Protein AF-T0S241-F1 (afdb_monomer_lit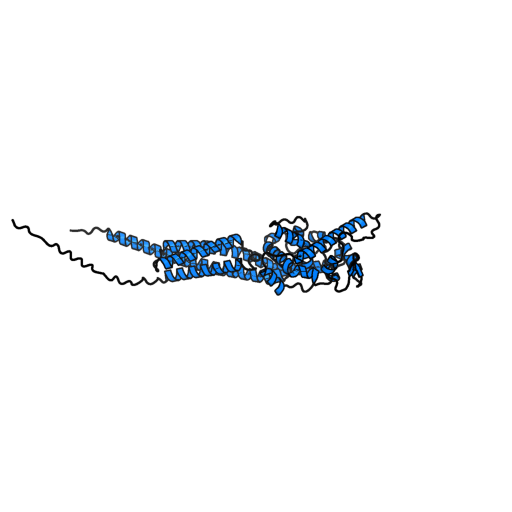e)

pLDDT: mean 85.31, std 13.19, range [39.25, 98.19]

Structure (mmCIF, N/CA/C/O backbone):
data_AF-T0S241-F1
#
_entry.id   AF-T0S241-F1
#
loop_
_atom_site.group_PDB
_atom_site.id
_atom_site.type_symbol
_atom_site.label_atom_id
_atom_site.label_alt_id
_atom_site.label_comp_id
_atom_site.label_asym_id
_atom_site.label_entity_id
_atom_site.label_seq_id
_atom_site.pdbx_PDB_ins_code
_atom_site.Cartn_x
_atom_site.Cartn_y
_atom_site.Cartn_z
_atom_site.occupancy
_atom_site.B_iso_or_equiv
_atom_site.auth_seq_id
_atom_site.auth_comp_id
_atom_site.auth_asym_id
_atom_site.auth_atom_id
_atom_site.pdbx_PDB_model_num
ATOM 1 N N . MET A 1 1 ? -16.124 -29.937 107.077 1.00 40.44 1 MET A N 1
ATOM 2 C CA . MET A 1 1 ? -15.448 -29.424 105.865 1.00 40.44 1 MET A CA 1
ATOM 3 C C . MET A 1 1 ? -15.917 -30.245 104.671 1.00 40.44 1 MET A C 1
ATOM 5 O O . MET A 1 1 ? -15.423 -31.343 104.472 1.00 40.44 1 MET A O 1
ATOM 9 N N . HIS A 1 2 ? -16.908 -29.759 103.921 1.00 39.25 2 HIS A N 1
ATOM 10 C CA . HIS A 1 2 ? -17.344 -30.371 102.663 1.00 39.25 2 HIS A CA 1
ATOM 11 C C . HIS A 1 2 ? -17.233 -29.325 101.556 1.00 39.25 2 HIS A C 1
ATOM 13 O O . HIS A 1 2 ? -17.884 -28.285 101.608 1.00 39.25 2 HIS A O 1
ATOM 19 N N . ALA A 1 3 ? -16.352 -29.594 100.594 1.00 44.38 3 ALA A N 1
ATOM 20 C CA . ALA A 1 3 ? -16.121 -28.766 99.423 1.00 44.38 3 ALA A CA 1
ATOM 21 C C . ALA A 1 3 ? -17.108 -29.161 98.314 1.00 44.38 3 ALA A C 1
ATOM 23 O O . ALA A 1 3 ? -17.119 -30.305 97.861 1.00 44.38 3 ALA A O 1
ATOM 24 N N . GLY A 1 4 ? -17.942 -28.209 97.892 1.00 43.69 4 GLY A N 1
ATOM 25 C CA . GLY A 1 4 ? -18.875 -28.368 96.780 1.00 43.69 4 GLY A CA 1
ATOM 26 C C . GLY A 1 4 ? -18.187 -28.167 95.428 1.00 43.69 4 GLY A C 1
ATOM 27 O O . GLY A 1 4 ? -17.617 -27.110 95.170 1.00 43.69 4 GLY A O 1
ATOM 28 N N . ARG A 1 5 ? -18.283 -29.168 94.545 1.00 52.25 5 ARG A N 1
ATOM 29 C CA . ARG A 1 5 ? -18.002 -29.039 93.106 1.00 52.25 5 ARG A CA 1
ATOM 30 C C . ARG A 1 5 ? -19.282 -28.612 92.387 1.00 52.25 5 ARG A C 1
ATOM 32 O O . ARG A 1 5 ? -20.254 -29.359 92.383 1.00 52.25 5 ARG A O 1
ATOM 39 N N . ARG A 1 6 ? -19.269 -27.437 91.751 1.00 54.41 6 ARG A N 1
ATOM 40 C CA . ARG A 1 6 ? -20.250 -27.055 90.722 1.00 54.41 6 ARG A CA 1
ATOM 41 C C . ARG A 1 6 ? -19.709 -27.479 89.358 1.00 54.41 6 ARG A C 1
ATOM 43 O O . ARG A 1 6 ? -18.614 -27.067 88.987 1.00 54.41 6 ARG A O 1
ATOM 50 N N . ALA A 1 7 ? -20.473 -28.291 88.636 1.00 52.34 7 ALA A N 1
ATOM 51 C CA . ALA A 1 7 ? -20.245 -28.590 87.228 1.00 52.34 7 ALA A CA 1
ATOM 52 C C . ALA A 1 7 ? -20.890 -27.484 86.377 1.00 52.34 7 ALA A C 1
ATOM 54 O O . ALA A 1 7 ? -22.086 -27.229 86.499 1.00 52.34 7 ALA A O 1
ATOM 55 N N . PHE A 1 8 ? -20.090 -26.809 85.553 1.00 53.72 8 PHE A N 1
ATOM 56 C CA . PHE A 1 8 ? -20.560 -25.874 84.532 1.00 53.72 8 PHE A CA 1
ATOM 57 C C . PHE A 1 8 ? -20.805 -26.671 83.244 1.00 53.72 8 PHE A C 1
ATOM 59 O O . PHE A 1 8 ? -19.864 -27.205 82.661 1.00 53.72 8 PHE A O 1
ATOM 66 N N . SER A 1 9 ? -22.068 -26.779 82.833 1.00 55.34 9 SER A N 1
ATOM 67 C CA . SER A 1 9 ? -22.482 -27.359 81.552 1.00 55.34 9 SER A CA 1
ATOM 68 C C . SER A 1 9 ? -22.522 -26.244 80.507 1.00 55.34 9 SER A C 1
ATOM 70 O O . SER A 1 9 ? -23.394 -25.380 80.559 1.00 55.34 9 SER A O 1
ATOM 72 N N . LEU A 1 10 ? -21.547 -26.232 79.598 1.00 52.56 10 LEU A N 1
ATOM 73 C CA . LEU A 1 10 ? -21.498 -25.346 78.433 1.00 52.56 10 LEU A CA 1
ATOM 74 C C . LEU A 1 10 ? -22.312 -25.986 77.303 1.00 52.56 10 LEU A C 1
ATOM 76 O O . LEU A 1 10 ? -21.801 -26.786 76.522 1.00 52.56 10 LEU A O 1
ATOM 80 N N . ASP A 1 11 ? -23.597 -25.648 77.244 1.00 50.94 11 ASP A N 1
ATOM 81 C CA . ASP A 1 11 ? -24.479 -26.031 76.145 1.00 50.94 11 ASP A CA 1
ATOM 82 C C . ASP A 1 11 ? -24.227 -25.083 74.962 1.00 50.94 11 ASP A C 1
ATOM 84 O O . ASP A 1 11 ? -24.718 -23.955 74.907 1.00 50.94 11 ASP A O 1
ATOM 88 N N . THR A 1 12 ? -23.354 -25.509 74.049 1.00 51.22 12 THR A N 1
ATOM 89 C CA . THR A 1 12 ? -22.988 -24.743 72.848 1.00 51.22 12 THR A CA 1
ATOM 90 C C . THR A 1 12 ? -23.848 -25.243 71.689 1.00 51.22 12 THR A C 1
ATOM 92 O O . THR A 1 12 ? -23.385 -25.949 70.797 1.00 51.22 12 THR A O 1
ATOM 95 N N . SER A 1 13 ? -25.141 -24.910 71.719 1.00 51.53 13 SER A N 1
ATOM 96 C CA . SER A 1 13 ? -26.051 -25.149 70.596 1.00 51.53 13 SER A CA 1
ATOM 97 C C . SER A 1 13 ? -25.754 -24.136 69.485 1.00 51.53 13 SER A C 1
ATOM 99 O O . SER A 1 13 ? -26.350 -23.062 69.398 1.00 51.53 13 SER A O 1
ATOM 101 N N . ALA A 1 14 ? -24.764 -24.456 68.650 1.00 52.44 14 ALA A N 1
ATOM 102 C CA . ALA A 1 14 ? -24.508 -23.749 67.404 1.00 52.44 14 ALA A CA 1
ATOM 103 C C . ALA A 1 14 ? -25.671 -24.031 66.441 1.00 52.44 14 ALA A C 1
ATOM 105 O O . ALA A 1 14 ? -25.690 -25.027 65.717 1.00 52.44 14 ALA A O 1
ATOM 106 N N . ARG A 1 15 ? -26.676 -23.152 66.463 1.00 53.53 15 ARG A N 1
ATOM 107 C CA . ARG A 1 15 ? -27.750 -23.103 65.474 1.00 53.53 15 ARG A CA 1
ATOM 108 C C . ARG A 1 15 ? -27.116 -22.782 64.115 1.00 53.53 15 ARG A C 1
ATOM 110 O O . ARG A 1 15 ? -26.838 -21.628 63.809 1.00 53.53 15 ARG A O 1
ATOM 117 N N . VAL A 1 16 ? -26.853 -23.820 63.321 1.00 54.44 16 VAL A N 1
ATOM 118 C CA . VAL A 1 16 ? -26.492 -23.704 61.904 1.00 54.44 16 VAL A CA 1
ATOM 119 C C . VAL A 1 16 ? -27.731 -23.187 61.179 1.00 54.44 16 VAL A C 1
ATOM 121 O O . VAL A 1 16 ? -28.576 -23.955 60.727 1.00 54.44 16 VAL A O 1
ATOM 124 N N . GLU A 1 17 ? -27.886 -21.866 61.130 1.00 56.59 17 GLU A N 1
ATOM 125 C CA . GLU A 1 17 ? -28.819 -21.230 60.210 1.00 56.59 17 GLU A CA 1
ATOM 126 C C . GLU A 1 17 ? -28.327 -21.542 58.798 1.00 56.59 17 GLU A C 1
ATOM 128 O O . GLU A 1 17 ? -27.344 -20.982 58.311 1.00 56.59 17 GLU A O 1
ATOM 133 N N . SER A 1 18 ? -28.983 -22.508 58.153 1.00 54.19 18 SER A N 1
ATOM 134 C CA . SER A 1 18 ? -28.814 -22.779 56.735 1.00 54.19 18 SER A CA 1
ATOM 135 C C . SER A 1 18 ? -29.316 -21.558 55.970 1.00 54.19 18 SER A C 1
ATOM 137 O O . SER A 1 18 ? -30.486 -21.489 55.592 1.00 54.19 18 SER A O 1
ATOM 139 N N . PHE A 1 19 ? -28.451 -20.560 55.787 1.00 55.72 19 PHE A N 1
ATOM 140 C CA . PHE A 1 19 ? -28.740 -19.441 54.907 1.00 55.72 19 PHE A CA 1
ATOM 141 C C . PHE A 1 19 ? -29.006 -20.017 53.514 1.00 55.72 19 PHE A C 1
ATOM 143 O O . PHE A 1 19 ? -28.124 -20.678 52.952 1.00 55.72 19 PHE A O 1
ATOM 150 N N . PRO A 1 20 ? -30.209 -19.827 52.949 1.00 59.91 20 PRO A N 1
ATOM 151 C CA . PRO A 1 20 ? -30.474 -20.254 51.592 1.00 59.91 20 PRO A CA 1
ATOM 152 C C . PRO A 1 20 ? -29.536 -19.470 50.671 1.00 59.91 20 PRO A C 1
ATOM 154 O O . PRO A 1 20 ? -29.714 -18.275 50.444 1.00 59.91 20 PRO A O 1
ATOM 157 N N . ASN A 1 21 ? -28.511 -20.153 50.155 1.00 60.75 21 ASN A N 1
ATOM 158 C CA . ASN A 1 21 ? -27.583 -19.653 49.142 1.00 60.75 21 ASN A CA 1
ATOM 159 C C . ASN A 1 21 ? -28.309 -19.530 47.792 1.00 60.75 21 ASN A C 1
ATOM 161 O O . ASN A 1 21 ? -27.978 -20.198 46.814 1.00 60.75 21 ASN A O 1
ATOM 165 N N . THR A 1 22 ? -29.341 -18.692 47.715 1.00 69.88 22 THR A N 1
ATOM 166 C CA . THR A 1 22 ? -29.909 -18.295 46.431 1.00 69.88 22 THR A CA 1
ATOM 167 C C . THR A 1 22 ? -28.980 -17.248 45.836 1.00 69.88 22 THR A C 1
ATOM 169 O O . THR A 1 22 ? -28.989 -16.097 46.272 1.00 69.88 22 THR A O 1
ATOM 172 N N . MET A 1 23 ? -28.147 -17.647 44.868 1.00 63.81 23 MET A N 1
ATOM 173 C CA . MET A 1 23 ? -27.323 -16.689 44.129 1.00 63.81 23 MET A CA 1
ATOM 174 C C . MET A 1 23 ? -28.222 -15.589 43.540 1.00 63.81 23 MET A C 1
ATOM 176 O O . MET A 1 23 ? -29.246 -15.912 42.923 1.00 63.81 23 MET A O 1
ATOM 180 N N . PRO A 1 24 ? -27.868 -14.304 43.711 1.00 70.56 24 PRO A N 1
ATOM 181 C CA . PRO A 1 24 ? -28.616 -13.215 43.107 1.00 70.56 24 PRO A CA 1
ATOM 182 C C . PRO A 1 24 ? -28.616 -13.392 41.586 1.00 70.56 24 PRO A C 1
ATOM 184 O O . PRO A 1 24 ? -27.573 -13.561 40.954 1.00 70.56 24 PRO A O 1
ATOM 187 N N . LYS A 1 25 ? -29.809 -13.399 40.984 1.00 78.00 25 LYS A N 1
ATOM 188 C CA . LYS A 1 25 ? -29.943 -13.515 39.529 1.00 78.00 25 LYS A CA 1
ATOM 189 C C . LYS A 1 25 ? -29.386 -12.243 38.875 1.00 78.00 25 LYS A C 1
ATOM 191 O O . LYS A 1 25 ? -29.760 -11.149 39.308 1.00 78.00 25 LYS A O 1
ATOM 196 N N . PRO A 1 26 ? -28.551 -12.352 37.826 1.00 80.06 26 PRO A N 1
ATOM 197 C CA . PRO A 1 26 ? -27.988 -11.187 37.160 1.00 80.06 26 PRO A CA 1
ATOM 198 C C . PRO A 1 26 ? -29.106 -10.308 36.598 1.00 80.06 26 PRO A C 1
ATOM 200 O O . PRO A 1 26 ? -30.054 -10.788 35.969 1.00 80.06 26 PRO A O 1
ATOM 203 N N . THR A 1 27 ? -29.003 -8.999 36.826 1.00 88.62 27 THR A N 1
ATOM 204 C CA . THR A 1 27 ? -29.987 -8.056 36.290 1.00 88.62 27 THR A CA 1
ATOM 205 C C . THR A 1 27 ? -29.855 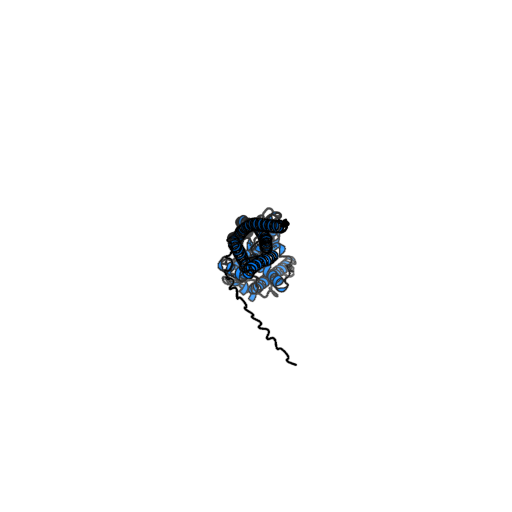-7.949 34.768 1.00 88.62 27 THR A C 1
ATOM 207 O O . THR A 1 27 ? -28.773 -8.132 34.206 1.00 88.62 27 THR A O 1
ATOM 210 N N . ARG A 1 28 ? -30.943 -7.581 34.075 1.00 92.06 28 ARG A N 1
ATOM 211 C CA . ARG A 1 28 ? -30.913 -7.329 32.619 1.00 92.06 28 ARG A CA 1
ATOM 212 C C . ARG A 1 28 ? -29.837 -6.308 32.227 1.00 92.06 28 ARG A C 1
ATOM 214 O O . ARG A 1 28 ? -29.239 -6.429 31.164 1.00 92.06 28 ARG A O 1
ATOM 221 N N . THR A 1 29 ? -29.573 -5.321 33.087 1.00 91.94 29 THR A N 1
ATOM 222 C CA . THR A 1 29 ? -28.526 -4.317 32.860 1.00 91.94 29 THR A CA 1
ATOM 223 C C . THR A 1 29 ? -27.131 -4.923 32.968 1.00 91.94 29 THR A C 1
ATOM 225 O O . THR A 1 29 ? -26.310 -4.655 32.099 1.00 91.94 29 THR A O 1
ATOM 228 N N . THR A 1 30 ? -26.874 -5.788 33.954 1.00 92.38 30 THR A N 1
ATOM 229 C CA . THR A 1 30 ? -25.595 -6.510 34.074 1.00 92.38 30 THR A CA 1
ATOM 230 C C . THR A 1 30 ? -25.303 -7.333 32.818 1.00 92.38 30 THR A C 1
ATOM 232 O O . THR A 1 30 ? -24.197 -7.274 32.286 1.00 92.38 30 THR A O 1
ATOM 235 N N . ILE A 1 31 ? -26.313 -8.040 32.297 1.00 94.06 31 ILE A N 1
ATOM 236 C CA . ILE A 1 31 ? -26.191 -8.832 31.064 1.00 94.06 31 ILE A CA 1
ATOM 237 C C . ILE A 1 31 ? -25.886 -7.928 29.862 1.00 94.06 31 ILE A C 1
ATOM 239 O O . ILE A 1 31 ? -24.971 -8.218 29.098 1.00 94.06 31 ILE A O 1
ATOM 243 N N . ALA A 1 32 ? -26.600 -6.808 29.711 1.00 95.81 32 ALA A N 1
ATOM 244 C CA . ALA A 1 32 ? -26.369 -5.870 28.610 1.00 95.81 32 ALA A CA 1
ATOM 245 C C . ALA A 1 32 ? -24.956 -5.256 28.639 1.00 95.81 32 ALA A C 1
ATOM 247 O O . ALA A 1 32 ? -24.315 -5.136 27.598 1.00 95.81 32 ALA A O 1
ATOM 248 N N . VAL A 1 33 ? -24.450 -4.910 29.827 1.00 95.38 33 VAL A N 1
ATOM 249 C CA . VAL A 1 33 ? -23.082 -4.397 30.005 1.00 95.38 33 VAL A CA 1
ATOM 250 C C . VAL A 1 33 ? -22.046 -5.470 29.668 1.00 95.38 33 VAL A C 1
ATOM 252 O O . VAL A 1 33 ? -21.074 -5.176 28.977 1.00 95.38 33 VAL A O 1
ATOM 255 N N . ALA A 1 34 ? -22.266 -6.718 30.091 1.00 95.88 34 ALA A N 1
ATOM 256 C CA . ALA A 1 34 ? -21.385 -7.827 29.738 1.00 95.88 34 ALA A CA 1
ATOM 257 C C . ALA A 1 34 ? -21.339 -8.054 28.216 1.00 95.88 34 ALA A C 1
ATOM 259 O O . ALA A 1 34 ? -20.253 -8.148 27.650 1.00 95.88 34 ALA A O 1
ATOM 260 N N . ILE A 1 35 ? -22.494 -8.060 27.538 1.00 96.75 35 ILE A N 1
ATOM 261 C CA . ILE A 1 35 ? -22.566 -8.176 26.071 1.00 96.75 35 ILE A CA 1
ATOM 262 C C . ILE A 1 35 ? -21.800 -7.032 25.397 1.00 96.75 35 ILE A C 1
ATOM 264 O O . ILE A 1 35 ? -21.045 -7.278 24.459 1.00 96.75 35 ILE A O 1
ATOM 268 N N . ALA A 1 36 ? -21.948 -5.798 25.886 1.00 96.69 36 ALA A N 1
ATOM 269 C CA . ALA A 1 36 ? -21.225 -4.656 25.337 1.00 96.69 36 ALA A CA 1
ATOM 270 C C . ALA A 1 36 ? -19.705 -4.814 25.478 1.00 96.69 36 ALA A C 1
ATOM 272 O O . ALA A 1 36 ? -18.985 -4.586 24.511 1.00 96.69 36 ALA A O 1
ATOM 273 N N . PHE A 1 37 ? -19.203 -5.264 26.632 1.00 97.44 37 PHE A N 1
ATOM 274 C CA . PHE A 1 37 ? -17.771 -5.529 26.778 1.00 97.44 37 PHE A CA 1
ATOM 275 C C . PHE A 1 37 ? -17.286 -6.667 25.872 1.00 97.44 37 PHE A C 1
ATOM 277 O O . PHE A 1 37 ? -16.222 -6.535 25.274 1.00 97.44 37 PHE A O 1
ATOM 284 N N . VAL A 1 38 ? -18.059 -7.747 25.704 1.00 97.75 38 VAL A N 1
ATOM 285 C CA . VAL A 1 38 ? -17.718 -8.819 24.749 1.00 97.75 38 VAL A CA 1
ATOM 286 C C . VAL A 1 38 ? -17.641 -8.274 23.322 1.00 97.75 38 VAL A C 1
ATOM 288 O O . VAL A 1 38 ? -16.682 -8.568 22.613 1.00 97.75 38 VAL A O 1
ATOM 291 N N . ALA A 1 39 ? -18.603 -7.444 22.911 1.00 97.69 39 ALA A N 1
ATOM 292 C CA . ALA A 1 39 ? -18.600 -6.821 21.590 1.00 97.69 39 ALA A CA 1
ATOM 293 C C . ALA A 1 39 ? -17.372 -5.919 21.382 1.00 97.69 39 ALA A C 1
ATOM 295 O O . ALA A 1 39 ? -16.764 -5.948 20.314 1.00 97.69 39 ALA A O 1
ATOM 296 N N . VAL A 1 40 ? -16.966 -5.169 22.411 1.00 97.38 40 VAL A N 1
ATOM 297 C CA . VAL A 1 40 ? -15.759 -4.333 22.365 1.00 97.38 40 VAL A CA 1
ATOM 298 C C . VAL A 1 40 ? -14.482 -5.177 22.277 1.00 97.38 40 VAL A C 1
ATOM 300 O O . VAL A 1 40 ? -13.608 -4.858 21.476 1.00 97.38 40 VAL A O 1
ATOM 303 N N . VAL A 1 41 ? -14.377 -6.279 23.030 1.00 97.31 41 VAL A N 1
ATOM 304 C CA . VAL A 1 41 ? -13.238 -7.213 22.926 1.00 97.31 41 VAL A CA 1
ATOM 305 C C . VAL A 1 41 ? -13.175 -7.846 21.535 1.00 97.31 41 VAL A C 1
ATOM 307 O O . VAL A 1 41 ? -12.103 -7.901 20.937 1.00 97.31 41 VAL A O 1
ATOM 310 N N . ALA A 1 42 ? -14.313 -8.286 20.992 1.00 97.19 42 ALA A N 1
ATOM 311 C CA . ALA A 1 42 ? -14.383 -8.857 19.650 1.00 97.19 42 ALA A CA 1
ATOM 312 C C . ALA A 1 42 ? -13.970 -7.835 18.580 1.00 97.19 42 ALA A C 1
ATOM 314 O O . ALA A 1 42 ? -13.176 -8.150 17.696 1.00 97.19 42 ALA A O 1
ATOM 315 N N . PHE A 1 43 ? -14.447 -6.592 18.695 1.00 96.25 43 PHE A N 1
ATOM 316 C CA . PHE A 1 43 ? -14.020 -5.499 17.829 1.00 96.25 43 PHE A CA 1
ATOM 317 C C . PHE A 1 43 ? -12.510 -5.257 17.930 1.00 96.25 43 PHE A C 1
ATOM 319 O O . PHE A 1 43 ? -11.837 -5.171 16.905 1.00 96.25 43 PHE A O 1
ATOM 326 N N . GLY A 1 44 ? -11.954 -5.236 19.142 1.00 94.94 44 GLY A N 1
ATOM 327 C CA . GLY A 1 44 ? -10.519 -5.057 19.328 1.00 94.94 44 GLY A CA 1
ATOM 328 C C . GLY A 1 44 ? -9.674 -6.197 18.747 1.00 94.94 44 GLY A C 1
ATOM 329 O O . GLY A 1 44 ? -8.627 -5.955 18.141 1.00 94.94 44 GLY A O 1
ATOM 330 N N . ALA A 1 45 ? -10.157 -7.439 18.827 1.00 95.31 45 ALA A N 1
ATOM 331 C CA . ALA A 1 45 ? -9.525 -8.584 18.172 1.00 95.31 45 ALA A CA 1
ATOM 332 C C . ALA A 1 45 ? -9.518 -8.445 16.638 1.00 95.31 45 ALA A C 1
ATOM 334 O O . ALA A 1 45 ? -8.508 -8.743 16.002 1.00 95.31 45 ALA A O 1
ATOM 335 N N . ILE A 1 46 ? -10.602 -7.932 16.044 1.00 94.69 46 ILE A N 1
ATOM 336 C CA . ILE A 1 46 ? -10.678 -7.659 14.598 1.00 94.69 46 ILE A CA 1
ATOM 337 C C . ILE A 1 46 ? -9.675 -6.570 14.194 1.00 94.69 46 ILE A C 1
ATOM 339 O O . ILE A 1 46 ? -8.961 -6.738 13.207 1.00 94.69 46 ILE A O 1
ATOM 343 N N . ILE A 1 47 ? -9.563 -5.484 14.967 1.00 94.06 47 ILE A N 1
ATOM 344 C CA . ILE A 1 47 ? -8.573 -4.424 14.709 1.00 94.06 47 ILE A CA 1
ATOM 345 C C . ILE A 1 47 ? -7.142 -4.962 14.830 1.00 94.06 47 ILE A C 1
ATOM 347 O O . ILE A 1 47 ? -6.294 -4.627 14.006 1.00 94.06 47 ILE A O 1
ATOM 351 N N . ALA A 1 48 ? -6.866 -5.828 15.810 1.00 93.69 48 ALA A N 1
ATOM 352 C CA . ALA A 1 48 ? -5.562 -6.477 15.946 1.00 93.69 48 ALA A CA 1
ATOM 353 C C . ALA A 1 48 ? -5.250 -7.387 14.746 1.00 93.69 48 ALA A C 1
ATOM 355 O O . ALA A 1 48 ? -4.143 -7.340 14.214 1.00 93.69 48 ALA A O 1
ATOM 356 N N . ALA A 1 49 ? -6.230 -8.167 14.279 1.00 93.06 49 ALA A N 1
ATOM 357 C CA . ALA A 1 49 ? -6.082 -8.998 13.088 1.00 93.06 49 ALA A CA 1
ATOM 358 C C . ALA A 1 49 ? -5.827 -8.151 11.830 1.00 93.06 49 ALA A C 1
ATOM 360 O O . ALA A 1 49 ? -4.968 -8.497 11.023 1.00 93.06 49 ALA A O 1
ATOM 361 N N . LEU A 1 50 ? -6.506 -7.006 11.689 1.00 91.81 50 LEU A N 1
ATOM 362 C CA . LEU A 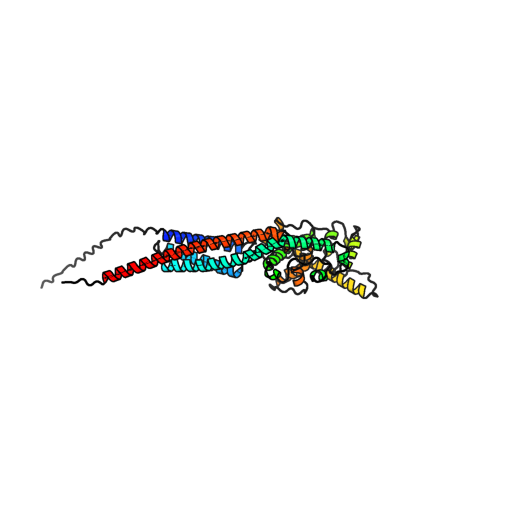1 50 ? -6.253 -6.058 10.603 1.00 91.81 50 LEU A CA 1
ATOM 363 C C . LEU A 1 50 ? -4.843 -5.457 10.692 1.00 91.81 50 LEU A C 1
ATOM 365 O O . LEU A 1 50 ? -4.155 -5.383 9.676 1.00 91.81 50 LEU A O 1
ATOM 369 N N . ALA A 1 51 ? -4.392 -5.084 11.893 1.00 90.06 51 ALA A N 1
ATOM 370 C CA . ALA A 1 51 ? -3.042 -4.571 12.138 1.00 90.06 51 ALA A CA 1
ATOM 371 C C . ALA A 1 51 ? -1.945 -5.603 11.824 1.00 90.06 51 ALA A C 1
ATOM 373 O O . ALA A 1 51 ? -0.839 -5.222 11.457 1.00 90.06 51 ALA A O 1
ATOM 374 N N . ALA A 1 52 ? -2.252 -6.895 11.943 1.00 89.25 52 ALA A N 1
ATOM 375 C CA . ALA A 1 52 ? -1.363 -7.991 11.562 1.00 89.25 52 ALA A CA 1
ATOM 376 C C . ALA A 1 52 ? -1.503 -8.412 10.083 1.00 89.25 52 ALA A C 1
ATOM 378 O O . ALA A 1 52 ? -0.741 -9.252 9.605 1.00 89.25 52 ALA A O 1
ATOM 379 N N . SER A 1 53 ? -2.480 -7.865 9.355 1.00 91.50 53 SER A N 1
ATOM 380 C CA . SER A 1 53 ? -2.750 -8.212 7.956 1.00 91.50 53 SER A CA 1
ATOM 381 C C . SER A 1 53 ? -1.922 -7.377 6.972 1.00 91.50 53 SER A C 1
ATOM 383 O O . SER A 1 53 ? -1.310 -6.371 7.332 1.00 91.50 53 SER A O 1
ATOM 385 N N . MET A 1 54 ? -1.978 -7.730 5.683 1.00 91.31 54 MET A N 1
ATOM 386 C CA . MET A 1 54 ? -1.371 -6.925 4.612 1.00 91.31 54 MET A CA 1
ATOM 387 C C . MET A 1 54 ? -1.938 -5.503 4.495 1.00 91.31 54 MET A C 1
ATOM 389 O O . MET A 1 54 ? -1.291 -4.631 3.922 1.00 91.31 54 MET A O 1
ATOM 393 N N . TYR A 1 55 ? -3.130 -5.253 5.045 1.00 89.81 55 TYR A N 1
ATOM 394 C CA . TYR A 1 55 ? -3.789 -3.951 4.982 1.00 89.81 55 TYR A CA 1
ATOM 395 C C . TYR A 1 55 ? -3.254 -2.946 6.003 1.00 89.81 55 TYR A C 1
ATOM 397 O O . TYR A 1 55 ? -3.553 -1.761 5.887 1.00 89.81 55 TYR A O 1
ATOM 405 N N . ALA A 1 56 ? -2.432 -3.374 6.965 1.00 88.19 56 ALA A N 1
ATOM 406 C CA . ALA A 1 56 ? -1.926 -2.512 8.031 1.00 88.19 56 ALA A CA 1
ATOM 407 C C . ALA A 1 56 ? -1.129 -1.295 7.527 1.00 88.19 56 ALA A C 1
ATOM 409 O O . ALA A 1 56 ? -1.201 -0.227 8.130 1.00 88.19 56 ALA A O 1
ATOM 410 N N . GLU A 1 57 ? -0.395 -1.448 6.421 1.00 84.81 57 GLU A N 1
ATOM 411 C CA . GLU A 1 57 ? 0.378 -0.367 5.783 1.00 84.81 57 GLU A CA 1
ATOM 412 C C . GLU A 1 57 ? -0.411 0.362 4.678 1.00 84.81 57 GLU A C 1
ATOM 414 O O . GLU A 1 57 ? 0.023 1.403 4.184 1.00 84.81 57 GLU A O 1
ATOM 419 N N . LEU A 1 58 ? -1.561 -0.189 4.275 1.00 86.62 58 LEU A N 1
ATOM 420 C CA . LEU A 1 58 ? -2.394 0.322 3.181 1.00 86.62 58 LEU A CA 1
ATOM 421 C C . LEU A 1 58 ? -3.515 1.226 3.677 1.00 86.62 58 LEU A C 1
ATOM 423 O O . LEU A 1 58 ? -3.867 2.205 3.025 1.00 86.62 58 LEU A O 1
ATOM 427 N N . VAL A 1 59 ? -4.081 0.873 4.823 1.00 86.69 59 VAL A N 1
ATOM 428 C CA . VAL A 1 59 ? -5.111 1.651 5.490 1.00 86.69 59 VAL A CA 1
ATOM 429 C C . VAL A 1 59 ? -4.472 2.937 6.007 1.00 86.69 59 VAL A C 1
ATOM 431 O O . VAL A 1 59 ? -3.413 2.907 6.638 1.00 86.69 59 VAL A O 1
ATOM 434 N N . ALA A 1 60 ? -5.108 4.085 5.770 1.00 83.38 60 ALA A N 1
ATOM 435 C CA . ALA A 1 60 ? -4.555 5.390 6.139 1.00 83.38 60 ALA A CA 1
ATOM 436 C C . ALA A 1 60 ? -4.719 5.703 7.644 1.00 83.38 60 ALA A C 1
ATOM 438 O O . ALA A 1 60 ? -4.840 6.859 8.050 1.00 83.38 60 ALA A O 1
ATOM 439 N N . LEU A 1 61 ? -4.717 4.661 8.481 1.00 84.50 61 LEU A N 1
ATOM 440 C CA . LEU A 1 61 ? -4.792 4.746 9.933 1.00 84.50 61 LEU A CA 1
ATOM 441 C C . LEU A 1 61 ? -3.381 4.894 10.531 1.00 84.50 61 LEU A C 1
ATOM 443 O O . LEU A 1 61 ? -2.426 4.265 10.065 1.00 84.50 61 LEU A O 1
ATOM 447 N N . PRO A 1 62 ? -3.217 5.689 11.602 1.00 86.88 62 PRO A N 1
ATOM 448 C CA . PRO A 1 62 ? -1.950 5.787 12.314 1.00 86.88 62 PRO A CA 1
ATOM 449 C C . PRO A 1 62 ? -1.675 4.475 13.064 1.00 86.88 62 PRO A C 1
ATOM 451 O O . PRO A 1 62 ? -2.157 4.294 14.178 1.00 86.88 62 PRO A O 1
ATOM 454 N N . HIS A 1 63 ? -0.913 3.563 12.445 1.00 86.31 63 HIS A N 1
ATOM 455 C CA . HIS A 1 63 ? -0.672 2.197 12.937 1.00 86.31 63 HIS A CA 1
ATOM 456 C C . HIS A 1 63 ? -0.327 2.140 14.435 1.00 86.31 63 HIS A C 1
ATOM 458 O O . HIS A 1 63 ? -1.034 1.484 15.196 1.00 86.31 63 HIS A O 1
ATOM 464 N N . ASP A 1 64 ? 0.678 2.901 14.878 1.00 87.44 64 ASP A N 1
ATOM 465 C CA . ASP A 1 64 ? 1.134 2.887 16.275 1.00 87.44 64 ASP A CA 1
ATOM 466 C C . ASP A 1 64 ? 0.035 3.349 17.242 1.00 87.44 64 ASP A C 1
ATOM 468 O O . ASP A 1 64 ? -0.235 2.709 18.259 1.00 87.44 64 ASP A O 1
ATOM 472 N N . ALA A 1 65 ? -0.662 4.436 16.897 1.00 88.19 65 ALA A N 1
ATOM 473 C CA . ALA A 1 65 ? -1.749 4.959 17.716 1.00 88.19 65 ALA A CA 1
ATOM 474 C C . ALA A 1 65 ? -2.959 4.012 17.726 1.00 88.19 65 ALA A C 1
ATOM 476 O O . ALA A 1 65 ? -3.601 3.844 18.765 1.00 88.19 65 ALA A O 1
ATOM 477 N N . MET A 1 66 ? -3.256 3.360 16.599 1.00 89.69 66 MET A N 1
ATOM 478 C CA . MET A 1 66 ? -4.325 2.370 16.485 1.00 89.69 66 MET A CA 1
ATOM 479 C C . MET A 1 66 ? -4.032 1.147 17.359 1.00 89.69 66 MET A C 1
ATOM 481 O O . MET A 1 66 ? -4.910 0.732 18.111 1.00 89.69 66 MET A O 1
ATOM 485 N N . VAL A 1 67 ? -2.809 0.606 17.315 1.00 91.62 67 VAL A N 1
ATOM 486 C CA . VAL A 1 67 ? -2.391 -0.540 18.141 1.00 91.62 67 VAL A CA 1
ATOM 487 C C . VAL A 1 67 ? -2.504 -0.198 19.625 1.00 91.62 67 VAL A C 1
ATOM 489 O O . VAL A 1 67 ? -3.142 -0.934 20.377 1.00 91.62 67 VAL A O 1
ATOM 492 N N . VAL A 1 68 ? -1.972 0.953 20.044 1.00 93.75 68 VAL A N 1
ATOM 493 C CA . VAL A 1 68 ? -2.051 1.411 21.439 1.00 93.75 68 VAL A CA 1
ATOM 494 C C . VAL A 1 68 ? -3.505 1.611 21.882 1.00 93.75 68 VAL A C 1
ATOM 496 O O . VAL A 1 68 ? -3.916 1.078 22.914 1.00 93.75 68 VAL A O 1
ATOM 499 N N . THR A 1 69 ? -4.319 2.315 21.088 1.00 92.88 69 THR A N 1
ATOM 500 C CA . THR A 1 69 ? -5.743 2.537 21.403 1.00 92.88 69 THR A CA 1
ATOM 501 C C . THR A 1 69 ? -6.504 1.215 21.491 1.00 92.88 69 THR A C 1
ATOM 503 O O . THR A 1 69 ? -7.348 1.038 22.372 1.00 92.88 69 THR A O 1
ATOM 506 N N . ASN A 1 70 ? -6.184 0.257 20.622 1.00 93.38 70 ASN A N 1
ATOM 507 C CA . ASN A 1 70 ? -6.803 -1.059 20.618 1.00 93.38 70 ASN A CA 1
ATOM 508 C C . ASN A 1 70 ? -6.454 -1.886 21.868 1.00 93.38 70 ASN A C 1
ATOM 510 O O . ASN A 1 70 ? -7.337 -2.518 22.454 1.00 93.38 70 ASN A O 1
ATOM 514 N N . ILE A 1 71 ? -5.194 -1.840 22.318 1.00 95.06 71 ILE A N 1
ATOM 515 C CA . ILE A 1 71 ? -4.751 -2.492 23.562 1.00 95.06 71 ILE A CA 1
ATOM 516 C C . ILE A 1 71 ? -5.533 -1.936 24.755 1.00 95.06 71 ILE A C 1
ATOM 518 O O . ILE A 1 71 ? -6.076 -2.712 25.542 1.00 95.06 71 ILE A O 1
ATOM 522 N N . PHE A 1 72 ? -5.656 -0.608 24.869 1.00 95.69 72 PHE A N 1
ATOM 523 C CA . PHE A 1 72 ? -6.430 0.013 25.948 1.00 95.69 72 PHE A CA 1
ATOM 524 C C . PHE A 1 72 ? -7.915 -0.346 25.882 1.00 95.69 72 PHE A C 1
ATOM 526 O O . PHE A 1 72 ? -8.490 -0.743 26.895 1.00 95.69 72 PHE A O 1
ATOM 533 N N . THR A 1 73 ? -8.520 -0.271 24.694 1.00 94.25 73 THR A N 1
ATOM 534 C CA . THR A 1 73 ? -9.928 -0.642 24.466 1.00 94.25 73 THR A CA 1
ATOM 535 C C . THR A 1 73 ? -10.194 -2.078 24.925 1.00 94.25 73 THR A C 1
ATOM 537 O O . THR A 1 73 ? -11.060 -2.337 25.761 1.00 94.25 73 THR A O 1
ATOM 540 N N . THR A 1 74 ? -9.383 -3.022 24.448 1.00 95.50 74 THR A N 1
ATOM 541 C CA . THR A 1 74 ? -9.521 -4.444 24.787 1.00 95.50 74 THR A CA 1
ATOM 542 C C . THR A 1 74 ? -9.263 -4.688 26.275 1.00 95.50 74 THR A C 1
ATOM 544 O O . THR A 1 74 ? -10.016 -5.416 26.922 1.00 95.50 74 THR A O 1
ATOM 547 N N . GLY A 1 75 ? -8.243 -4.039 26.846 1.00 96.81 75 GLY A N 1
ATOM 548 C CA . GLY A 1 75 ? -7.890 -4.147 28.260 1.00 96.81 75 GLY A CA 1
ATOM 549 C C . GLY A 1 75 ? -9.001 -3.657 29.190 1.00 96.81 75 GLY A C 1
ATOM 550 O O . GLY A 1 75 ? -9.393 -4.380 30.106 1.00 96.81 75 GLY A O 1
ATOM 551 N N . PHE A 1 76 ? -9.569 -2.471 28.944 1.00 97.62 76 PHE A N 1
ATOM 552 C CA . PHE A 1 76 ? -10.669 -1.946 29.760 1.00 97.62 76 PHE A CA 1
ATOM 553 C C . PHE A 1 76 ? -11.927 -2.810 29.664 1.00 97.62 76 PHE A C 1
ATOM 555 O O . PHE A 1 76 ? -12.592 -3.030 30.676 1.00 97.62 76 PHE A O 1
ATOM 562 N N . ALA A 1 77 ? -12.259 -3.313 28.474 1.00 96.81 77 ALA A N 1
ATOM 563 C CA . ALA A 1 77 ? -13.398 -4.208 28.300 1.00 96.81 77 ALA A CA 1
ATOM 564 C C . ALA A 1 77 ? -13.193 -5.559 29.012 1.00 96.81 77 ALA A C 1
ATOM 566 O O . ALA A 1 77 ? -14.094 -6.029 29.709 1.00 96.81 77 ALA A O 1
ATOM 567 N N . ALA A 1 78 ? -11.995 -6.147 28.923 1.00 97.50 78 ALA A N 1
ATOM 568 C CA . ALA A 1 78 ? -11.655 -7.382 29.626 1.00 97.50 78 ALA A CA 1
ATOM 569 C C . ALA A 1 78 ? -11.692 -7.207 31.153 1.00 97.50 78 ALA A C 1
ATOM 571 O O . ALA A 1 78 ? -12.298 -8.022 31.848 1.00 97.50 78 ALA A O 1
ATOM 572 N N . LEU A 1 79 ? -11.124 -6.118 31.683 1.00 97.50 79 LEU A N 1
ATOM 573 C CA . LEU A 1 79 ? -11.198 -5.795 33.113 1.00 97.50 79 LEU A CA 1
ATOM 574 C C . LEU A 1 79 ? -12.646 -5.570 33.574 1.00 97.50 79 LEU A C 1
ATOM 576 O O . LEU A 1 79 ? -13.025 -6.025 34.653 1.00 97.50 79 LEU A O 1
ATOM 580 N N . GLY A 1 80 ? -13.476 -4.935 32.741 1.00 96.19 80 GLY A N 1
ATOM 581 C CA . GLY A 1 80 ? -14.911 -4.792 32.981 1.00 96.19 80 GLY A CA 1
ATOM 582 C C . GLY A 1 80 ? -15.640 -6.136 33.073 1.00 96.19 80 GLY A C 1
ATOM 583 O O . GLY A 1 80 ? -16.455 -6.327 33.978 1.00 96.19 80 GLY A O 1
ATOM 584 N N . LEU A 1 81 ? -15.316 -7.091 32.195 1.00 95.88 81 LEU A N 1
ATOM 585 C CA . LEU A 1 81 ? -15.857 -8.456 32.245 1.00 95.88 81 LEU A CA 1
ATOM 586 C C . LEU A 1 81 ? -15.402 -9.211 33.491 1.00 95.88 81 LEU A C 1
ATOM 588 O O . LEU A 1 81 ? -16.235 -9.791 34.188 1.00 95.88 81 LEU A O 1
ATOM 592 N N . VAL A 1 82 ? -14.104 -9.168 33.802 1.00 97.00 82 VAL A N 1
ATOM 593 C CA . VAL A 1 82 ? -13.546 -9.798 35.007 1.00 97.00 82 VAL A CA 1
ATOM 594 C C . VAL A 1 82 ? -14.221 -9.241 36.255 1.00 97.00 82 VAL A C 1
ATOM 596 O O . VAL A 1 82 ? -14.607 -10.016 37.122 1.00 97.00 82 VAL A O 1
ATOM 599 N N . HIS A 1 83 ? -14.449 -7.926 36.324 1.00 96.12 83 HIS A N 1
ATOM 600 C CA . HIS A 1 83 ? -15.162 -7.299 37.439 1.00 96.12 83 HIS A CA 1
ATOM 601 C C . HIS A 1 83 ? -16.593 -7.836 37.596 1.00 96.12 83 HIS A C 1
ATOM 603 O O . HIS A 1 83 ? -17.004 -8.165 38.709 1.00 96.12 83 HIS A O 1
ATOM 609 N N . ILE A 1 84 ? -17.344 -7.993 36.500 1.00 94.38 84 ILE A N 1
ATOM 610 C CA . ILE A 1 84 ? -18.708 -8.557 36.533 1.00 94.38 84 ILE A CA 1
ATOM 611 C C . ILE A 1 84 ? -18.702 -10.013 37.021 1.00 94.38 84 ILE A C 1
ATOM 613 O O . ILE A 1 84 ? -19.540 -10.394 37.840 1.00 94.38 84 ILE A O 1
ATOM 617 N N . VAL A 1 85 ? -17.755 -10.821 36.540 1.00 94.44 85 VAL A N 1
ATOM 618 C CA . VAL A 1 85 ? -17.633 -12.237 36.922 1.00 94.44 85 VAL A CA 1
ATOM 619 C C . VAL A 1 85 ? -17.192 -12.374 38.382 1.00 94.44 85 VAL A C 1
ATOM 621 O O . VAL A 1 85 ? -17.799 -13.128 39.142 1.00 94.44 85 VAL A O 1
ATOM 624 N N . TRP A 1 86 ? -16.179 -11.610 38.800 1.00 95.44 86 TRP A N 1
ATOM 625 C CA . TRP A 1 86 ? -15.623 -11.646 40.156 1.00 95.44 86 TRP A CA 1
ATOM 626 C C . TRP A 1 86 ? -16.662 -11.259 41.208 1.00 95.44 86 TRP A C 1
ATOM 628 O O . TRP A 1 86 ? -16.766 -11.894 42.256 1.00 95.44 86 TRP A O 1
ATOM 638 N N . THR A 1 87 ? -17.475 -10.243 40.919 1.00 91.88 87 THR A N 1
ATOM 639 C CA . THR A 1 87 ? -18.541 -9.768 41.817 1.00 91.88 87 THR A CA 1
ATOM 640 C C . THR A 1 87 ? -19.785 -10.663 41.814 1.00 91.88 87 THR A C 1
ATOM 642 O O . THR A 1 87 ? -20.806 -10.301 42.393 1.00 91.88 87 THR A O 1
ATOM 645 N N . ARG A 1 88 ? -19.718 -11.848 41.183 1.00 86.69 88 ARG A N 1
ATOM 646 C CA . ARG A 1 88 ? -20.797 -12.850 41.125 1.00 86.69 88 ARG A CA 1
ATOM 647 C C . ARG A 1 88 ? -22.142 -12.266 40.666 1.00 86.69 88 ARG A C 1
ATOM 649 O O . ARG A 1 88 ? -23.196 -12.708 41.113 1.00 86.69 88 ARG A O 1
ATOM 656 N N . GLY A 1 89 ? -22.107 -11.284 39.763 1.00 75.50 89 GLY A N 1
ATOM 657 C CA . GLY A 1 89 ? -23.307 -10.666 39.196 1.00 75.50 89 GLY A CA 1
ATOM 658 C C . GLY A 1 89 ? -23.854 -9.445 39.944 1.00 75.50 89 GLY A C 1
ATOM 659 O O . GLY A 1 89 ? -24.824 -8.865 39.448 1.00 75.50 89 GLY A O 1
ATOM 660 N N . ASP A 1 90 ? -23.212 -9.006 41.035 1.00 87.50 90 ASP A N 1
ATOM 661 C CA . ASP A 1 90 ? -23.517 -7.744 41.734 1.00 87.50 90 ASP A CA 1
ATOM 662 C C . ASP A 1 90 ? -22.369 -6.714 41.601 1.00 87.50 90 ASP A C 1
ATOM 664 O O . ASP A 1 90 ? -21.675 -6.387 42.569 1.00 87.50 90 ASP A O 1
ATOM 668 N N . PRO A 1 91 ? -22.073 -6.240 40.374 1.00 89.88 91 PRO A N 1
ATOM 669 C CA . PRO A 1 91 ? -20.933 -5.370 40.142 1.00 89.88 91 PRO A CA 1
ATOM 670 C C . PRO A 1 91 ? -21.166 -3.951 40.662 1.00 89.88 91 PRO A C 1
ATOM 672 O O . PRO A 1 91 ? -22.223 -3.354 40.469 1.00 89.88 91 PRO A O 1
ATOM 675 N N . SER A 1 92 ? -20.104 -3.340 41.195 1.00 94.06 92 SER A N 1
ATOM 676 C CA . SER A 1 92 ? -20.090 -1.901 41.489 1.00 94.06 92 SER A CA 1
ATOM 677 C C . SER A 1 92 ? -20.445 -1.072 40.248 1.00 94.06 92 SER A C 1
ATOM 679 O O . SER A 1 92 ? -19.671 -1.009 39.284 1.00 94.06 92 SER A O 1
ATOM 681 N N . HIS A 1 93 ? -21.581 -0.365 40.308 1.00 92.75 93 HIS A N 1
ATOM 682 C CA . HIS A 1 93 ? -22.040 0.550 39.259 1.00 92.75 93 HIS A CA 1
ATOM 683 C C . HIS A 1 93 ? -20.987 1.610 38.905 1.00 92.75 93 HIS A C 1
ATOM 685 O O . HIS A 1 93 ? -20.855 1.980 37.741 1.00 92.75 93 HIS A O 1
ATOM 691 N N . SER A 1 94 ? -20.221 2.097 39.891 1.00 93.81 94 SER A N 1
ATOM 692 C CA . SER A 1 94 ? -19.188 3.117 39.665 1.00 93.81 94 SER A CA 1
ATOM 693 C C . SER A 1 94 ? -18.020 2.572 38.843 1.00 93.81 94 SER A C 1
ATOM 695 O O . SER A 1 94 ? -17.542 3.253 37.939 1.00 93.81 94 SER A O 1
ATOM 697 N N . THR A 1 95 ? -17.587 1.344 39.131 1.00 94.69 95 THR A N 1
ATOM 698 C CA . THR A 1 95 ? -16.488 0.685 38.414 1.00 94.69 95 THR A CA 1
ATOM 699 C C . THR A 1 95 ? -16.906 0.315 36.989 1.00 94.69 95 THR A C 1
ATOM 701 O O . THR A 1 95 ? -16.176 0.600 36.043 1.00 94.69 95 THR A O 1
ATOM 704 N N . CYS A 1 96 ? -18.115 -0.233 36.802 1.00 95.19 96 CYS A N 1
ATOM 705 C CA . CYS A 1 96 ? -18.655 -0.495 35.462 1.00 95.19 96 CYS A CA 1
ATOM 706 C C . CYS A 1 96 ? -18.788 0.787 34.633 1.00 95.19 96 CYS A C 1
ATOM 708 O O . CYS A 1 96 ? -18.433 0.791 33.457 1.00 95.19 96 CYS A O 1
ATOM 710 N N . LEU A 1 97 ? -19.265 1.879 35.239 1.00 95.38 97 LEU A N 1
ATOM 711 C CA . LEU A 1 97 ? -19.397 3.165 34.556 1.00 95.38 97 LEU A CA 1
ATOM 712 C C . LEU A 1 97 ? -18.035 3.744 34.152 1.00 95.38 97 LEU A C 1
ATOM 714 O O . LEU A 1 97 ? -17.914 4.272 33.051 1.00 95.38 97 LEU A O 1
ATOM 718 N N . PHE A 1 98 ? -17.006 3.592 34.993 1.00 97.19 98 PHE A N 1
ATOM 719 C CA . PHE A 1 98 ? -15.633 3.965 34.645 1.00 97.19 98 PHE A CA 1
ATOM 720 C C . PHE A 1 98 ? -15.129 3.198 33.415 1.00 97.19 98 PHE A C 1
ATOM 722 O O . PHE A 1 98 ? -14.692 3.822 32.449 1.00 97.19 98 PHE A O 1
ATOM 729 N N . PHE A 1 99 ? -15.246 1.864 33.403 1.00 97.56 99 PHE A N 1
ATOM 730 C CA . PHE A 1 99 ? -14.796 1.060 32.262 1.00 97.56 99 PHE A CA 1
ATOM 731 C C . PHE A 1 99 ? -15.581 1.358 30.986 1.00 97.56 99 PHE A C 1
ATOM 733 O O . PHE A 1 99 ? -14.989 1.424 29.911 1.00 97.56 99 PHE A O 1
ATOM 740 N N . LEU A 1 100 ? -16.896 1.572 31.070 1.00 96.38 100 LEU A N 1
ATOM 741 C CA . LEU A 1 100 ? -17.683 1.957 29.899 1.00 96.38 100 LEU A CA 1
ATOM 742 C C . LEU A 1 100 ? -17.259 3.324 29.363 1.00 96.38 100 LEU A C 1
ATOM 744 O O . LEU A 1 100 ? -17.073 3.456 28.160 1.00 96.38 100 LEU A O 1
ATOM 748 N N . PHE A 1 101 ? -17.042 4.317 30.230 1.00 97.06 101 PHE A N 1
ATOM 749 C CA . PHE A 1 101 ? -16.573 5.637 29.806 1.00 97.06 101 PHE A CA 1
ATOM 750 C C . PHE A 1 101 ? -15.183 5.573 29.156 1.00 97.06 101 PHE A C 1
ATOM 752 O O . PHE A 1 101 ? -14.963 6.182 28.111 1.00 97.06 101 PHE A O 1
ATOM 759 N N . ALA A 1 102 ? -14.268 4.781 29.722 1.00 97.25 102 ALA A N 1
ATOM 760 C CA . ALA A 1 102 ? -12.952 4.547 29.133 1.00 97.25 102 ALA A CA 1
ATOM 761 C C . ALA A 1 102 ? -13.056 3.907 27.735 1.00 97.25 102 ALA A C 1
ATOM 763 O O . ALA A 1 102 ? -12.380 4.342 26.803 1.00 97.25 102 ALA A O 1
ATOM 764 N N . ASN A 1 103 ? -13.957 2.933 27.558 1.00 97.00 103 ASN A N 1
ATOM 765 C CA . ASN A 1 103 ? -14.225 2.328 26.253 1.00 97.00 103 ASN A CA 1
ATOM 766 C C . ASN A 1 103 ? -14.872 3.312 25.268 1.00 97.00 103 ASN A C 1
ATOM 768 O O . ASN A 1 103 ? -14.466 3.348 24.112 1.00 97.00 103 ASN A O 1
ATOM 772 N N . VAL A 1 104 ? -15.810 4.161 25.710 1.00 97.94 104 VAL A N 1
ATOM 773 C CA . VAL A 1 104 ? -16.372 5.240 24.872 1.00 97.94 104 VAL A CA 1
ATOM 774 C C . VAL A 1 104 ? -15.255 6.138 24.351 1.00 97.94 104 VAL A C 1
ATOM 776 O O . VAL A 1 104 ? -15.216 6.416 23.153 1.00 97.94 104 VAL A O 1
ATOM 779 N N . ALA A 1 105 ? -14.336 6.564 25.222 1.00 97.50 105 ALA A N 1
ATOM 780 C CA . ALA A 1 105 ? -13.217 7.414 24.831 1.00 97.50 105 ALA A CA 1
ATOM 781 C C . ALA A 1 105 ? -12.323 6.723 23.787 1.00 97.50 105 ALA A C 1
ATOM 783 O O . ALA A 1 105 ? -12.064 7.299 22.731 1.00 97.50 105 ALA A O 1
ATOM 784 N N . CYS A 1 106 ? -11.918 5.471 24.024 1.00 96.81 106 CYS A N 1
ATOM 785 C CA . CYS A 1 106 ? -11.038 4.754 23.099 1.00 96.81 106 CYS A CA 1
ATOM 786 C C . CYS A 1 106 ? -11.723 4.435 21.755 1.00 96.81 106 CYS A C 1
ATOM 788 O O . CYS A 1 106 ? -11.143 4.676 20.696 1.00 96.81 106 CYS A O 1
ATOM 790 N N . CYS A 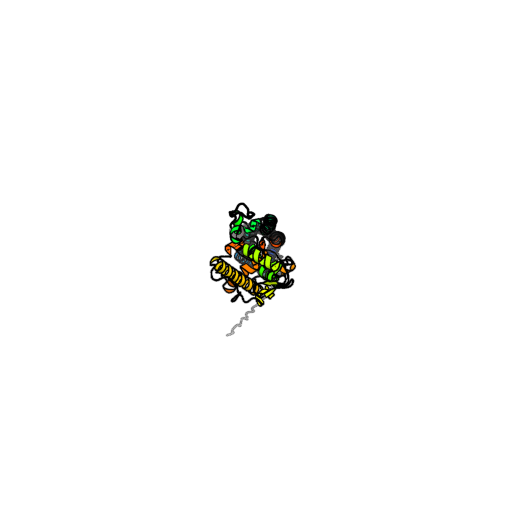1 107 ? -12.979 3.975 21.769 1.00 96.75 107 CYS A N 1
ATOM 791 C CA . CYS A 1 107 ? -13.747 3.741 20.544 1.00 96.75 107 CYS A CA 1
ATOM 792 C C . CYS A 1 107 ? -13.995 5.041 19.762 1.00 96.75 107 CYS A C 1
ATOM 794 O O . CYS A 1 107 ? -13.993 5.010 18.535 1.00 96.75 107 CYS A O 1
ATOM 796 N N . SER A 1 108 ? -14.152 6.184 20.440 1.00 97.56 108 SER A N 1
ATOM 797 C CA . SER A 1 108 ? -14.286 7.494 19.780 1.00 97.56 108 SER A CA 1
ATOM 798 C C . SER A 1 108 ? -12.993 7.928 19.089 1.00 97.56 108 SER A C 1
ATOM 800 O O . SER A 1 108 ? -13.044 8.494 18.000 1.00 97.56 108 SER A O 1
ATOM 802 N N . VAL A 1 109 ? -11.829 7.634 19.680 1.00 96.62 109 VAL A N 1
ATOM 803 C CA . VAL A 1 109 ? -10.524 7.880 19.046 1.00 96.62 109 VAL A CA 1
ATOM 804 C C . VAL A 1 109 ? -10.358 7.008 17.797 1.00 96.62 109 VAL A C 1
ATOM 806 O O . VAL A 1 109 ? -10.021 7.531 16.736 1.00 96.62 109 VAL A O 1
ATOM 809 N N . LEU A 1 110 ? -10.671 5.708 17.884 1.00 94.31 110 LEU A N 1
ATOM 810 C CA . LEU A 1 110 ? -10.647 4.804 16.723 1.00 94.31 110 LEU A CA 1
ATOM 811 C C . LEU A 1 110 ? -11.611 5.258 15.621 1.00 94.31 110 LEU A C 1
ATOM 813 O O . LEU A 1 110 ? -11.243 5.257 14.447 1.00 94.31 110 LEU A O 1
ATOM 817 N N . LEU A 1 111 ? -12.818 5.693 15.997 1.00 96.56 111 LEU A N 1
ATOM 818 C CA . LEU A 1 111 ? -13.786 6.280 15.073 1.00 96.56 111 LEU A CA 1
ATOM 819 C C . LEU A 1 111 ? -13.211 7.525 14.387 1.00 96.56 111 LEU A C 1
ATOM 821 O O . LEU A 1 111 ? -13.300 7.639 13.169 1.00 96.56 111 LEU A O 1
ATOM 825 N N . GLY A 1 112 ? -12.594 8.432 15.148 1.00 96.44 112 GLY A N 1
ATOM 826 C CA . GLY A 1 112 ? -11.954 9.632 14.612 1.00 96.44 112 GLY A CA 1
ATOM 827 C C . GLY A 1 112 ? -10.867 9.305 13.587 1.00 96.44 112 GLY A C 1
ATOM 828 O O . GLY A 1 112 ? -10.845 9.901 12.510 1.00 96.44 112 GLY A O 1
ATOM 829 N N . TYR A 1 113 ? -10.019 8.311 13.872 1.00 94.69 113 TYR A N 1
ATOM 830 C CA . TYR A 1 113 ? -9.012 7.849 12.917 1.00 94.69 113 TYR A CA 1
ATOM 831 C C . TYR A 1 113 ? -9.641 7.261 11.652 1.00 94.69 113 TYR A C 1
ATOM 833 O O . TYR A 1 113 ? -9.260 7.666 10.555 1.00 94.69 113 TYR A O 1
ATOM 841 N N . ALA A 1 114 ? -10.633 6.376 11.783 1.00 94.50 114 ALA A N 1
ATOM 842 C CA . ALA A 1 114 ? -11.315 5.779 10.634 1.00 94.50 114 ALA A CA 1
ATOM 843 C C . ALA A 1 114 ? -11.985 6.842 9.753 1.00 94.50 114 ALA A C 1
ATOM 845 O O . ALA A 1 114 ? -11.773 6.863 8.544 1.00 94.50 114 ALA A O 1
ATOM 846 N N . VAL A 1 115 ? -12.699 7.794 10.358 1.00 96.00 115 VAL A N 1
ATOM 847 C CA . VAL A 1 115 ? -13.329 8.913 9.639 1.00 96.00 115 VAL A CA 1
ATOM 848 C C . VAL A 1 115 ? -12.293 9.789 8.929 1.00 96.00 115 VAL A C 1
ATOM 850 O O . VAL A 1 115 ? -12.549 10.245 7.818 1.00 96.00 115 VAL A O 1
ATOM 853 N N . SER A 1 116 ? -11.115 10.000 9.524 1.00 93.00 116 SER A N 1
ATOM 854 C CA . SER A 1 116 ? -10.033 10.764 8.885 1.00 93.00 116 SER A CA 1
ATOM 855 C C . SER A 1 116 ? -9.345 10.025 7.729 1.00 93.00 116 SER A C 1
ATOM 857 O O . SER A 1 116 ? -8.823 10.674 6.823 1.00 93.00 116 SER A O 1
ATOM 859 N N . ALA A 1 117 ? -9.371 8.688 7.737 1.00 91.81 117 ALA A N 1
ATOM 860 C CA . ALA A 1 117 ? -8.744 7.837 6.727 1.00 91.81 117 ALA A CA 1
ATOM 861 C C . ALA A 1 117 ? -9.608 7.689 5.458 1.00 91.81 117 ALA A C 1
ATOM 863 O O . ALA A 1 117 ? -9.085 7.799 4.348 1.00 91.81 117 ALA A O 1
ATOM 864 N N . ILE A 1 118 ? -10.936 7.588 5.619 1.00 94.25 118 ILE A N 1
ATOM 865 C CA . ILE A 1 118 ? -11.927 7.482 4.527 1.00 94.25 118 ILE A CA 1
ATOM 866 C C . ILE A 1 118 ? -11.693 8.474 3.368 1.00 94.25 118 ILE A C 1
ATOM 868 O O . ILE A 1 118 ? -11.666 8.038 2.216 1.00 94.25 118 ILE A O 1
ATOM 872 N N . PRO A 1 119 ? -11.526 9.798 3.587 1.00 92.88 119 PRO A N 1
ATOM 873 C CA . PRO A 1 119 ? -11.321 10.730 2.478 1.00 92.88 119 PRO A CA 1
ATOM 874 C C . PRO A 1 119 ? -9.977 10.532 1.761 1.00 92.88 119 PRO A C 1
ATOM 876 O O . PRO A 1 119 ? -9.859 10.914 0.600 1.00 92.88 119 PRO A O 1
ATOM 879 N N . LEU A 1 120 ? -8.963 9.954 2.415 1.00 91.06 120 LEU A N 1
ATOM 880 C CA . LEU A 1 120 ? -7.667 9.673 1.789 1.00 91.06 120 LEU A CA 1
ATOM 881 C C . LEU A 1 120 ? -7.769 8.476 0.838 1.00 91.06 120 LEU A C 1
ATOM 883 O O . LEU A 1 120 ? -7.302 8.558 -0.299 1.00 91.06 120 LEU A O 1
ATOM 887 N N . THR A 1 121 ? -8.415 7.387 1.266 1.00 91.69 121 THR A N 1
ATOM 888 C CA . THR A 1 121 ? -8.643 6.216 0.403 1.00 91.69 121 THR A CA 1
ATOM 889 C C . THR A 1 121 ? -9.628 6.522 -0.716 1.00 91.69 121 THR A C 1
ATOM 891 O O . THR A 1 121 ? -9.360 6.168 -1.863 1.00 91.69 121 THR A O 1
ATOM 894 N N . MET A 1 122 ? -10.701 7.272 -0.433 1.00 92.88 122 MET A N 1
ATOM 895 C CA . MET A 1 122 ? -11.661 7.707 -1.453 1.00 92.88 122 MET A CA 1
ATOM 896 C C . MET A 1 122 ? -10.975 8.508 -2.564 1.00 92.88 122 MET A C 1
ATOM 898 O O . MET A 1 122 ? -11.165 8.223 -3.742 1.00 92.88 122 MET A O 1
ATOM 902 N N . ARG A 1 123 ? -10.096 9.453 -2.211 1.00 89.44 123 ARG A N 1
ATOM 903 C CA . ARG A 1 123 ? -9.338 10.224 -3.207 1.00 89.44 123 ARG A CA 1
ATOM 904 C C . ARG A 1 123 ? -8.390 9.367 -4.031 1.00 89.44 123 ARG A C 1
ATOM 906 O O . ARG A 1 123 ? -8.205 9.652 -5.208 1.00 89.44 123 ARG A O 1
ATOM 913 N N . ALA A 1 124 ? -7.789 8.329 -3.452 1.00 89.81 124 ALA A N 1
ATOM 914 C CA . ALA A 1 124 ? -6.973 7.395 -4.225 1.00 89.81 124 ALA A CA 1
ATOM 915 C C . ALA A 1 124 ? -7.815 6.622 -5.249 1.00 89.81 124 ALA A C 1
ATOM 917 O O . ALA A 1 124 ? -7.389 6.475 -6.394 1.00 89.81 124 ALA A O 1
ATOM 918 N N . ILE A 1 125 ? -9.019 6.188 -4.860 1.00 92.75 125 ILE A N 1
ATOM 919 C CA . ILE A 1 125 ? -9.979 5.517 -5.747 1.00 92.75 125 ILE A CA 1
ATOM 920 C C . ILE A 1 125 ? -10.420 6.465 -6.873 1.00 92.75 125 ILE A C 1
ATOM 922 O O . ILE A 1 125 ? -10.387 6.088 -8.045 1.00 92.75 125 ILE A O 1
ATOM 926 N N . GLU A 1 126 ? -10.779 7.707 -6.537 1.00 91.88 126 GLU A N 1
ATOM 927 C CA . GLU A 1 126 ? -11.204 8.737 -7.496 1.00 91.88 126 GLU A CA 1
ATOM 928 C C . GLU A 1 126 ? -10.075 9.167 -8.442 1.00 91.88 126 GLU A C 1
ATOM 930 O O . GLU A 1 126 ? -10.314 9.393 -9.628 1.00 91.88 126 GLU A O 1
ATOM 935 N N . ALA A 1 127 ? -8.837 9.251 -7.947 1.00 90.81 127 ALA A N 1
ATOM 936 C CA . ALA A 1 127 ? -7.670 9.618 -8.745 1.00 90.81 127 ALA A CA 1
ATOM 937 C C . ALA A 1 127 ? -7.166 8.469 -9.630 1.00 90.81 127 ALA A C 1
ATOM 939 O O . ALA A 1 127 ? -6.500 8.735 -10.632 1.00 90.81 127 ALA A O 1
ATOM 940 N N . ALA A 1 128 ? -7.486 7.211 -9.303 1.00 91.94 128 ALA A N 1
ATOM 941 C CA . ALA A 1 128 ? -6.970 6.037 -10.006 1.00 91.94 128 ALA A CA 1
ATOM 942 C C . ALA A 1 128 ? -7.167 6.105 -11.533 1.00 91.94 128 ALA A C 1
ATOM 944 O O . ALA A 1 128 ? -6.183 5.959 -12.254 1.00 91.94 128 ALA A O 1
ATOM 945 N N . PRO A 1 129 ? -8.367 6.412 -12.077 1.00 92.75 129 PRO A N 1
ATOM 946 C CA . PRO A 1 129 ? -8.558 6.494 -13.524 1.00 92.75 129 PRO A CA 1
ATOM 947 C C . PRO A 1 129 ? -7.711 7.595 -14.175 1.00 92.75 129 PRO A C 1
ATOM 949 O O . PRO A 1 129 ? -7.202 7.404 -15.279 1.00 92.75 129 PRO A O 1
ATOM 952 N N . ALA A 1 130 ? -7.550 8.740 -13.503 1.00 91.94 130 ALA A N 1
ATOM 953 C CA . ALA A 1 130 ? -6.753 9.856 -14.005 1.00 91.94 130 ALA A CA 1
ATOM 954 C C . ALA A 1 130 ? -5.254 9.525 -13.999 1.00 91.94 130 ALA A C 1
ATOM 956 O O . ALA A 1 130 ? -4.561 9.836 -14.966 1.00 91.94 130 ALA A O 1
ATOM 957 N N . LEU A 1 131 ? -4.769 8.852 -12.951 1.00 91.44 131 LEU A N 1
ATOM 958 C CA . LEU A 1 131 ? -3.388 8.384 -12.832 1.00 91.44 131 LEU A CA 1
ATOM 959 C C . LEU A 1 131 ? -3.059 7.308 -13.871 1.00 91.44 131 LEU A C 1
ATOM 961 O O . LEU A 1 131 ? -2.068 7.446 -14.583 1.00 91.44 131 LEU A O 1
ATOM 965 N N . THR A 1 132 ? -3.928 6.313 -14.053 1.00 91.19 132 THR A N 1
ATOM 966 C CA . THR A 1 132 ? -3.749 5.286 -15.092 1.00 91.19 132 THR A CA 1
ATOM 967 C C . THR A 1 132 ? -3.796 5.903 -16.494 1.00 91.19 132 THR A C 1
ATOM 969 O O . THR A 1 132 ? -2.955 5.617 -17.343 1.00 91.19 132 THR A O 1
ATOM 972 N N . THR A 1 133 ? -4.724 6.836 -16.742 1.00 92.75 133 THR A N 1
ATOM 973 C CA . THR A 1 133 ? -4.772 7.581 -18.014 1.00 92.75 133 THR A CA 1
ATOM 974 C C . THR A 1 133 ? -3.496 8.393 -18.234 1.00 92.75 133 THR A C 1
ATOM 976 O O . THR A 1 133 ? -2.996 8.474 -19.356 1.00 92.75 133 THR A O 1
ATOM 979 N N . TYR A 1 134 ? -2.959 9.003 -17.178 1.00 90.50 134 TYR A N 1
ATOM 980 C CA . TYR A 1 134 ? -1.700 9.732 -17.234 1.00 90.50 134 TYR A CA 1
ATOM 981 C C . TYR A 1 134 ? -0.529 8.810 -17.596 1.00 90.50 134 TYR A C 1
ATOM 983 O O . TYR A 1 134 ? 0.246 9.175 -18.478 1.00 90.50 134 TYR A O 1
ATOM 991 N N . GLN A 1 135 ? -0.444 7.605 -17.019 1.00 89.94 135 GLN A N 1
ATOM 992 C CA . GLN A 1 135 ? 0.567 6.614 -17.407 1.00 89.94 135 GLN A CA 1
ATOM 993 C C . GLN A 1 135 ? 0.502 6.297 -18.902 1.00 89.94 135 GLN A C 1
ATOM 995 O O . GLN A 1 135 ? 1.504 6.464 -19.593 1.00 89.94 135 GLN A O 1
ATOM 1000 N N . HIS A 1 136 ? -0.680 5.971 -19.430 1.00 91.00 136 HIS A N 1
ATOM 1001 C CA . HIS A 1 136 ? -0.842 5.685 -20.859 1.00 91.00 136 HIS A CA 1
ATOM 1002 C C . HIS A 1 136 ? -0.512 6.879 -21.762 1.00 91.00 136 HIS A C 1
ATOM 1004 O O . HIS A 1 136 ? 0.070 6.717 -22.834 1.00 91.00 136 HIS A O 1
ATOM 1010 N N . ARG A 1 137 ? -0.843 8.107 -21.341 1.00 91.31 137 ARG A N 1
ATOM 1011 C CA . ARG A 1 137 ? -0.464 9.323 -22.081 1.00 91.31 137 ARG A CA 1
ATOM 1012 C C . ARG A 1 137 ? 1.045 9.536 -22.091 1.00 91.31 137 ARG A C 1
ATOM 1014 O O . ARG A 1 137 ? 1.574 9.968 -23.111 1.00 91.31 137 ARG A O 1
ATOM 1021 N N . MET A 1 138 ? 1.725 9.243 -20.986 1.00 88.88 138 MET A N 1
ATOM 1022 C CA . MET A 1 138 ? 3.183 9.322 -20.908 1.00 88.88 138 MET A CA 1
ATOM 1023 C C . MET A 1 138 ? 3.845 8.241 -21.766 1.00 88.88 138 MET A C 1
ATOM 1025 O O . MET A 1 138 ? 4.764 8.557 -22.516 1.00 88.88 138 MET A O 1
ATOM 1029 N N . GLU A 1 139 ? 3.341 7.006 -21.747 1.00 87.94 139 GLU A N 1
ATOM 1030 C CA . GLU A 1 139 ? 3.794 5.931 -22.642 1.00 87.94 139 GLU A CA 1
ATOM 1031 C C . GLU A 1 139 ? 3.650 6.337 -24.117 1.00 87.94 139 GLU A C 1
ATOM 1033 O O . GLU A 1 139 ? 4.614 6.267 -24.880 1.00 87.94 139 GLU A O 1
ATOM 1038 N N . ALA A 1 140 ? 2.478 6.848 -24.507 1.00 89.50 140 ALA A N 1
ATOM 1039 C CA . ALA A 1 140 ? 2.226 7.329 -25.865 1.00 89.50 140 ALA A CA 1
ATOM 1040 C C . ALA A 1 140 ? 3.119 8.525 -26.238 1.00 89.50 140 ALA A C 1
ATOM 1042 O O . ALA A 1 140 ? 3.626 8.599 -27.359 1.00 89.50 140 ALA A O 1
ATOM 1043 N N . PHE A 1 141 ? 3.348 9.450 -25.299 1.00 88.94 141 PHE A N 1
ATOM 1044 C CA . PHE A 1 141 ? 4.267 10.569 -25.491 1.00 88.94 141 PHE A CA 1
ATOM 1045 C C . PHE A 1 141 ? 5.682 10.066 -25.774 1.00 88.94 141 PHE A C 1
ATOM 1047 O O . PHE A 1 141 ? 6.281 10.485 -26.766 1.00 88.94 141 PHE A O 1
ATOM 1054 N N . PHE A 1 142 ? 6.194 9.133 -24.967 1.00 85.50 142 PHE A N 1
ATOM 1055 C CA . PHE A 1 142 ? 7.538 8.590 -25.142 1.00 85.50 142 PHE A CA 1
ATOM 1056 C C . PHE A 1 142 ? 7.701 7.720 -26.385 1.00 85.50 142 PHE A C 1
ATOM 1058 O O . PHE A 1 142 ? 8.770 7.759 -26.991 1.00 85.50 142 PHE A O 1
ATOM 1065 N N . ALA A 1 143 ? 6.648 7.030 -26.821 1.00 83.62 143 ALA A N 1
ATOM 1066 C CA . ALA A 1 143 ? 6.624 6.334 -28.105 1.00 83.62 143 ALA A CA 1
ATOM 1067 C C . ALA A 1 143 ? 6.630 7.296 -29.314 1.00 83.62 143 ALA A C 1
ATOM 1069 O O . ALA A 1 143 ? 6.954 6.890 -30.431 1.00 83.62 143 ALA A O 1
ATOM 1070 N N . SER A 1 144 ? 6.282 8.574 -29.122 1.00 84.00 144 SER A N 1
ATOM 1071 C CA . SER A 1 144 ? 6.231 9.561 -30.205 1.00 84.00 144 SER A CA 1
ATOM 1072 C C . SER A 1 144 ? 7.610 10.128 -30.560 1.00 84.00 144 SER A C 1
ATOM 1074 O O . SER A 1 144 ? 8.514 10.202 -29.734 1.00 84.00 144 SER A O 1
ATOM 1076 N N . GLY A 1 145 ? 7.763 10.652 -31.780 1.00 78.31 145 GLY A N 1
ATOM 1077 C CA . GLY A 1 145 ? 8.991 11.353 -32.181 1.00 78.31 145 GLY A CA 1
ATOM 1078 C C . GLY A 1 145 ? 9.269 12.640 -31.391 1.00 78.31 145 GLY A C 1
ATOM 1079 O O . GLY A 1 145 ? 10.401 13.119 -31.392 1.00 78.31 145 GLY A O 1
ATOM 1080 N N . THR A 1 146 ? 8.266 13.200 -30.702 1.00 80.25 146 THR A N 1
ATOM 1081 C CA . THR A 1 146 ? 8.423 14.459 -29.955 1.00 80.25 146 THR A CA 1
ATOM 1082 C C . THR A 1 146 ? 9.193 14.280 -28.649 1.00 80.25 146 THR A C 1
ATOM 1084 O O . THR A 1 146 ? 9.895 15.203 -28.240 1.00 80.25 146 THR A O 1
ATOM 1087 N N . SER A 1 147 ? 9.143 13.093 -28.036 1.00 80.31 147 SER A N 1
ATOM 1088 C CA . SER A 1 147 ? 9.866 12.789 -26.795 1.00 80.31 147 SER A CA 1
ATOM 1089 C C . SER A 1 147 ? 11.384 12.874 -26.945 1.00 80.31 147 SER A C 1
ATOM 1091 O O . SER A 1 147 ? 12.069 13.216 -25.989 1.00 80.31 147 SER A O 1
ATOM 1093 N N . ARG A 1 148 ? 11.914 12.669 -28.160 1.00 76.25 148 ARG A N 1
ATOM 1094 C CA . ARG A 1 148 ? 13.357 12.720 -28.464 1.00 76.25 148 ARG A CA 1
ATOM 1095 C C . ARG A 1 148 ? 14.006 14.078 -28.182 1.00 76.25 148 ARG A C 1
ATOM 1097 O O . ARG A 1 148 ? 15.223 14.164 -28.102 1.00 76.25 148 ARG A O 1
ATOM 1104 N N . GLN A 1 149 ? 13.205 15.135 -28.045 1.00 78.81 149 GLN A N 1
ATOM 1105 C CA . GLN A 1 149 ? 13.672 16.489 -27.726 1.00 78.81 149 GLN A CA 1
ATOM 1106 C C . GLN A 1 149 ? 13.788 16.744 -26.213 1.00 78.81 149 GLN A C 1
ATOM 1108 O O . GLN A 1 149 ? 14.192 17.833 -25.803 1.00 78.81 149 GLN A O 1
ATOM 1113 N N . PHE A 1 150 ? 13.398 15.778 -25.376 1.00 77.06 150 PHE A N 1
ATOM 1114 C CA . PHE A 1 150 ? 13.310 15.929 -23.929 1.00 77.06 150 PHE A CA 1
ATOM 1115 C C . PHE A 1 150 ? 14.091 14.815 -23.241 1.00 77.06 150 PHE A C 1
ATOM 1117 O O . PHE A 1 150 ? 13.842 13.638 -23.491 1.00 77.06 150 PHE A O 1
ATOM 1124 N N . ASN A 1 151 ? 14.986 15.178 -22.320 1.00 75.50 151 ASN A N 1
ATOM 1125 C CA . ASN A 1 151 ? 15.540 14.178 -21.418 1.00 75.50 151 ASN A CA 1
ATOM 1126 C C . ASN A 1 151 ? 14.421 13.597 -20.565 1.00 75.50 151 ASN A C 1
ATOM 1128 O O . ASN A 1 151 ? 13.466 14.294 -20.196 1.00 75.50 151 ASN A O 1
ATOM 1132 N N . TYR A 1 152 ? 14.562 12.323 -20.215 1.00 73.31 152 TYR A N 1
ATOM 1133 C CA . TYR A 1 152 ? 13.563 11.651 -19.406 1.00 73.31 152 TYR A CA 1
ATOM 1134 C C . TYR A 1 152 ? 13.329 12.397 -18.085 1.00 73.31 152 TYR A C 1
ATOM 1136 O O . TYR A 1 152 ? 12.190 12.716 -17.751 1.00 73.31 152 TYR A O 1
ATOM 1144 N N . SER A 1 153 ? 14.407 12.795 -17.405 1.00 71.44 153 SER A N 1
ATOM 1145 C CA . SER A 1 153 ? 14.360 13.589 -16.171 1.00 71.44 153 SER A CA 1
ATOM 1146 C C . SER A 1 153 ? 13.628 14.924 -16.328 1.00 71.44 153 SER A C 1
ATOM 1148 O O . SER A 1 153 ? 12.929 15.354 -15.412 1.00 71.44 153 SER A O 1
ATOM 1150 N N . ASP A 1 154 ? 13.734 15.567 -17.493 1.00 69.56 154 ASP A N 1
ATOM 1151 C CA . ASP A 1 154 ? 13.101 16.864 -17.751 1.00 69.56 154 ASP A CA 1
ATOM 1152 C C . ASP A 1 154 ? 11.579 16.741 -17.828 1.00 69.56 154 ASP A C 1
ATOM 1154 O O . ASP A 1 154 ? 10.857 17.638 -17.385 1.00 69.56 154 ASP A O 1
ATOM 1158 N N . SER A 1 155 ? 11.085 15.616 -18.353 1.00 64.75 155 SER A N 1
ATOM 1159 C CA . SER A 1 155 ? 9.649 15.329 -18.433 1.00 64.75 155 SER A CA 1
ATOM 1160 C C . SER A 1 155 ? 8.995 15.177 -17.053 1.00 64.75 155 SER A C 1
ATOM 1162 O O . SER A 1 155 ? 7.803 15.425 -16.900 1.00 64.75 155 SER A O 1
ATOM 1164 N N . LEU A 1 156 ? 9.787 14.856 -16.026 1.00 64.75 156 LEU A N 1
ATOM 1165 C CA . LEU A 1 156 ? 9.313 14.6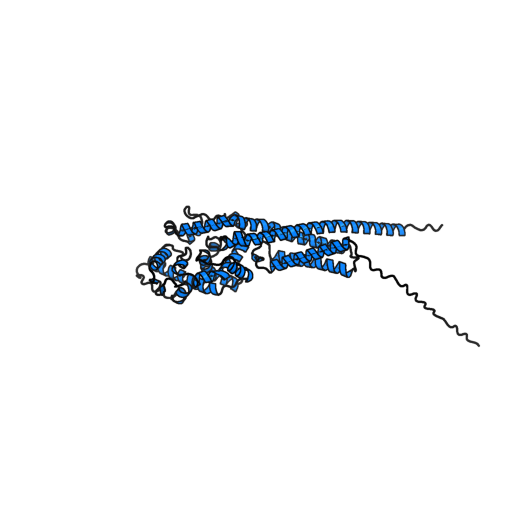51 -14.656 1.00 64.75 156 LEU A CA 1
ATOM 1166 C C . LEU A 1 156 ? 9.078 15.976 -13.914 1.00 64.75 156 LEU A C 1
ATOM 1168 O O . LEU A 1 156 ? 8.439 15.990 -12.866 1.00 64.75 156 LEU A O 1
ATOM 1172 N N . SER A 1 157 ? 9.581 17.093 -14.452 1.00 62.50 157 SER A N 1
ATOM 1173 C CA . SER A 1 157 ? 9.500 18.415 -13.819 1.00 62.50 157 SER A CA 1
ATOM 1174 C C . SER A 1 157 ? 8.214 19.194 -14.136 1.00 62.50 157 SER A C 1
ATOM 1176 O O . SER A 1 157 ? 7.978 20.231 -13.530 1.00 62.50 157 SER A O 1
ATOM 1178 N N . GLY A 1 158 ? 7.358 18.721 -15.052 1.00 58.91 158 GLY A N 1
ATOM 1179 C CA . GLY A 1 158 ? 6.009 19.268 -15.287 1.00 58.91 158 GLY A CA 1
ATOM 1180 C C . GLY A 1 158 ? 5.913 20.674 -15.908 1.00 58.91 158 GLY A C 1
ATOM 1181 O O . GLY A 1 158 ? 4.817 21.103 -16.251 1.00 58.91 158 GLY A O 1
ATOM 1182 N N . TYR A 1 159 ? 7.025 21.391 -16.109 1.00 60.16 159 TYR A N 1
ATOM 1183 C CA . TYR A 1 159 ? 7.016 22.777 -16.612 1.00 60.16 159 TYR A CA 1
ATOM 1184 C C . TYR A 1 159 ? 7.049 22.914 -18.144 1.00 60.16 159 TYR A C 1
ATOM 1186 O O . TYR A 1 159 ? 7.061 24.030 -18.663 1.00 60.16 159 TYR A O 1
ATOM 1194 N N . ARG A 1 160 ? 7.084 21.810 -18.901 1.00 66.31 160 ARG A N 1
ATOM 1195 C CA . ARG A 1 160 ? 7.195 21.855 -20.368 1.00 66.31 160 ARG A CA 1
ATOM 1196 C C . ARG A 1 160 ? 5.845 21.584 -21.029 1.00 66.31 160 ARG A C 1
ATOM 1198 O O . ARG A 1 160 ? 5.291 20.503 -20.885 1.00 66.31 160 ARG A O 1
ATOM 1205 N N . SER A 1 161 ? 5.369 22.542 -21.826 1.00 66.06 161 SER A N 1
ATOM 1206 C CA . SER A 1 161 ? 4.018 22.577 -22.419 1.00 66.06 161 SER A CA 1
ATOM 1207 C C . SER A 1 161 ? 3.624 21.384 -23.301 1.00 66.06 161 SER A C 1
ATOM 1209 O O . SER A 1 161 ? 2.445 21.224 -23.602 1.00 66.06 161 SER A O 1
ATOM 1211 N N . LYS A 1 162 ? 4.584 20.559 -23.736 1.00 79.69 162 LYS A N 1
ATOM 1212 C CA . LYS A 1 162 ? 4.340 19.388 -24.596 1.00 79.69 162 LYS A CA 1
ATOM 1213 C C . LYS A 1 162 ? 4.303 18.057 -23.842 1.00 79.69 162 LYS A C 1
ATOM 1215 O O . LYS A 1 162 ? 3.895 17.061 -24.430 1.00 79.69 162 LYS A O 1
ATOM 1220 N N . VAL A 1 163 ? 4.738 18.025 -22.583 1.00 83.00 163 VAL A N 1
ATOM 1221 C CA . VAL A 1 163 ? 4.706 16.812 -21.758 1.00 83.00 163 VAL A CA 1
ATOM 1222 C C . VAL A 1 163 ? 3.338 16.744 -21.075 1.00 83.00 163 VAL A C 1
ATOM 1224 O O . VAL A 1 163 ? 2.902 17.763 -20.532 1.00 83.00 163 VAL A O 1
ATOM 1227 N N . PRO A 1 164 ? 2.642 15.592 -21.092 1.00 86.94 164 PRO A N 1
ATOM 1228 C CA . PRO A 1 164 ? 1.411 15.428 -20.330 1.00 86.94 164 PRO A CA 1
ATOM 1229 C C . PRO A 1 164 ? 1.597 15.871 -18.874 1.00 86.94 164 PRO A C 1
ATOM 1231 O O . PRO A 1 164 ? 2.559 15.492 -18.211 1.00 86.94 164 PRO A O 1
ATOM 1234 N N . SER A 1 165 ? 0.679 16.693 -18.372 1.00 84.75 165 SER A N 1
ATOM 1235 C CA . SER A 1 165 ? 0.741 17.187 -16.999 1.00 84.75 165 SER A CA 1
ATOM 1236 C C . SER A 1 165 ? 0.348 16.096 -16.008 1.00 84.75 165 SER A C 1
ATOM 1238 O O . SER A 1 165 ? -0.646 15.393 -16.213 1.00 84.75 165 SER A O 1
ATOM 1240 N N . HIS A 1 166 ? 1.080 16.015 -14.900 1.00 85.56 166 HIS A N 1
ATOM 1241 C CA . HIS A 1 166 ? 0.740 15.134 -13.791 1.00 85.56 166 HIS A CA 1
ATOM 1242 C C . HIS A 1 166 ? -0.633 15.517 -13.195 1.00 85.56 166 HIS A C 1
ATOM 1244 O O . HIS A 1 166 ? -0.847 16.696 -12.904 1.00 85.56 166 HIS A O 1
ATOM 1250 N N . PRO A 1 167 ? -1.568 14.567 -12.996 1.00 85.06 167 PRO A N 1
ATOM 1251 C CA . PRO A 1 167 ? -2.933 14.887 -12.572 1.00 85.06 167 PRO A CA 1
ATOM 1252 C C . PRO A 1 167 ? -3.033 15.288 -11.095 1.00 85.06 167 PRO A C 1
ATOM 1254 O O . PRO A 1 167 ? -3.972 15.984 -10.727 1.00 85.06 167 PRO A O 1
ATOM 1257 N N . LEU A 1 168 ? -2.080 14.881 -10.245 1.00 82.75 168 LEU A N 1
ATOM 1258 C CA . LEU A 1 168 ? -2.013 15.361 -8.859 1.00 82.75 168 LEU A CA 1
ATOM 1259 C C . LEU A 1 168 ? -1.280 16.704 -8.812 1.00 82.75 168 LEU A C 1
ATOM 1261 O O . LEU A 1 168 ? -0.079 16.754 -9.097 1.00 82.75 168 LEU A O 1
ATOM 1265 N N . SER A 1 169 ? -1.986 17.764 -8.413 1.00 73.94 169 SER A N 1
ATOM 1266 C CA . SER A 1 169 ? -1.383 19.057 -8.079 1.00 73.94 169 SER A CA 1
ATOM 1267 C C . SER A 1 169 ? -0.545 18.960 -6.796 1.00 73.94 169 SER A C 1
ATOM 1269 O O . SER A 1 169 ? -0.756 18.089 -5.949 1.00 73.94 169 SER A O 1
ATOM 1271 N N . TYR A 1 170 ? 0.383 19.900 -6.589 1.00 67.19 170 TYR A N 1
ATOM 1272 C CA . TYR A 1 170 ? 1.106 20.034 -5.317 1.00 67.19 170 TYR A CA 1
ATOM 1273 C C . TYR A 1 170 ? 0.154 20.244 -4.122 1.00 67.19 170 TYR A C 1
ATOM 1275 O O . TYR A 1 170 ? 0.437 19.795 -3.014 1.00 67.19 170 TYR A O 1
ATOM 1283 N N . SER A 1 171 ? -1.003 20.879 -4.337 1.00 61.84 171 SER A N 1
ATOM 1284 C CA . SER A 1 171 ? -2.058 21.004 -3.318 1.00 61.84 171 SER A CA 1
ATOM 1285 C C . SER A 1 171 ? -2.696 19.658 -2.964 1.00 61.84 171 SER A C 1
ATOM 1287 O O . SER A 1 171 ? -2.969 19.385 -1.793 1.00 61.84 171 SER A O 1
ATOM 1289 N N . ASP A 1 172 ? -2.866 18.790 -3.962 1.00 67.75 172 ASP A N 1
ATOM 1290 C CA . ASP A 1 172 ? -3.484 17.469 -3.813 1.00 67.75 172 ASP A CA 1
ATOM 1291 C C . ASP A 1 172 ? -2.496 16.456 -3.235 1.00 67.75 172 ASP A C 1
ATOM 1293 O O . ASP A 1 172 ? -2.885 15.406 -2.720 1.00 67.75 172 ASP A O 1
ATOM 1297 N N . SER A 1 173 ? -1.199 16.790 -3.216 1.00 64.44 173 SER A N 1
ATOM 1298 C CA . SER A 1 173 ? -0.180 15.894 -2.685 1.00 64.44 173 SER A CA 1
ATOM 1299 C C . SER A 1 173 ? -0.281 15.687 -1.169 1.00 64.44 173 SER A C 1
ATOM 1301 O O . SER A 1 173 ? 0.320 14.764 -0.632 1.00 64.44 173 SER A O 1
ATOM 1303 N N . ARG A 1 174 ? -1.017 16.541 -0.447 1.00 68.25 174 ARG A N 1
ATOM 1304 C CA . ARG A 1 174 ? -1.327 16.313 0.978 1.00 68.25 174 ARG A CA 1
ATOM 1305 C C . ARG A 1 174 ? -2.483 15.335 1.185 1.00 68.25 174 ARG A C 1
ATOM 1307 O O . ARG A 1 174 ? -2.734 14.927 2.311 1.00 68.25 174 ARG A O 1
ATOM 1314 N N . GLN A 1 175 ? -3.206 15.015 0.118 1.00 79.62 175 GLN A N 1
ATOM 1315 C CA . GLN A 1 175 ? -4.479 14.310 0.158 1.00 79.62 175 GLN A CA 1
ATOM 1316 C C . GLN A 1 175 ? -4.404 12.904 -0.446 1.00 79.62 175 GLN A C 1
ATOM 1318 O O . GLN A 1 175 ? -5.246 12.069 -0.132 1.00 79.62 175 GLN A O 1
ATOM 1323 N N . TYR A 1 176 ? -3.405 12.640 -1.289 1.00 84.75 176 TYR A N 1
ATOM 1324 C CA . TYR A 1 176 ? -3.118 11.307 -1.810 1.00 84.75 176 TYR A CA 1
ATOM 1325 C C . TYR A 1 176 ? -2.374 10.457 -0.758 1.00 84.75 176 TYR A C 1
ATOM 1327 O O . TYR A 1 176 ? -1.448 10.971 -0.118 1.00 84.75 176 TYR A O 1
ATOM 1335 N N . PRO A 1 177 ? -2.719 9.168 -0.559 1.00 89.38 177 PRO A N 1
ATOM 1336 C CA . PRO A 1 177 ? -2.127 8.334 0.486 1.00 89.38 177 PRO A CA 1
ATOM 1337 C C . PRO A 1 177 ? -0.723 7.840 0.094 1.00 89.38 177 PRO A C 1
ATOM 1339 O O . PRO A 1 177 ? -0.494 6.654 -0.138 1.00 89.38 177 PRO A O 1
ATOM 1342 N N . PHE A 1 178 ? 0.258 8.749 0.051 1.00 86.81 178 PHE A N 1
ATOM 1343 C CA . PHE A 1 178 ? 1.635 8.448 -0.370 1.00 86.81 178 PHE A CA 1
ATOM 1344 C C . PHE A 1 178 ? 2.315 7.359 0.460 1.00 86.81 178 PHE A C 1
ATOM 1346 O O . PHE A 1 178 ? 3.132 6.616 -0.076 1.00 86.81 178 PHE A O 1
ATOM 1353 N N . LYS A 1 179 ? 1.978 7.237 1.750 1.00 86.94 179 LYS A N 1
ATOM 1354 C CA . LYS A 1 179 ? 2.513 6.161 2.593 1.00 86.94 179 LYS A CA 1
ATOM 1355 C C . LYS A 1 179 ? 2.062 4.786 2.080 1.00 86.94 179 LYS A C 1
ATOM 1357 O O . LYS A 1 179 ? 2.910 3.926 1.864 1.00 86.94 179 LYS A O 1
ATOM 1362 N N . ALA A 1 180 ? 0.765 4.624 1.812 1.00 90.31 180 ALA A N 1
ATOM 1363 C CA . ALA A 1 180 ? 0.205 3.395 1.252 1.00 90.31 180 ALA A CA 1
ATOM 1364 C C . ALA A 1 180 ? 0.717 3.136 -0.172 1.00 90.31 180 ALA A C 1
ATOM 1366 O O . ALA A 1 180 ? 1.088 2.014 -0.501 1.00 90.31 180 ALA A O 1
ATOM 1367 N N . ALA A 1 181 ? 0.808 4.182 -1.000 1.00 91.56 181 ALA A N 1
ATOM 1368 C CA . ALA A 1 181 ? 1.346 4.097 -2.357 1.00 91.56 181 ALA A CA 1
ATOM 1369 C C . ALA A 1 181 ? 2.809 3.628 -2.377 1.00 91.56 181 ALA A C 1
ATOM 1371 O O . ALA A 1 181 ? 3.178 2.794 -3.201 1.00 91.56 181 ALA A O 1
ATOM 1372 N N . ARG A 1 182 ? 3.635 4.123 -1.447 1.00 89.31 182 ARG A N 1
ATOM 1373 C CA . ARG A 1 182 ? 5.025 3.684 -1.280 1.00 89.31 182 ARG A CA 1
ATOM 1374 C C . ARG A 1 182 ? 5.097 2.236 -0.803 1.00 89.31 182 ARG A C 1
ATOM 1376 O O . ARG A 1 182 ? 5.817 1.454 -1.409 1.00 89.31 182 ARG A O 1
ATOM 1383 N N . ALA A 1 183 ? 4.321 1.868 0.219 1.00 90.19 183 ALA A N 1
ATOM 1384 C CA . ALA A 1 183 ? 4.268 0.490 0.707 1.00 90.19 183 ALA A CA 1
ATOM 1385 C C . ALA A 1 183 ? 3.845 -0.491 -0.401 1.00 90.19 183 ALA A C 1
ATOM 1387 O O . ALA A 1 183 ? 4.428 -1.565 -0.534 1.00 90.19 183 ALA A O 1
ATOM 1388 N N . PHE A 1 184 ? 2.879 -0.094 -1.235 1.00 93.75 184 PHE A N 1
ATOM 1389 C CA . PHE A 1 184 ? 2.487 -0.854 -2.415 1.00 93.75 184 PHE A CA 1
ATOM 1390 C C . PHE A 1 184 ? 3.608 -0.940 -3.451 1.00 93.75 184 PHE A C 1
ATOM 1392 O O . PHE A 1 184 ? 3.876 -2.031 -3.932 1.00 93.75 184 PHE A O 1
ATOM 1399 N N . ALA A 1 185 ? 4.272 0.167 -3.794 1.00 93.00 185 ALA A N 1
ATOM 1400 C CA . ALA A 1 185 ? 5.355 0.162 -4.776 1.00 93.00 185 ALA A CA 1
ATOM 1401 C C . ALA A 1 185 ? 6.529 -0.728 -4.335 1.00 93.00 185 ALA A C 1
ATOM 1403 O O . ALA A 1 185 ? 7.014 -1.530 -5.129 1.00 93.00 185 ALA A O 1
ATOM 1404 N N . ASP A 1 186 ? 6.926 -0.648 -3.062 1.00 90.69 186 ASP A N 1
ATOM 1405 C CA . ASP A 1 186 ? 7.966 -1.502 -2.482 1.00 90.69 186 ASP A CA 1
ATOM 1406 C C . ASP A 1 186 ? 7.552 -2.986 -2.553 1.00 90.69 186 ASP A C 1
ATOM 1408 O O . ASP A 1 186 ? 8.329 -3.839 -2.991 1.00 90.69 186 ASP A O 1
ATOM 1412 N N . ALA A 1 187 ? 6.300 -3.297 -2.189 1.00 93.31 187 ALA A N 1
ATOM 1413 C CA . ALA A 1 187 ? 5.752 -4.649 -2.278 1.00 93.31 187 ALA A CA 1
ATOM 1414 C C . ALA A 1 187 ? 5.658 -5.163 -3.719 1.00 93.31 187 ALA A C 1
ATOM 1416 O O . ALA A 1 187 ? 5.979 -6.322 -3.986 1.00 93.31 187 ALA A O 1
ATOM 1417 N N . TYR A 1 188 ? 5.272 -4.293 -4.649 1.00 95.38 188 TYR A N 1
ATOM 1418 C CA . TYR A 1 188 ? 5.160 -4.603 -6.065 1.00 95.38 188 TYR A CA 1
ATOM 1419 C C . TYR A 1 188 ? 6.524 -4.933 -6.659 1.00 95.38 188 TYR A C 1
ATOM 1421 O O . TYR A 1 188 ? 6.664 -5.927 -7.364 1.00 95.38 188 TYR A O 1
ATOM 1429 N N . CYS A 1 189 ? 7.550 -4.145 -6.344 1.00 94.62 189 CYS A N 1
ATOM 1430 C CA . CYS A 1 189 ? 8.889 -4.377 -6.870 1.00 94.62 189 CYS A CA 1
ATOM 1431 C C . CYS A 1 189 ? 9.538 -5.644 -6.327 1.00 94.62 189 CYS A C 1
ATOM 1433 O O . CYS A 1 189 ? 10.196 -6.350 -7.086 1.00 94.62 189 CYS A O 1
ATOM 1435 N N . ALA A 1 190 ? 9.297 -5.983 -5.064 1.00 93.31 190 ALA A N 1
ATOM 1436 C CA . ALA A 1 190 ? 9.756 -7.255 -4.524 1.00 93.31 190 ALA A CA 1
ATOM 1437 C C . ALA A 1 190 ? 8.995 -8.460 -5.105 1.00 93.31 190 ALA A C 1
ATOM 1439 O O . ALA A 1 190 ? 9.595 -9.502 -5.343 1.00 93.31 190 ALA A O 1
ATOM 1440 N N . SER A 1 191 ? 7.686 -8.322 -5.350 1.00 94.81 191 SER A N 1
ATOM 1441 C CA . SER A 1 191 ? 6.861 -9.402 -5.910 1.00 94.81 191 SER A CA 1
ATOM 1442 C C . SER A 1 191 ? 7.128 -9.623 -7.397 1.00 94.81 191 SER A C 1
ATOM 1444 O O . SER A 1 191 ? 7.413 -10.733 -7.823 1.00 94.81 191 SER A O 1
ATOM 1446 N N . GLU A 1 192 ? 7.044 -8.562 -8.197 1.00 95.88 192 GLU A N 1
ATOM 1447 C CA . GLU A 1 192 ? 6.962 -8.642 -9.660 1.00 95.88 192 GLU A CA 1
ATOM 1448 C C . GLU A 1 192 ? 8.157 -8.004 -10.370 1.00 95.88 192 GLU A C 1
ATOM 1450 O O . GLU A 1 192 ? 8.351 -8.222 -11.565 1.00 95.88 192 GLU A O 1
ATOM 1455 N N . GLY A 1 193 ? 8.971 -7.205 -9.674 1.00 94.88 193 GLY A N 1
ATOM 1456 C CA . GLY A 1 193 ? 10.063 -6.460 -10.301 1.00 94.88 193 GLY A CA 1
ATOM 1457 C C . GLY A 1 193 ? 11.105 -7.368 -10.957 1.00 94.88 193 GLY A C 1
ATOM 1458 O O . GLY A 1 193 ? 11.554 -7.075 -12.061 1.00 94.88 193 GLY A O 1
ATOM 1459 N N . HIS A 1 194 ? 11.418 -8.517 -10.348 1.00 95.12 194 HIS A N 1
ATOM 1460 C CA . HIS A 1 194 ? 12.358 -9.493 -10.914 1.00 95.12 194 HIS A CA 1
ATOM 1461 C C . HIS A 1 194 ? 11.896 -10.063 -12.269 1.00 95.12 194 HIS A C 1
ATOM 1463 O O . HIS A 1 194 ? 12.730 -10.373 -13.120 1.00 95.12 194 HIS A O 1
ATOM 1469 N N . ARG A 1 195 ? 10.580 -10.170 -12.521 1.00 95.88 195 ARG A N 1
ATOM 1470 C CA . ARG A 1 195 ? 10.045 -10.628 -13.818 1.00 95.88 195 ARG A CA 1
ATOM 1471 C C . ARG A 1 195 ? 10.392 -9.660 -14.940 1.00 95.88 195 ARG A C 1
ATOM 1473 O O . ARG A 1 195 ? 10.640 -10.103 -16.057 1.00 95.88 195 ARG A O 1
ATOM 1480 N N . PHE A 1 196 ? 10.483 -8.361 -14.640 1.00 95.56 196 PHE A N 1
ATOM 1481 C CA . PHE A 1 196 ? 10.932 -7.370 -15.614 1.00 95.56 196 PHE A CA 1
ATOM 1482 C C . PHE A 1 196 ? 12.330 -7.697 -16.158 1.00 95.56 196 PHE A C 1
ATOM 1484 O O . PHE A 1 196 ? 12.584 -7.509 -17.344 1.00 95.56 196 PHE A O 1
ATOM 1491 N N . CYS A 1 197 ? 13.217 -8.235 -15.317 1.00 96.50 197 CYS A N 1
ATOM 1492 C CA . CYS A 1 197 ? 14.578 -8.579 -15.717 1.00 96.50 197 CYS A CA 1
ATOM 1493 C C . CYS A 1 197 ? 14.712 -10.005 -16.285 1.00 96.50 197 CYS A C 1
ATOM 1495 O O . CYS A 1 197 ? 15.464 -10.227 -17.239 1.00 96.50 197 CYS A O 1
ATOM 1497 N N . SER A 1 198 ? 13.957 -10.958 -15.731 1.00 96.81 198 SER A N 1
ATOM 1498 C CA . SER A 1 198 ? 14.130 -12.396 -15.988 1.00 96.81 198 SER A CA 1
ATOM 1499 C C . SER A 1 198 ? 13.159 -12.996 -17.004 1.00 96.81 198 SER A C 1
ATOM 1501 O O . SER A 1 198 ? 13.507 -13.984 -17.645 1.00 96.81 198 SER A O 1
ATOM 1503 N N . ALA A 1 199 ? 11.948 -12.451 -17.148 1.00 96.62 199 ALA A N 1
ATOM 1504 C CA . ALA A 1 199 ? 10.865 -13.117 -17.877 1.00 96.62 199 ALA A CA 1
ATOM 1505 C C . ALA A 1 199 ? 10.641 -12.561 -19.288 1.00 96.62 199 ALA A C 1
ATOM 1507 O O . ALA A 1 199 ? 10.104 -13.261 -20.146 1.00 96.62 199 ALA A O 1
ATOM 1508 N N . PHE A 1 200 ? 11.037 -11.312 -19.538 1.00 96.94 200 PHE A N 1
ATOM 1509 C CA . PHE A 1 200 ? 10.741 -10.637 -20.797 1.00 96.94 200 PHE A CA 1
ATOM 1510 C C . PHE A 1 200 ? 11.970 -10.454 -21.690 1.00 96.94 200 PHE A C 1
ATOM 1512 O O . PHE A 1 200 ? 13.080 -10.254 -21.184 1.00 96.94 200 PHE A O 1
ATOM 1519 N N . PRO A 1 201 ? 11.775 -10.450 -23.022 1.00 96.62 201 PRO A N 1
ATOM 1520 C CA . PRO A 1 201 ? 12.836 -10.145 -23.969 1.00 96.62 201 PRO A CA 1
ATOM 1521 C C . PRO A 1 201 ? 13.485 -8.784 -23.708 1.00 96.62 201 PRO A C 1
ATOM 1523 O O . PRO A 1 201 ? 12.804 -7.776 -23.505 1.00 96.62 201 PRO A O 1
ATOM 1526 N N . LEU A 1 202 ? 14.810 -8.744 -23.822 1.00 95.44 202 LEU A N 1
ATOM 1527 C CA . LEU A 1 202 ? 15.657 -7.562 -23.698 1.00 95.44 202 LEU A CA 1
ATOM 1528 C C . LEU A 1 202 ? 15.157 -6.437 -24.600 1.00 95.44 202 LEU A C 1
ATOM 1530 O O . LEU A 1 202 ? 15.078 -5.294 -24.172 1.00 95.44 202 LEU A O 1
ATOM 1534 N N . THR A 1 203 ? 14.770 -6.764 -25.835 1.00 93.44 203 THR A N 1
ATOM 1535 C CA . THR A 1 203 ? 14.267 -5.792 -26.815 1.00 93.44 203 THR A CA 1
ATOM 1536 C C . THR A 1 203 ? 12.980 -5.103 -26.386 1.00 93.44 203 THR A C 1
ATOM 1538 O O . THR A 1 203 ? 12.691 -4.015 -26.872 1.00 93.44 203 THR A O 1
ATOM 1541 N N . GLN A 1 204 ? 12.223 -5.701 -25.467 1.00 91.94 204 GLN A N 1
ATOM 1542 C CA . GLN A 1 204 ? 11.036 -5.081 -24.905 1.00 91.94 204 GLN A CA 1
ATOM 1543 C C . GLN A 1 204 ? 11.371 -4.278 -23.650 1.00 91.94 204 GLN A C 1
ATOM 1545 O O . GLN A 1 204 ? 10.755 -3.249 -23.438 1.00 91.94 204 GLN A O 1
ATOM 1550 N N . THR A 1 205 ? 12.349 -4.690 -22.842 1.00 92.56 205 THR A N 1
ATOM 1551 C CA . THR A 1 205 ? 12.611 -4.107 -21.514 1.00 92.56 205 THR A CA 1
ATOM 1552 C C . THR A 1 205 ? 13.673 -3.012 -21.520 1.00 92.56 205 THR A C 1
ATOM 1554 O O . THR A 1 205 ? 13.457 -1.950 -20.939 1.00 92.56 205 THR A O 1
ATOM 1557 N N . ILE A 1 206 ? 14.788 -3.208 -22.229 1.00 89.69 206 ILE A N 1
ATOM 1558 C CA . ILE A 1 206 ? 15.898 -2.242 -22.288 1.00 89.69 206 ILE A CA 1
ATOM 1559 C C . ILE A 1 206 ? 15.509 -0.954 -23.019 1.00 89.69 206 ILE A C 1
ATOM 1561 O O . ILE A 1 206 ? 16.154 0.073 -22.849 1.00 89.69 206 ILE A O 1
ATOM 1565 N N . LEU A 1 207 ? 14.459 -0.998 -23.840 1.00 88.25 207 LEU A N 1
ATOM 1566 C CA . LEU A 1 207 ? 13.974 0.148 -24.605 1.00 88.25 207 LEU A CA 1
ATOM 1567 C C . LEU A 1 207 ? 12.910 0.962 -23.858 1.00 88.25 207 LEU A C 1
ATOM 1569 O O . LEU A 1 207 ? 12.428 1.955 -24.408 1.00 88.25 207 LEU A O 1
ATOM 1573 N N . TYR A 1 208 ? 12.538 0.583 -22.624 1.00 84.19 208 TYR A N 1
ATOM 1574 C CA . TYR A 1 208 ? 11.537 1.343 -21.878 1.00 84.19 208 TYR A CA 1
ATOM 1575 C C . TYR A 1 208 ? 12.019 2.770 -21.582 1.00 84.19 208 TYR A C 1
ATOM 1577 O O . TYR A 1 208 ? 13.165 2.978 -21.165 1.00 84.19 208 TYR A O 1
ATOM 1585 N N . PRO A 1 209 ? 11.147 3.780 -21.738 1.00 75.44 209 PRO A N 1
ATOM 1586 C CA . PRO A 1 209 ? 11.492 5.142 -21.364 1.00 75.44 209 PRO A CA 1
ATOM 1587 C C . PRO A 1 209 ? 11.750 5.231 -19.856 1.00 75.44 209 PRO A C 1
ATOM 1589 O O . PRO A 1 209 ? 10.949 4.761 -19.049 1.00 75.44 209 PRO A O 1
ATOM 1592 N N . GLY A 1 210 ? 12.871 5.845 -19.479 1.00 73.56 210 GLY A N 1
ATOM 1593 C CA . GLY A 1 210 ? 13.331 5.914 -18.091 1.00 73.56 210 GLY A CA 1
ATOM 1594 C C . GLY A 1 210 ? 14.390 4.878 -17.717 1.00 73.56 210 GLY A C 1
ATOM 1595 O O . GLY A 1 210 ? 15.039 5.063 -16.694 1.00 73.56 210 GLY A O 1
ATOM 1596 N N . MET A 1 211 ? 14.634 3.864 -18.561 1.00 80.94 211 MET A N 1
ATOM 1597 C CA . MET A 1 211 ? 15.820 3.001 -18.426 1.00 80.94 211 MET A CA 1
ATOM 1598 C C . MET A 1 211 ? 17.108 3.750 -18.781 1.00 80.94 211 MET A C 1
ATOM 1600 O O . MET A 1 211 ? 18.157 3.488 -18.204 1.00 80.94 211 MET A O 1
ATOM 1604 N N . TRP A 1 212 ? 17.005 4.712 -19.703 1.00 82.50 212 TRP A N 1
ATOM 1605 C CA . TRP A 1 212 ? 18.094 5.593 -20.117 1.00 82.50 212 TRP A CA 1
ATOM 1606 C C . TRP A 1 212 ? 17.682 7.053 -19.896 1.00 82.50 212 TRP A C 1
ATOM 1608 O O . TRP A 1 212 ? 16.595 7.447 -20.339 1.00 82.50 212 TRP A O 1
ATOM 1618 N N . PRO A 1 213 ? 18.521 7.881 -19.250 1.00 76.25 213 PRO A N 1
ATOM 1619 C CA . PRO A 1 213 ? 18.268 9.313 -19.110 1.00 76.25 213 PRO A CA 1
ATOM 1620 C C . PRO A 1 213 ? 18.222 10.059 -20.457 1.00 76.25 213 PRO A C 1
ATOM 1622 O O . PRO A 1 213 ? 17.382 10.950 -20.626 1.00 76.25 213 PRO A O 1
ATOM 1625 N N . ASP A 1 214 ? 19.103 9.691 -21.402 1.00 76.50 214 ASP A N 1
ATOM 1626 C CA . ASP A 1 214 ? 19.206 10.287 -22.747 1.00 76.50 214 ASP A CA 1
ATOM 1627 C C . ASP A 1 214 ? 18.333 9.512 -23.759 1.00 76.50 214 ASP A C 1
ATOM 1629 O O . ASP A 1 214 ? 18.622 8.347 -24.057 1.00 76.50 214 ASP A O 1
ATOM 1633 N N . PRO A 1 215 ? 17.299 10.134 -24.361 1.00 76.81 215 PRO A N 1
ATOM 1634 C CA . PRO A 1 215 ? 16.460 9.477 -25.366 1.00 76.81 215 PRO A CA 1
ATOM 1635 C C . PRO A 1 215 ? 17.227 9.087 -26.639 1.00 76.81 215 PRO A C 1
ATOM 1637 O O . PRO A 1 215 ? 16.794 8.188 -27.366 1.00 76.81 215 PRO A O 1
ATOM 1640 N N . ASN A 1 216 ? 18.360 9.735 -26.933 1.00 79.38 216 ASN A N 1
ATOM 1641 C CA . ASN A 1 216 ? 19.192 9.369 -28.077 1.00 79.38 216 ASN A CA 1
ATOM 1642 C C . ASN A 1 216 ? 19.886 8.023 -27.858 1.00 79.38 216 ASN A C 1
ATOM 1644 O O . ASN A 1 216 ? 19.995 7.255 -28.813 1.00 79.38 216 ASN A O 1
ATOM 1648 N N . ALA A 1 217 ? 20.288 7.716 -26.619 1.00 81.12 217 ALA A N 1
ATOM 1649 C CA . ALA A 1 217 ? 20.831 6.406 -26.269 1.00 81.12 217 ALA A CA 1
ATOM 1650 C C . ALA A 1 217 ? 19.773 5.317 -26.495 1.00 81.12 217 ALA A C 1
ATOM 1652 O O . ALA A 1 217 ? 20.041 4.333 -27.182 1.00 81.12 217 ALA A O 1
ATOM 1653 N N . THR A 1 218 ? 18.533 5.543 -26.043 1.00 84.00 218 THR A N 1
ATOM 1654 C CA . THR A 1 218 ? 17.411 4.629 -26.313 1.00 84.00 218 THR A CA 1
ATOM 1655 C C . THR A 1 218 ? 17.199 4.415 -27.811 1.00 84.00 218 THR A C 1
ATOM 1657 O O . THR A 1 218 ? 17.041 3.281 -28.255 1.00 84.00 218 THR A O 1
ATOM 1660 N N . ALA A 1 219 ? 17.214 5.484 -28.616 1.00 82.88 219 ALA A N 1
ATOM 1661 C CA . ALA A 1 219 ? 17.016 5.389 -30.063 1.00 82.88 219 ALA A CA 1
ATOM 1662 C C . ALA A 1 219 ? 18.159 4.642 -30.774 1.00 82.88 219 ALA A C 1
ATOM 1664 O O . ALA A 1 219 ? 17.922 3.916 -31.742 1.00 82.88 219 ALA A O 1
ATOM 1665 N N . GLU A 1 220 ? 19.395 4.818 -30.312 1.00 83.88 220 GLU A N 1
ATOM 1666 C CA . GLU A 1 220 ? 20.559 4.100 -30.824 1.00 83.88 220 GLU A CA 1
ATOM 1667 C C . GLU A 1 220 ? 20.507 2.610 -30.488 1.00 83.88 220 GLU A C 1
ATOM 1669 O O . GLU A 1 220 ? 20.653 1.782 -31.386 1.00 83.88 220 GLU A O 1
ATOM 1674 N N . ILE A 1 221 ? 20.197 2.266 -29.238 1.00 87.50 221 ILE A N 1
ATOM 1675 C CA . ILE A 1 221 ? 20.023 0.876 -28.806 1.00 87.50 221 ILE A CA 1
ATOM 1676 C C . ILE A 1 221 ? 18.855 0.231 -29.563 1.00 87.50 221 ILE A C 1
ATOM 1678 O O . ILE A 1 221 ? 18.998 -0.874 -30.081 1.00 87.50 221 ILE A O 1
ATOM 1682 N N . ALA A 1 222 ? 17.729 0.936 -29.720 1.00 88.50 222 ALA A N 1
ATOM 1683 C CA . ALA A 1 222 ? 16.578 0.451 -30.482 1.00 88.50 222 ALA A CA 1
ATOM 1684 C C . ALA A 1 222 ? 16.941 0.131 -31.937 1.00 88.50 222 ALA A C 1
ATOM 1686 O O . ALA A 1 222 ? 16.520 -0.895 -32.469 1.00 88.50 222 ALA A O 1
ATOM 1687 N N . ARG A 1 223 ? 17.755 0.980 -32.579 1.00 88.44 223 ARG A N 1
ATOM 1688 C CA . ARG A 1 223 ? 18.242 0.742 -33.942 1.00 88.44 223 ARG A CA 1
ATOM 1689 C C . ARG A 1 223 ? 19.098 -0.522 -34.008 1.00 88.44 223 ARG A C 1
ATOM 1691 O O . ARG A 1 223 ? 18.861 -1.348 -34.884 1.00 88.44 223 ARG A O 1
ATOM 1698 N N . THR A 1 224 ? 20.029 -0.704 -33.074 1.00 88.25 224 THR A N 1
ATOM 1699 C CA . THR A 1 224 ? 20.879 -1.907 -33.003 1.00 88.25 224 THR A CA 1
ATOM 1700 C C . THR A 1 224 ? 20.062 -3.181 -32.779 1.00 88.25 224 THR A C 1
ATOM 1702 O O . THR A 1 224 ? 20.381 -4.218 -33.355 1.00 88.25 224 THR A O 1
ATOM 1705 N N . LEU A 1 225 ? 18.988 -3.096 -31.989 1.00 92.19 225 LEU A N 1
ATOM 1706 C CA . LEU A 1 225 ? 18.101 -4.215 -31.652 1.00 92.19 225 LEU A CA 1
ATOM 1707 C C . LEU A 1 225 ? 16.987 -4.476 -32.680 1.00 92.19 225 LEU A C 1
ATOM 1709 O O . LEU A 1 225 ? 16.253 -5.452 -32.537 1.00 92.19 225 LEU A O 1
ATOM 1713 N N . SER A 1 226 ? 16.849 -3.632 -33.707 1.00 91.81 226 SER A N 1
ATOM 1714 C CA . SER A 1 226 ? 15.785 -3.757 -34.718 1.00 91.81 226 SER A CA 1
ATOM 1715 C C . SER A 1 226 ? 15.930 -4.991 -35.615 1.00 91.81 226 SER A C 1
ATOM 1717 O O . SER A 1 226 ? 14.946 -5.472 -36.174 1.00 91.81 226 SER A O 1
ATOM 1719 N N . THR A 1 227 ? 17.143 -5.531 -35.719 1.00 91.00 227 THR A N 1
ATOM 1720 C CA . THR A 1 227 ? 17.453 -6.771 -36.430 1.00 91.00 227 THR A CA 1
ATOM 1721 C C . THR A 1 227 ? 18.013 -7.768 -35.430 1.00 91.00 227 THR A C 1
ATOM 1723 O O . THR A 1 227 ? 19.027 -7.480 -34.807 1.00 91.00 227 THR A O 1
ATOM 1726 N N . LEU A 1 228 ? 17.375 -8.927 -35.265 1.00 92.25 228 LEU A N 1
ATOM 1727 C CA . LEU A 1 228 ? 17.866 -10.002 -34.400 1.00 92.25 228 LEU A CA 1
ATOM 1728 C C . LEU A 1 228 ? 18.203 -11.246 -35.240 1.00 92.25 228 LEU A C 1
ATOM 1730 O O . LEU A 1 228 ? 17.462 -11.543 -36.179 1.00 92.25 228 LEU A O 1
ATOM 1734 N N . PRO A 1 229 ? 19.255 -12.009 -34.887 1.00 95.44 229 PRO A N 1
ATOM 1735 C CA . PRO A 1 229 ? 20.206 -11.746 -33.805 1.00 95.44 229 PRO A CA 1
ATOM 1736 C C . PRO A 1 229 ? 21.145 -10.569 -34.120 1.00 95.44 229 PRO A C 1
ATOM 1738 O O . PRO A 1 229 ? 21.387 -10.244 -35.278 1.00 95.44 229 PRO A O 1
ATOM 1741 N N . THR A 1 230 ? 21.677 -9.934 -33.079 1.00 95.06 230 THR A N 1
ATOM 1742 C CA . THR A 1 230 ? 22.627 -8.812 -33.187 1.00 95.06 230 THR A CA 1
ATOM 1743 C C . THR A 1 230 ? 23.650 -8.871 -32.063 1.00 95.06 230 THR A C 1
ATOM 1745 O O . THR A 1 230 ? 23.547 -9.707 -31.167 1.00 95.06 230 THR A O 1
ATOM 1748 N N . THR A 1 231 ? 24.629 -7.975 -32.083 1.00 91.31 231 THR A N 1
ATOM 1749 C CA . THR A 1 231 ? 25.591 -7.812 -30.995 1.00 91.31 231 THR A CA 1
ATOM 1750 C C . THR A 1 231 ? 25.413 -6.437 -30.366 1.00 91.31 231 THR A C 1
ATOM 1752 O O . THR A 1 231 ? 25.509 -5.416 -31.043 1.00 91.31 231 THR A O 1
ATOM 1755 N N . LEU A 1 232 ? 25.173 -6.407 -29.057 1.00 89.62 232 LEU A N 1
ATOM 1756 C CA . LEU A 1 232 ? 25.061 -5.187 -28.264 1.00 89.62 232 LEU A CA 1
ATOM 1757 C C . LEU A 1 232 ? 26.042 -5.297 -27.094 1.00 89.62 232 LEU A C 1
ATOM 1759 O O . LEU A 1 232 ? 26.007 -6.281 -26.364 1.00 89.62 232 LEU A O 1
ATOM 1763 N N . PHE A 1 233 ? 26.943 -4.324 -26.933 1.00 87.56 233 PHE A N 1
ATOM 1764 C CA . PHE A 1 233 ? 28.004 -4.367 -25.909 1.00 87.56 233 PHE A CA 1
ATOM 1765 C C . PHE A 1 233 ? 28.826 -5.669 -25.917 1.00 87.56 233 PHE A C 1
ATOM 1767 O O . PHE A 1 233 ? 29.150 -6.214 -24.868 1.00 87.56 233 PHE A O 1
ATOM 1774 N N . ASN A 1 234 ? 29.149 -6.178 -27.111 1.00 88.69 234 ASN A N 1
ATOM 1775 C CA . ASN A 1 234 ? 29.856 -7.450 -27.313 1.00 88.69 234 ASN A CA 1
ATOM 1776 C C . ASN A 1 234 ? 29.098 -8.707 -26.827 1.00 88.69 234 ASN A C 1
ATOM 1778 O O . ASN A 1 234 ? 29.663 -9.795 -26.777 1.00 88.69 234 ASN A O 1
ATOM 1782 N N . VAL A 1 235 ? 27.807 -8.577 -26.510 1.00 91.12 235 VAL A N 1
ATOM 1783 C CA . VAL A 1 235 ? 26.917 -9.687 -26.158 1.00 91.12 235 VAL A CA 1
ATOM 1784 C C . VAL A 1 235 ? 26.000 -9.981 -27.337 1.00 91.12 235 VAL A C 1
ATOM 1786 O O . VAL A 1 235 ? 25.401 -9.072 -27.915 1.00 91.12 235 VAL A O 1
ATOM 1789 N N . THR A 1 236 ? 25.873 -11.256 -27.706 1.00 95.56 236 THR A N 1
ATOM 1790 C CA . THR A 1 236 ? 24.907 -11.670 -28.732 1.00 95.56 236 THR A CA 1
ATOM 1791 C C . THR A 1 236 ? 23.494 -11.594 -28.159 1.00 95.56 236 THR A C 1
ATOM 1793 O O . THR A 1 236 ? 23.169 -12.283 -27.193 1.00 95.56 236 THR A O 1
ATOM 1796 N N . VAL A 1 237 ? 22.650 -10.764 -28.764 1.00 96.62 237 VAL A N 1
ATOM 1797 C CA . VAL A 1 237 ? 21.246 -10.584 -28.399 1.00 96.62 237 VAL A CA 1
ATOM 1798 C C . VAL A 1 237 ? 20.365 -11.322 -29.400 1.00 96.62 237 VAL A C 1
ATOM 1800 O O . VAL A 1 237 ? 20.474 -11.141 -30.613 1.00 96.62 237 VAL A O 1
ATOM 1803 N N . THR A 1 238 ? 19.464 -12.141 -28.872 1.00 96.62 238 THR A N 1
ATOM 1804 C CA . THR A 1 238 ? 18.454 -12.909 -29.606 1.00 96.62 238 THR A CA 1
ATOM 1805 C C . THR A 1 238 ? 17.050 -12.500 -29.154 1.00 96.62 238 THR A C 1
ATOM 1807 O O . THR A 1 238 ? 16.895 -11.726 -28.210 1.00 96.62 238 THR A O 1
ATOM 1810 N N . ALA A 1 239 ? 16.010 -13.041 -29.795 1.00 94.50 239 ALA A N 1
ATOM 1811 C CA . ALA A 1 239 ? 14.618 -12.766 -29.421 1.00 94.50 239 ALA A CA 1
ATOM 1812 C C . ALA A 1 239 ? 14.247 -13.239 -28.001 1.00 94.50 239 ALA A C 1
ATOM 1814 O O . ALA A 1 239 ? 13.265 -12.761 -27.441 1.00 94.50 239 ALA A O 1
ATOM 1815 N N . THR A 1 240 ? 15.022 -14.159 -27.420 1.00 96.31 240 THR A N 1
ATOM 1816 C CA . THR A 1 240 ? 14.791 -14.725 -26.081 1.00 96.31 240 THR A CA 1
ATOM 1817 C C . THR A 1 240 ? 15.803 -14.247 -25.044 1.00 96.31 240 THR A C 1
ATOM 1819 O O . THR A 1 240 ? 15.714 -14.645 -23.887 1.00 96.31 240 THR A O 1
ATOM 1822 N N . THR A 1 241 ? 16.783 -13.425 -25.432 1.00 97.56 241 THR A N 1
ATOM 1823 C CA . THR A 1 241 ? 17.726 -12.829 -24.479 1.00 97.56 241 THR A CA 1
ATOM 1824 C C . THR A 1 241 ? 16.942 -11.926 -23.537 1.00 97.56 241 THR A C 1
ATOM 1826 O O . THR A 1 241 ? 16.234 -11.046 -24.008 1.00 97.56 241 THR A O 1
ATOM 1829 N N . THR A 1 242 ? 17.063 -12.132 -22.231 1.00 97.31 242 THR A N 1
ATOM 1830 C CA . THR A 1 242 ? 16.448 -11.313 -21.172 1.00 97.31 242 THR A CA 1
ATOM 1831 C C . THR A 1 242 ? 17.470 -10.337 -20.589 1.00 97.31 242 THR A C 1
ATOM 1833 O O . THR A 1 242 ? 18.671 -10.491 -20.835 1.00 97.31 242 THR A O 1
ATOM 1836 N N . LEU A 1 243 ? 17.023 -9.351 -19.804 1.00 95.38 243 LEU A N 1
ATOM 1837 C CA . LEU A 1 243 ? 17.925 -8.422 -19.109 1.00 95.38 243 LEU A CA 1
ATOM 1838 C C . LEU A 1 243 ? 18.909 -9.159 -18.198 1.00 95.38 243 LEU A C 1
ATOM 1840 O O . LEU A 1 243 ? 20.094 -8.856 -18.252 1.00 95.38 243 LEU A O 1
ATOM 1844 N N . ASP A 1 244 ? 18.461 -10.167 -17.448 1.00 95.88 244 ASP A N 1
ATOM 1845 C CA . ASP A 1 244 ? 19.347 -10.944 -16.572 1.00 95.88 244 ASP A CA 1
ATOM 1846 C C . ASP A 1 244 ? 20.417 -11.703 -17.360 1.00 95.88 244 ASP A C 1
ATOM 1848 O O . ASP A 1 244 ? 21.603 -11.614 -17.046 1.00 95.88 244 ASP A O 1
ATOM 1852 N N . SER A 1 245 ? 20.022 -12.408 -18.428 1.00 96.88 245 SER A N 1
ATOM 1853 C CA . SER A 1 245 ? 20.981 -13.145 -19.265 1.00 96.88 245 SER A CA 1
ATOM 1854 C C . SER A 1 245 ? 21.985 -12.217 -19.955 1.00 96.88 245 SER A C 1
ATOM 1856 O O . SER A 1 245 ? 23.153 -12.566 -20.116 1.00 96.88 245 SER A O 1
ATOM 1858 N N . PHE A 1 246 ? 21.543 -11.013 -20.324 1.00 96.06 246 PHE A N 1
ATOM 1859 C CA . PHE A 1 246 ? 22.388 -9.982 -20.903 1.00 96.06 246 PHE A CA 1
ATOM 1860 C C . PHE A 1 246 ? 23.353 -9.400 -19.857 1.00 96.06 246 PHE A C 1
ATOM 1862 O O . PHE A 1 246 ? 24.553 -9.328 -20.110 1.00 96.06 246 PHE A O 1
ATOM 1869 N N . CYS A 1 247 ? 22.860 -9.056 -18.666 1.00 94.62 247 CYS A N 1
ATOM 1870 C CA . CYS A 1 247 ? 23.657 -8.508 -17.570 1.00 94.62 247 CYS A CA 1
ATOM 1871 C C . CYS A 1 247 ? 24.673 -9.502 -16.995 1.00 94.62 247 CYS A C 1
ATOM 1873 O O . CYS A 1 247 ? 25.723 -9.087 -16.517 1.00 94.62 247 CYS A O 1
ATOM 1875 N N . ALA A 1 248 ? 24.394 -10.804 -17.074 1.00 93.88 248 ALA A N 1
ATOM 1876 C CA . ALA A 1 248 ? 25.350 -11.848 -16.717 1.00 93.88 248 ALA A CA 1
ATOM 1877 C C . ALA A 1 248 ? 26.494 -11.993 -17.740 1.00 93.88 248 ALA A C 1
ATOM 1879 O O . ALA A 1 248 ? 27.575 -12.459 -17.385 1.00 93.88 248 ALA A O 1
ATOM 1880 N N . ALA A 1 249 ? 26.255 -11.628 -19.003 1.00 93.56 249 ALA A N 1
ATOM 1881 C CA . ALA A 1 249 ? 27.215 -11.780 -20.096 1.00 93.56 249 ALA A CA 1
ATOM 1882 C C . ALA A 1 249 ? 28.011 -10.501 -20.393 1.00 93.56 249 ALA A C 1
ATOM 1884 O O . ALA A 1 249 ? 29.129 -10.578 -20.903 1.00 93.56 249 ALA A O 1
ATOM 1885 N N . VAL A 1 250 ? 27.436 -9.328 -20.120 1.00 90.44 250 VAL A N 1
ATOM 1886 C CA . VAL A 1 250 ? 28.098 -8.045 -20.355 1.00 90.44 250 VAL A CA 1
ATOM 1887 C C . VAL A 1 250 ? 29.153 -7.797 -19.280 1.00 90.44 250 VAL A C 1
ATOM 1889 O O . VAL A 1 250 ? 28.907 -8.028 -18.101 1.00 90.44 250 VAL A O 1
ATOM 1892 N N . ASP A 1 251 ? 30.327 -7.301 -19.671 1.00 80.62 251 ASP A N 1
ATOM 1893 C CA . ASP A 1 251 ? 31.302 -6.762 -18.721 1.00 80.62 251 ASP A CA 1
ATOM 1894 C C . ASP A 1 251 ? 31.006 -5.265 -18.516 1.00 80.62 251 ASP A C 1
ATOM 1896 O O . ASP A 1 251 ? 31.403 -4.439 -19.349 1.00 80.62 251 ASP A O 1
ATOM 1900 N N . PRO A 1 252 ? 30.311 -4.867 -17.430 1.00 67.88 252 PRO A N 1
ATOM 1901 C CA . PRO A 1 252 ? 29.977 -3.466 -17.199 1.00 67.88 252 PRO A CA 1
ATOM 1902 C C . PRO A 1 252 ? 31.222 -2.612 -16.917 1.00 67.88 252 PRO A C 1
ATOM 1904 O O . PRO A 1 252 ? 31.163 -1.384 -17.018 1.00 67.88 252 PRO A O 1
ATOM 1907 N N . MET A 1 253 ? 32.366 -3.227 -16.591 1.00 66.62 253 MET A N 1
ATOM 1908 C CA . MET A 1 253 ? 33.631 -2.530 -16.362 1.00 66.62 253 MET A CA 1
ATOM 1909 C C . MET A 1 253 ? 34.443 -2.344 -17.643 1.00 66.62 253 MET A C 1
ATOM 1911 O O . MET A 1 253 ? 35.244 -1.405 -17.694 1.00 66.62 253 MET A O 1
ATOM 1915 N N . ASN A 1 254 ? 34.178 -3.126 -18.691 1.00 64.12 254 ASN A N 1
ATOM 1916 C CA . ASN A 1 254 ? 34.886 -3.056 -19.966 1.00 64.12 254 ASN A CA 1
ATOM 1917 C C . ASN A 1 254 ? 33.953 -3.052 -21.198 1.00 64.12 254 ASN A C 1
ATOM 1919 O O . ASN A 1 254 ? 34.115 -3.886 -22.094 1.00 64.12 254 ASN A O 1
ATOM 1923 N N . PRO A 1 255 ? 32.988 -2.115 -21.312 1.00 57.09 255 PRO A N 1
ATOM 1924 C CA . PRO A 1 255 ? 32.291 -1.928 -22.574 1.00 57.09 255 PRO A CA 1
ATOM 1925 C C . PRO A 1 255 ? 33.305 -1.349 -23.563 1.00 57.09 255 PRO A C 1
ATOM 1927 O O . PRO A 1 255 ? 33.632 -0.163 -23.498 1.00 57.09 255 PRO A O 1
ATOM 1930 N N . VAL A 1 256 ? 33.859 -2.193 -24.436 1.00 53.12 256 VAL A N 1
ATOM 1931 C CA . VAL A 1 256 ? 34.789 -1.763 -25.486 1.00 53.12 256 VAL A CA 1
ATOM 1932 C C . VAL A 1 256 ? 34.021 -0.875 -26.457 1.00 53.12 256 VAL A C 1
ATOM 1934 O O . VAL A 1 256 ? 33.421 -1.322 -27.431 1.00 53.12 256 VAL A O 1
ATOM 1937 N N . TYR A 1 257 ? 34.008 0.413 -26.157 1.00 56.09 257 TYR A N 1
ATOM 1938 C CA . TYR A 1 257 ? 33.610 1.442 -27.084 1.00 56.09 257 TYR A CA 1
ATOM 1939 C C . TYR A 1 257 ? 34.845 1.775 -27.913 1.00 56.09 257 TYR A C 1
ATOM 1941 O O . TYR A 1 257 ? 35.775 2.411 -27.419 1.00 56.09 257 TYR A O 1
ATOM 1949 N N . ASN A 1 258 ? 34.846 1.379 -29.186 1.00 53.91 258 ASN A N 1
ATOM 1950 C CA . ASN A 1 258 ? 35.767 1.912 -30.193 1.00 53.91 258 ASN A CA 1
ATOM 1951 C C . ASN A 1 258 ? 35.408 3.383 -30.491 1.00 53.91 258 ASN A C 1
ATOM 1953 O O . ASN A 1 258 ? 35.102 3.752 -31.622 1.00 53.91 258 ASN A O 1
ATOM 1957 N N . VAL A 1 259 ? 35.354 4.222 -29.456 1.00 57.41 259 VAL A N 1
ATOM 1958 C CA . VAL A 1 259 ? 35.104 5.653 -29.578 1.00 57.41 259 VAL A CA 1
ATOM 1959 C C . VAL A 1 259 ? 36.436 6.306 -29.903 1.00 57.41 259 VAL A C 1
ATOM 1961 O O . VAL A 1 259 ? 37.417 6.151 -29.177 1.00 57.41 259 VAL A O 1
ATOM 1964 N N . SER A 1 260 ? 36.467 7.017 -31.028 1.00 56.69 260 SER A N 1
ATOM 1965 C CA . SER A 1 260 ? 37.589 7.871 -31.407 1.00 56.69 260 SER A CA 1
ATOM 1966 C C . SER A 1 260 ? 37.947 8.786 -30.234 1.00 56.69 260 SER A C 1
ATOM 1968 O O . SER A 1 260 ? 37.124 9.588 -29.796 1.00 56.69 260 SER A O 1
ATOM 1970 N N . ILE A 1 261 ? 39.183 8.674 -29.739 1.00 60.12 261 ILE A N 1
ATOM 1971 C CA . ILE A 1 261 ? 39.700 9.390 -28.555 1.00 60.12 261 ILE A CA 1
ATOM 1972 C C . ILE A 1 261 ? 39.656 10.924 -28.747 1.00 60.12 261 ILE A C 1
ATOM 1974 O O . ILE A 1 261 ? 39.781 11.687 -27.793 1.00 60.12 261 ILE A O 1
ATOM 1978 N N . ASN A 1 262 ? 39.414 11.392 -29.974 1.00 74.75 262 ASN A N 1
ATOM 1979 C CA . ASN A 1 262 ? 39.427 12.808 -30.324 1.00 74.75 262 ASN A CA 1
ATOM 1980 C C . ASN A 1 262 ? 38.068 13.521 -30.165 1.00 74.75 262 ASN A C 1
ATOM 1982 O O . ASN A 1 262 ? 38.024 14.736 -30.340 1.00 74.75 262 ASN A O 1
ATOM 1986 N N . ASP A 1 263 ? 36.976 12.820 -29.831 1.00 77.12 263 ASP A N 1
ATOM 1987 C CA . ASP A 1 263 ? 35.658 13.436 -29.604 1.00 77.12 263 ASP A CA 1
ATOM 1988 C C . ASP A 1 263 ? 35.265 13.389 -28.115 1.00 77.12 263 ASP A C 1
ATOM 1990 O O . ASP A 1 263 ? 34.811 12.371 -27.584 1.00 77.12 263 ASP A O 1
ATOM 1994 N N . SER A 1 264 ? 35.436 14.520 -27.424 1.00 76.75 264 SER A N 1
ATOM 1995 C CA . SER A 1 264 ? 35.134 14.659 -25.994 1.00 76.75 264 SER A CA 1
ATOM 1996 C C . SER A 1 264 ? 33.652 14.453 -25.663 1.00 76.75 264 SER A C 1
ATOM 1998 O O . SER A 1 264 ? 33.334 13.975 -24.571 1.00 76.75 264 SER A O 1
ATOM 2000 N N . VAL A 1 265 ? 32.744 14.752 -26.599 1.00 76.50 265 VAL A N 1
ATOM 2001 C CA . VAL A 1 265 ? 31.301 14.535 -26.434 1.00 76.50 265 VAL A CA 1
ATOM 2002 C C . VAL A 1 265 ? 30.991 13.043 -26.517 1.00 76.50 265 VAL A C 1
ATOM 2004 O O . VAL A 1 265 ? 30.243 12.518 -25.689 1.00 76.50 265 VAL A O 1
ATOM 2007 N N . ALA A 1 266 ? 31.616 12.335 -27.461 1.00 73.38 266 ALA A N 1
ATOM 2008 C CA . ALA A 1 266 ? 31.470 10.888 -27.585 1.00 73.38 266 ALA A CA 1
ATOM 2009 C C . ALA A 1 266 ? 32.006 10.143 -26.349 1.00 73.38 266 ALA A C 1
ATOM 2011 O O . ALA A 1 266 ? 31.357 9.213 -25.867 1.00 73.38 266 ALA A O 1
ATOM 2012 N N . ILE A 1 267 ? 33.134 10.589 -25.777 1.00 75.00 267 ILE A N 1
ATOM 2013 C CA . ILE A 1 267 ? 33.694 10.024 -24.536 1.00 75.00 267 ILE A CA 1
ATOM 2014 C C . ILE A 1 267 ? 32.725 10.204 -23.359 1.00 75.00 267 ILE A C 1
ATOM 2016 O O . ILE A 1 267 ? 32.459 9.252 -22.623 1.00 75.00 267 ILE A O 1
ATOM 2020 N N . GLN A 1 268 ? 32.165 11.406 -23.180 1.00 77.88 268 GLN A N 1
ATOM 2021 C CA . GLN A 1 268 ? 31.204 11.667 -22.103 1.00 77.88 268 GLN A CA 1
ATOM 2022 C C . GLN A 1 268 ? 29.927 10.835 -22.257 1.00 77.88 268 GLN A C 1
ATOM 2024 O O . GLN A 1 268 ? 29.449 10.267 -21.272 1.00 77.88 268 GLN A O 1
ATOM 2029 N N . ARG A 1 269 ? 29.403 10.706 -23.483 1.00 75.81 269 ARG A N 1
ATOM 2030 C CA . ARG A 1 269 ? 28.227 9.872 -23.767 1.00 75.81 269 ARG A CA 1
ATOM 2031 C C . ARG A 1 269 ? 28.503 8.396 -23.473 1.00 75.81 269 ARG A C 1
ATOM 2033 O O . ARG A 1 269 ? 27.692 7.755 -22.812 1.00 75.81 269 ARG A O 1
ATOM 2040 N N . ALA A 1 270 ? 29.656 7.870 -23.886 1.00 75.94 270 ALA A N 1
ATOM 2041 C CA . ALA A 1 270 ? 30.042 6.490 -23.590 1.00 75.94 270 ALA A CA 1
ATOM 2042 C C . ALA A 1 270 ? 30.174 6.238 -22.076 1.00 75.94 270 ALA A C 1
ATOM 2044 O O . ALA A 1 270 ? 29.709 5.214 -21.574 1.00 75.94 270 ALA A O 1
ATOM 2045 N N . ALA A 1 271 ? 30.744 7.190 -21.328 1.00 78.56 271 ALA A N 1
ATOM 2046 C CA . ALA A 1 271 ? 30.849 7.106 -19.872 1.00 78.56 271 ALA A CA 1
ATOM 2047 C C . ALA A 1 271 ? 29.480 7.166 -19.165 1.00 78.56 271 ALA A C 1
ATOM 2049 O O . ALA A 1 271 ? 29.293 6.501 -18.144 1.00 78.56 271 ALA A O 1
ATOM 2050 N N . ALA A 1 272 ? 28.527 7.942 -19.689 1.00 78.75 272 ALA A N 1
ATOM 2051 C CA . ALA A 1 272 ? 27.151 7.967 -19.193 1.00 78.75 272 ALA A CA 1
ATOM 2052 C C . ALA A 1 272 ? 26.455 6.621 -19.435 1.00 78.75 272 ALA A C 1
ATOM 2054 O O . ALA A 1 272 ? 26.008 5.999 -18.478 1.00 78.75 272 ALA A O 1
ATOM 2055 N N . ILE A 1 273 ? 26.499 6.103 -20.669 1.00 82.06 273 ILE A N 1
ATOM 2056 C CA . ILE A 1 273 ? 25.893 4.807 -21.013 1.00 82.06 273 ILE A CA 1
ATOM 2057 C C . ILE A 1 273 ? 26.490 3.673 -20.171 1.00 82.06 273 ILE A C 1
ATOM 2059 O O . ILE A 1 273 ? 25.758 2.803 -19.711 1.00 82.06 273 ILE A O 1
ATOM 2063 N N . LYS A 1 274 ? 27.807 3.685 -19.924 1.00 83.44 274 LYS A N 1
ATOM 2064 C CA . LYS A 1 274 ? 28.462 2.704 -19.044 1.00 83.44 274 LYS A CA 1
ATOM 2065 C C . LYS A 1 274 ? 27.890 2.731 -17.625 1.00 83.44 274 LYS A C 1
ATOM 2067 O O . LYS A 1 274 ? 27.655 1.677 -17.043 1.00 83.44 274 LYS A O 1
ATOM 2072 N N . ARG A 1 275 ? 27.692 3.926 -17.067 1.00 83.50 275 ARG A N 1
ATOM 2073 C CA . ARG A 1 275 ? 27.126 4.105 -15.725 1.00 83.50 275 ARG A CA 1
ATOM 2074 C C . ARG A 1 275 ? 25.680 3.630 -15.669 1.00 83.50 275 ARG A C 1
ATOM 2076 O O . ARG A 1 275 ? 25.350 2.849 -14.790 1.00 83.50 275 ARG A O 1
ATOM 2083 N N . ASP A 1 276 ? 24.872 4.029 -16.645 1.00 83.88 276 ASP A N 1
ATOM 2084 C CA . ASP A 1 276 ? 23.461 3.648 -16.719 1.00 83.88 276 ASP A CA 1
ATOM 2085 C C . ASP A 1 276 ? 23.306 2.128 -16.893 1.00 83.88 276 ASP A C 1
ATOM 2087 O O . ASP A 1 276 ? 22.456 1.511 -16.260 1.00 83.88 276 ASP A O 1
ATOM 2091 N N . LEU A 1 277 ? 24.179 1.495 -17.688 1.00 88.19 277 LEU A N 1
ATOM 2092 C CA . LEU A 1 277 ? 24.232 0.041 -17.846 1.00 88.19 277 LEU A CA 1
ATOM 2093 C C . LEU A 1 277 ? 24.641 -0.673 -16.549 1.00 88.19 277 LEU A C 1
ATOM 2095 O O . LEU A 1 277 ? 24.081 -1.717 -16.215 1.00 88.19 277 LEU A O 1
ATOM 2099 N N . TYR A 1 278 ? 25.612 -0.122 -15.818 1.00 88.06 278 TYR A N 1
ATOM 2100 C CA . TYR A 1 278 ? 26.002 -0.646 -14.512 1.00 88.06 278 TYR A CA 1
ATOM 2101 C C . TYR A 1 278 ? 24.839 -0.560 -13.515 1.00 88.06 278 TYR A C 1
ATOM 2103 O O . TYR A 1 278 ? 24.525 -1.560 -12.871 1.00 88.06 278 TYR A O 1
ATOM 2111 N N . ASP A 1 279 ? 24.166 0.590 -13.436 1.00 86.56 279 ASP A N 1
ATOM 2112 C CA . ASP A 1 279 ? 23.024 0.809 -12.542 1.00 86.56 279 ASP A CA 1
ATOM 2113 C C . ASP A 1 279 ? 21.828 -0.080 -12.926 1.00 86.56 279 ASP A C 1
ATOM 2115 O O . ASP A 1 279 ? 21.185 -0.659 -12.052 1.00 86.56 279 ASP A O 1
ATOM 2119 N N . LEU A 1 280 ? 21.578 -0.273 -14.226 1.00 89.81 280 LEU A N 1
ATOM 2120 C CA . LEU A 1 280 ? 20.590 -1.212 -14.766 1.00 89.81 280 LEU A CA 1
ATOM 2121 C C . LEU A 1 280 ? 20.848 -2.644 -14.280 1.00 89.81 280 LEU A C 1
ATOM 2123 O O . LEU A 1 280 ? 19.971 -3.276 -13.688 1.00 89.81 280 LEU A O 1
ATOM 2127 N N . CYS A 1 281 ? 22.051 -3.161 -14.540 1.00 92.50 281 CYS A N 1
ATOM 2128 C CA . CYS A 1 281 ? 22.389 -4.543 -14.214 1.00 92.50 281 CYS A CA 1
ATOM 2129 C C . CYS A 1 281 ? 22.464 -4.774 -12.708 1.00 92.50 281 CYS A C 1
ATOM 2131 O O . CYS A 1 281 ? 22.006 -5.807 -12.216 1.00 92.50 281 CYS A O 1
ATOM 2133 N N . ARG A 1 282 ? 22.970 -3.789 -11.961 1.00 91.12 282 ARG A N 1
ATOM 2134 C CA . ARG A 1 282 ? 22.935 -3.806 -10.503 1.00 91.12 282 ARG A CA 1
ATOM 2135 C C . ARG A 1 282 ? 21.499 -3.812 -9.986 1.00 91.12 282 ARG A C 1
ATOM 2137 O O . ARG A 1 282 ? 21.184 -4.634 -9.136 1.00 91.12 282 ARG A O 1
ATOM 2144 N N . GLY A 1 283 ? 20.620 -2.972 -10.533 1.00 91.69 283 GLY A N 1
ATOM 2145 C CA . GLY A 1 283 ? 19.211 -2.928 -10.152 1.00 91.69 283 GLY A CA 1
ATOM 2146 C C . GLY A 1 283 ? 18.503 -4.268 -10.365 1.00 91.69 283 GLY A C 1
ATOM 2147 O O . GLY A 1 283 ? 17.815 -4.740 -9.460 1.00 91.69 283 GLY A O 1
ATOM 2148 N N . CYS A 1 284 ? 18.728 -4.930 -11.505 1.00 94.25 284 CYS A N 1
ATOM 2149 C CA . CYS A 1 284 ? 18.201 -6.277 -11.757 1.00 94.25 284 CYS A CA 1
ATOM 2150 C C . CYS A 1 284 ? 18.747 -7.325 -10.774 1.00 94.25 284 CYS A C 1
ATOM 2152 O O . CYS A 1 284 ? 17.967 -8.086 -10.201 1.00 94.25 284 CYS A O 1
ATOM 2154 N N . ALA A 1 285 ? 20.055 -7.313 -10.496 1.00 93.19 285 ALA A N 1
ATOM 2155 C CA . ALA A 1 285 ? 20.659 -8.206 -9.505 1.00 93.19 285 ALA A CA 1
ATOM 2156 C C . ALA A 1 285 ? 20.142 -7.949 -8.076 1.00 93.19 285 ALA A C 1
ATOM 2158 O O . ALA A 1 285 ? 20.003 -8.876 -7.280 1.00 93.19 285 ALA A O 1
ATOM 2159 N N . THR A 1 286 ? 19.840 -6.695 -7.737 1.00 92.44 286 THR A N 1
ATOM 2160 C CA . THR A 1 286 ? 19.264 -6.333 -6.440 1.00 92.44 286 THR A CA 1
ATOM 2161 C C . THR A 1 286 ? 17.816 -6.814 -6.332 1.00 92.44 286 THR A C 1
ATOM 2163 O O . THR A 1 286 ? 17.439 -7.347 -5.288 1.00 92.44 286 THR A O 1
ATOM 2166 N N . LEU A 1 287 ? 17.008 -6.688 -7.396 1.00 92.75 287 LEU A N 1
ATOM 2167 C CA . LEU A 1 287 ? 15.586 -7.065 -7.404 1.00 92.75 287 LEU A CA 1
ATOM 2168 C C . LEU A 1 287 ? 15.331 -8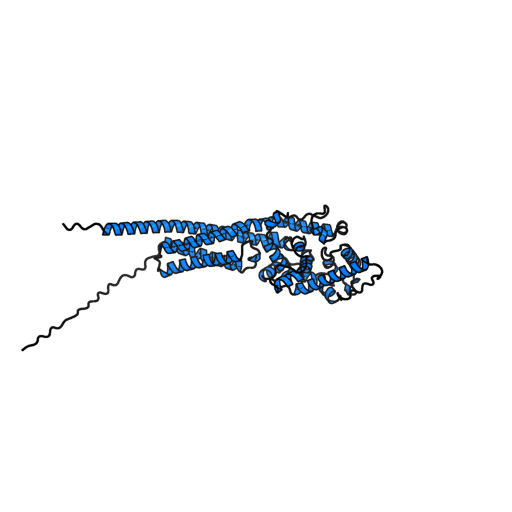.524 -7.021 1.00 92.75 287 LEU A C 1
ATOM 2170 O O . LEU A 1 287 ? 14.332 -8.794 -6.358 1.00 92.75 287 LEU A O 1
ATOM 2174 N N . SER A 1 288 ? 16.230 -9.449 -7.370 1.00 85.00 288 SER A N 1
ATOM 2175 C CA . SER A 1 288 ? 16.095 -10.861 -6.982 1.00 85.00 288 SER A CA 1
ATOM 2176 C C . SER A 1 288 ? 16.212 -11.092 -5.470 1.00 85.00 288 SER A C 1
ATOM 2178 O O . SER A 1 288 ? 15.817 -12.146 -4.981 1.00 85.00 288 SER A O 1
ATOM 2180 N N . ASN A 1 289 ? 16.752 -10.119 -4.729 1.00 86.94 289 ASN A N 1
ATOM 2181 C CA . ASN A 1 289 ? 17.047 -10.217 -3.300 1.00 86.94 289 ASN A CA 1
ATOM 2182 C C . ASN A 1 289 ? 16.196 -9.269 -2.438 1.00 86.94 289 ASN A C 1
ATOM 2184 O O . ASN A 1 289 ? 16.363 -9.238 -1.214 1.00 86.94 289 ASN A O 1
ATOM 2188 N N . ILE A 1 290 ? 15.299 -8.475 -3.037 1.00 86.25 290 ILE A N 1
ATOM 2189 C CA . ILE A 1 290 ? 14.471 -7.535 -2.275 1.00 86.25 290 ILE A CA 1
ATOM 2190 C C . ILE A 1 290 ? 13.443 -8.310 -1.455 1.00 86.25 290 ILE A C 1
ATOM 2192 O O . ILE A 1 290 ? 12.594 -9.028 -1.975 1.00 86.25 290 ILE A O 1
ATOM 2196 N N . THR A 1 291 ? 13.478 -8.089 -0.146 1.00 83.69 291 THR A N 1
ATOM 2197 C CA . THR A 1 291 ? 12.437 -8.533 0.783 1.00 83.69 291 THR A CA 1
ATOM 2198 C C . THR A 1 291 ? 11.538 -7.356 1.144 1.00 83.69 291 THR A C 1
ATOM 2200 O O . THR A 1 291 ? 11.937 -6.199 1.035 1.00 83.69 291 THR A O 1
ATOM 2203 N N . THR A 1 292 ? 10.300 -7.612 1.562 1.00 80.50 292 THR A N 1
ATOM 2204 C CA . THR A 1 292 ? 9.422 -6.546 2.074 1.00 80.50 292 THR A CA 1
ATOM 2205 C C . THR A 1 292 ? 8.967 -6.859 3.481 1.00 80.50 292 THR A C 1
ATOM 2207 O O . THR A 1 292 ? 9.111 -7.974 3.973 1.00 80.50 292 THR A O 1
ATOM 2210 N N . LYS A 1 293 ? 8.355 -5.861 4.118 1.00 78.38 293 LYS A N 1
ATOM 2211 C CA . LYS A 1 293 ? 7.723 -6.025 5.426 1.00 78.38 293 LYS A CA 1
ATOM 2212 C C . LYS A 1 293 ? 6.506 -6.958 5.404 1.00 78.38 293 LYS A C 1
ATOM 2214 O O . LYS A 1 293 ? 6.125 -7.445 6.462 1.00 78.38 293 LYS A O 1
ATOM 2219 N N . SER A 1 294 ? 5.868 -7.184 4.247 1.00 83.12 294 SER A N 1
ATOM 2220 C CA . SER A 1 294 ? 4.607 -7.932 4.160 1.00 83.12 294 SER A CA 1
ATOM 2221 C C . SER A 1 294 ? 4.615 -8.963 3.031 1.00 83.12 294 SER A C 1
ATOM 2223 O O . SER A 1 294 ? 4.239 -8.675 1.894 1.00 83.12 294 SER A O 1
ATOM 2225 N N . ASN A 1 295 ? 4.952 -10.209 3.377 1.00 90.12 295 ASN A N 1
ATOM 2226 C CA . ASN A 1 295 ? 4.843 -11.358 2.467 1.00 90.12 295 ASN A CA 1
ATOM 2227 C C . ASN A 1 295 ? 3.403 -11.567 1.966 1.00 90.12 295 ASN A C 1
ATOM 2229 O O . ASN A 1 295 ? 3.190 -12.012 0.839 1.00 90.12 295 ASN A O 1
ATOM 2233 N N . ALA A 1 296 ? 2.408 -11.227 2.791 1.00 91.12 296 ALA A N 1
ATOM 2234 C CA . ALA A 1 296 ? 1.001 -11.310 2.416 1.00 91.12 296 ALA A CA 1
ATOM 2235 C C . ALA A 1 296 ? 0.645 -10.302 1.311 1.00 91.12 296 ALA A C 1
ATOM 2237 O O . ALA A 1 296 ? -0.027 -10.678 0.353 1.00 91.12 296 ALA A O 1
ATOM 2238 N N . LEU A 1 297 ? 1.146 -9.059 1.391 1.00 92.94 297 LEU A N 1
ATOM 2239 C CA . LEU A 1 297 ? 0.932 -8.066 0.335 1.00 92.94 297 LEU A CA 1
ATOM 2240 C C . LEU A 1 297 ? 1.615 -8.482 -0.971 1.00 92.94 297 LEU A C 1
ATOM 2242 O O . LEU A 1 297 ? 0.997 -8.386 -2.024 1.00 92.94 297 LEU A O 1
ATOM 2246 N N . GLN A 1 298 ? 2.850 -8.991 -0.907 1.00 93.06 298 GLN A N 1
ATOM 2247 C CA . GLN A 1 298 ? 3.533 -9.533 -2.089 1.00 93.06 298 GLN A CA 1
ATOM 2248 C C . GLN A 1 298 ? 2.727 -10.667 -2.728 1.00 93.06 298 GLN A C 1
ATOM 2250 O O . GLN A 1 298 ? 2.428 -10.615 -3.913 1.00 93.06 298 GLN A O 1
ATOM 2255 N N . SER A 1 299 ? 2.304 -11.654 -1.932 1.00 94.00 299 SER A N 1
ATOM 2256 C CA . SER A 1 299 ? 1.518 -12.792 -2.428 1.00 94.00 299 SER A CA 1
ATOM 2257 C C . SER A 1 299 ? 0.208 -12.338 -3.077 1.00 94.00 299 SER A C 1
ATOM 2259 O O . SER A 1 299 ? -0.198 -12.869 -4.108 1.00 94.00 299 SER A O 1
ATOM 2261 N N . TRP A 1 300 ? -0.445 -11.325 -2.499 1.00 94.88 300 TRP A N 1
ATOM 2262 C CA . TRP A 1 300 ? -1.646 -10.733 -3.077 1.00 94.88 300 TRP A CA 1
ATOM 2263 C C . TRP A 1 300 ? -1.365 -10.015 -4.401 1.00 94.88 300 TRP A C 1
ATOM 2265 O O . TRP A 1 300 ? -2.135 -10.187 -5.347 1.00 94.88 300 TRP A O 1
ATOM 2275 N N . ILE A 1 301 ? -0.270 -9.248 -4.491 1.00 95.75 301 ILE A N 1
ATOM 2276 C CA . ILE A 1 301 ? 0.152 -8.583 -5.732 1.00 95.75 301 ILE A CA 1
ATOM 2277 C C . ILE A 1 301 ? 0.433 -9.626 -6.808 1.00 95.75 301 ILE A C 1
ATOM 2279 O O . ILE A 1 301 ? -0.097 -9.498 -7.906 1.00 95.75 301 ILE A O 1
ATOM 2283 N N . HIS A 1 302 ? 1.183 -10.676 -6.483 1.00 94.88 302 HIS A N 1
ATOM 2284 C CA . HIS A 1 302 ? 1.476 -11.759 -7.412 1.00 94.88 302 HIS A CA 1
ATOM 2285 C C . HIS A 1 302 ? 0.205 -12.410 -7.969 1.00 94.88 302 HIS A C 1
ATOM 2287 O O . HIS A 1 302 ? 0.087 -12.645 -9.167 1.00 94.88 302 HIS A O 1
ATOM 2293 N N . ALA A 1 303 ? -0.776 -12.668 -7.099 1.00 95.69 303 ALA A N 1
ATOM 2294 C CA . ALA A 1 303 ? -2.022 -13.321 -7.485 1.00 95.69 303 ALA A CA 1
ATOM 2295 C C . ALA A 1 303 ? -2.996 -12.403 -8.244 1.00 95.69 303 ALA A C 1
ATOM 2297 O O . ALA A 1 303 ? -3.764 -12.879 -9.077 1.00 95.69 303 ALA A O 1
ATOM 2298 N N . THR A 1 304 ? -3.009 -11.105 -7.934 1.00 95.12 304 THR A N 1
ATOM 2299 C CA . THR A 1 304 ? -4.059 -10.180 -8.403 1.00 95.12 304 THR A CA 1
ATOM 2300 C C . THR A 1 304 ? -3.574 -9.244 -9.502 1.00 95.12 304 THR A C 1
ATOM 2302 O O . THR A 1 304 ? -4.359 -8.811 -10.343 1.00 95.12 304 THR A O 1
ATOM 2305 N N . CYS A 1 305 ? -2.289 -8.902 -9.484 1.00 94.81 305 CYS A N 1
ATOM 2306 C CA . CYS A 1 305 ? -1.678 -7.901 -10.349 1.00 94.81 305 CYS A CA 1
ATOM 2307 C C . CYS A 1 305 ? -0.313 -8.363 -10.886 1.00 94.81 305 CYS A C 1
ATOM 2309 O O . CYS A 1 305 ? 0.670 -7.624 -10.740 1.00 94.81 305 CYS A O 1
ATOM 2311 N N . PRO A 1 306 ? -0.234 -9.560 -11.496 1.00 95.56 306 PRO A N 1
ATOM 2312 C CA . PRO A 1 306 ? 1.016 -10.064 -12.041 1.00 95.56 306 PRO A CA 1
ATOM 2313 C C . PRO A 1 306 ? 1.552 -9.153 -13.150 1.00 95.56 306 PRO A C 1
ATOM 2315 O O . PRO A 1 306 ? 0.807 -8.490 -13.884 1.00 95.56 306 PRO A O 1
ATOM 2318 N N . MET A 1 307 ? 2.875 -9.127 -13.298 1.00 94.75 307 MET A N 1
ATOM 2319 C CA . MET A 1 307 ? 3.507 -8.550 -14.477 1.00 94.75 307 MET A CA 1
ATOM 2320 C C . MET A 1 307 ? 3.547 -9.605 -15.588 1.00 94.75 307 MET A C 1
ATOM 2322 O O . MET A 1 307 ? 4.473 -10.416 -15.667 1.00 94.75 307 MET A O 1
ATOM 2326 N N . ASP A 1 308 ? 2.528 -9.581 -16.449 1.00 94.88 308 ASP A N 1
ATOM 2327 C CA . ASP A 1 308 ? 2.408 -10.481 -17.610 1.00 94.88 308 ASP A CA 1
ATOM 2328 C C . ASP A 1 308 ? 2.975 -9.887 -18.901 1.00 94.88 308 ASP A C 1
ATOM 2330 O O . ASP A 1 308 ? 3.272 -10.610 -19.849 1.00 94.88 308 ASP A O 1
ATOM 2334 N N . VAL A 1 309 ? 3.152 -8.568 -18.928 1.00 93.88 309 VAL A N 1
ATOM 2335 C CA . VAL A 1 309 ? 3.826 -7.838 -20.001 1.00 93.88 309 VAL A CA 1
ATOM 2336 C C . VAL A 1 309 ? 4.795 -6.826 -19.395 1.00 93.88 309 VAL A C 1
ATOM 2338 O O . VAL A 1 309 ? 4.555 -6.345 -18.278 1.00 93.88 309 VAL A O 1
ATOM 2341 N N . PRO A 1 310 ? 5.868 -6.460 -20.113 1.00 91.50 310 PRO A N 1
ATOM 2342 C CA . PRO A 1 310 ? 6.694 -5.325 -19.736 1.00 91.50 310 PRO A CA 1
ATOM 2343 C C . PRO A 1 310 ? 5.825 -4.078 -19.560 1.00 91.50 310 PRO A C 1
ATOM 2345 O O . PRO A 1 310 ? 4.916 -3.821 -20.350 1.00 91.50 310 PRO A O 1
ATOM 2348 N N . LYS A 1 311 ? 6.084 -3.303 -18.507 1.00 91.94 311 LYS A N 1
ATOM 2349 C CA . LYS A 1 311 ? 5.376 -2.048 -18.242 1.00 91.94 311 LYS A CA 1
ATOM 2350 C C . LYS A 1 311 ? 6.271 -1.063 -17.485 1.00 91.94 311 LYS A C 1
ATOM 2352 O O . LYS A 1 311 ? 7.257 -1.493 -16.879 1.00 91.94 311 LYS A O 1
ATOM 2357 N N . PRO A 1 312 ? 5.935 0.239 -17.462 1.00 88.81 312 PRO A N 1
ATOM 2358 C CA . PRO A 1 312 ? 6.760 1.276 -16.839 1.00 88.81 312 PRO A CA 1
ATOM 2359 C C . PRO A 1 312 ? 7.086 1.008 -15.367 1.00 88.81 312 PRO A C 1
ATOM 2361 O O . PRO A 1 312 ? 8.139 1.403 -14.873 1.00 88.81 312 PRO A O 1
ATOM 2364 N N . THR A 1 313 ? 6.215 0.282 -14.666 1.00 91.81 313 THR A N 1
ATOM 2365 C CA . THR A 1 313 ? 6.431 -0.085 -13.264 1.00 91.81 313 THR A CA 1
ATOM 2366 C C . THR A 1 313 ? 7.623 -1.020 -13.070 1.00 91.81 313 THR A C 1
ATOM 2368 O O . THR A 1 313 ? 8.255 -0.974 -12.023 1.00 91.81 313 THR A O 1
ATOM 2371 N N . GLY A 1 314 ? 7.990 -1.828 -14.069 1.00 93.25 314 GLY A N 1
ATOM 2372 C CA . GLY A 1 314 ? 9.216 -2.624 -14.024 1.00 93.25 314 GLY A CA 1
ATOM 2373 C C . GLY A 1 314 ? 10.472 -1.756 -14.107 1.00 93.25 314 GLY A C 1
ATOM 2374 O O . GLY A 1 314 ? 11.388 -1.934 -13.306 1.00 93.25 314 GLY A O 1
ATOM 2375 N N . ALA A 1 315 ? 10.463 -0.737 -14.973 1.00 90.69 315 ALA A N 1
ATOM 2376 C CA . ALA A 1 315 ? 11.531 0.262 -15.044 1.00 90.69 315 ALA A CA 1
ATOM 2377 C C . ALA A 1 315 ? 11.695 1.026 -13.719 1.00 90.69 315 ALA A C 1
ATOM 2379 O O . ALA A 1 315 ? 12.815 1.214 -13.245 1.00 90.69 315 ALA A O 1
ATOM 2380 N N . TYR A 1 316 ? 10.581 1.395 -13.069 1.00 91.50 316 TYR A N 1
ATOM 2381 C CA . TYR A 1 316 ? 10.604 1.951 -11.710 1.00 91.50 316 TYR A CA 1
ATOM 2382 C C . TYR A 1 316 ? 11.312 1.018 -10.727 1.00 91.50 316 TYR A C 1
ATOM 2384 O O . TYR A 1 316 ? 12.158 1.463 -9.951 1.00 91.50 316 TYR A O 1
ATOM 2392 N N . CYS A 1 317 ? 10.969 -0.270 -10.749 1.00 93.38 317 CYS A N 1
ATOM 2393 C CA . CYS A 1 317 ? 11.535 -1.240 -9.823 1.00 93.38 317 CYS A CA 1
ATOM 2394 C C . CYS A 1 317 ? 13.042 -1.390 -10.000 1.00 93.38 317 CYS A C 1
ATOM 2396 O O . CYS A 1 317 ? 13.760 -1.345 -9.008 1.00 93.38 317 CYS A O 1
ATOM 2398 N N . VAL A 1 318 ? 13.532 -1.474 -11.240 1.00 92.00 318 VAL A N 1
ATOM 2399 C CA . VAL A 1 318 ? 14.976 -1.537 -11.509 1.00 92.00 318 VAL A CA 1
ATOM 2400 C C . VAL A 1 318 ? 15.676 -0.269 -11.018 1.00 92.00 318 VAL A C 1
ATOM 2402 O O . VAL A 1 318 ? 16.652 -0.353 -10.278 1.00 92.00 318 VAL A O 1
ATOM 2405 N N . ALA A 1 319 ? 15.131 0.907 -11.344 1.00 87.69 319 ALA A N 1
ATOM 2406 C CA . ALA A 1 319 ? 15.725 2.194 -10.978 1.00 87.69 319 ALA A CA 1
ATOM 2407 C C . ALA A 1 319 ? 15.730 2.475 -9.463 1.00 87.69 319 ALA A C 1
ATOM 2409 O O . ALA A 1 319 ? 16.516 3.293 -8.983 1.00 87.69 319 ALA A O 1
ATOM 2410 N N . THR A 1 320 ? 14.840 1.833 -8.699 1.00 88.50 320 THR A N 1
ATOM 2411 C CA . THR A 1 320 ? 14.688 2.055 -7.251 1.00 88.50 320 THR A CA 1
ATOM 2412 C C . THR A 1 320 ? 15.212 0.905 -6.389 1.00 88.50 320 THR A C 1
ATOM 2414 O O . THR A 1 320 ? 15.287 1.061 -5.167 1.00 88.50 320 THR A O 1
ATOM 2417 N N . ALA A 1 321 ? 15.637 -0.206 -6.998 1.00 90.12 321 ALA A N 1
ATOM 2418 C CA . ALA A 1 321 ? 16.040 -1.434 -6.314 1.00 90.12 321 ALA A CA 1
ATOM 2419 C C . ALA A 1 321 ? 17.124 -1.208 -5.250 1.00 90.12 321 ALA A C 1
ATOM 2421 O O . ALA A 1 321 ? 16.951 -1.588 -4.092 1.00 90.12 321 ALA A O 1
ATOM 2422 N N . ASP A 1 322 ? 18.202 -0.505 -5.606 1.00 84.88 322 ASP A N 1
ATOM 2423 C CA . ASP A 1 322 ? 19.321 -0.218 -4.698 1.00 84.88 322 ASP A CA 1
ATOM 2424 C C . ASP A 1 322 ? 18.898 0.596 -3.471 1.00 84.88 322 ASP A C 1
ATOM 2426 O O . ASP A 1 322 ? 19.422 0.429 -2.368 1.00 84.88 322 ASP A O 1
ATOM 2430 N N . CYS A 1 323 ? 17.924 1.485 -3.639 1.00 84.25 323 CYS A N 1
ATOM 2431 C CA . CYS A 1 323 ? 17.391 2.255 -2.527 1.00 84.25 323 CYS A CA 1
ATOM 2432 C C . CYS A 1 323 ? 16.468 1.445 -1.641 1.00 84.25 323 CYS A C 1
ATOM 2434 O O . CYS A 1 323 ? 16.538 1.588 -0.423 1.00 84.25 323 CYS A O 1
ATOM 2436 N N . ALA A 1 324 ? 15.612 0.612 -2.229 1.00 83.94 324 ALA A N 1
ATOM 2437 C CA . ALA A 1 324 ? 14.802 -0.312 -1.454 1.00 83.94 324 ALA A CA 1
ATOM 2438 C C . ALA A 1 324 ? 15.710 -1.208 -0.594 1.00 83.94 324 ALA A C 1
ATOM 2440 O O . ALA A 1 324 ? 15.512 -1.293 0.618 1.00 83.94 324 ALA A O 1
ATOM 2441 N N . GLU A 1 325 ? 16.783 -1.757 -1.174 1.00 84.94 325 GLU A N 1
ATOM 2442 C CA . GLU A 1 325 ? 17.777 -2.545 -0.441 1.00 84.94 325 GLU A CA 1
ATOM 2443 C C . GLU A 1 325 ? 18.466 -1.729 0.669 1.00 84.94 325 GLU A C 1
ATOM 2445 O O . GLU A 1 325 ? 18.568 -2.183 1.812 1.00 84.94 325 GLU A O 1
ATOM 2450 N N . TYR A 1 326 ? 18.893 -0.497 0.372 1.00 83.94 326 TYR A N 1
ATOM 2451 C CA . TYR A 1 326 ? 19.518 0.388 1.358 1.00 83.94 326 TYR A CA 1
ATOM 2452 C C . TYR A 1 326 ? 18.588 0.706 2.539 1.00 83.94 326 TYR A C 1
ATOM 2454 O O . TYR A 1 326 ? 19.018 0.641 3.695 1.00 83.94 326 TYR A O 1
ATOM 2462 N N . LYS A 1 327 ? 17.313 1.020 2.270 1.00 82.38 327 LYS A N 1
ATOM 2463 C CA . LYS A 1 327 ? 16.296 1.292 3.300 1.00 82.38 327 LYS A CA 1
ATOM 2464 C C . LYS A 1 327 ? 16.089 0.083 4.207 1.00 82.38 327 LYS A C 1
ATOM 2466 O O . LYS A 1 327 ? 16.007 0.244 5.421 1.00 82.38 327 LYS A O 1
ATOM 2471 N N . ILE A 1 328 ? 16.052 -1.122 3.634 1.00 81.25 328 ILE A N 1
ATOM 2472 C CA . ILE A 1 328 ? 15.923 -2.372 4.397 1.00 81.25 328 ILE A CA 1
ATOM 2473 C C . ILE A 1 328 ? 17.149 -2.584 5.294 1.00 81.25 328 ILE A C 1
ATOM 2475 O O . ILE A 1 328 ? 16.992 -2.855 6.481 1.00 81.25 328 ILE A O 1
ATOM 2479 N N . LYS A 1 329 ? 18.365 -2.417 4.755 1.00 83.25 329 LYS A N 1
ATOM 2480 C CA . LYS A 1 329 ? 19.618 -2.654 5.496 1.00 83.25 329 LYS A CA 1
ATOM 2481 C C . LYS A 1 329 ? 19.856 -1.651 6.624 1.00 83.25 329 LYS A C 1
ATOM 2483 O O . LYS A 1 329 ? 20.384 -2.021 7.666 1.00 83.25 329 LYS A O 1
ATOM 2488 N N . THR A 1 330 ? 19.517 -0.382 6.408 1.00 82.25 330 THR A N 1
ATOM 2489 C CA . THR A 1 330 ? 19.857 0.704 7.345 1.00 82.25 330 THR A CA 1
ATOM 2490 C C . THR A 1 330 ? 18.695 1.139 8.232 1.00 82.25 330 THR A C 1
ATOM 2492 O O . THR A 1 330 ? 18.912 1.868 9.196 1.00 82.25 330 THR A O 1
ATOM 2495 N N . GLY A 1 331 ? 17.458 0.757 7.896 1.00 77.12 331 GLY A N 1
ATOM 2496 C CA . GLY A 1 331 ? 16.249 1.306 8.515 1.00 77.12 331 GLY A CA 1
ATOM 2497 C C . GLY A 1 331 ? 16.036 2.803 8.238 1.00 77.12 331 GLY A C 1
ATOM 2498 O O . GLY A 1 331 ? 15.110 3.402 8.783 1.00 77.12 331 GLY A O 1
ATOM 2499 N N . GLY A 1 332 ? 16.891 3.425 7.418 1.00 72.88 332 GLY A N 1
ATOM 2500 C CA . GLY A 1 332 ? 16.812 4.833 7.055 1.00 72.88 332 GLY A CA 1
ATOM 2501 C C . GLY A 1 332 ? 15.782 5.087 5.956 1.00 72.88 332 GLY A C 1
ATOM 2502 O O . GLY A 1 332 ? 15.533 4.237 5.110 1.00 72.88 332 GLY A O 1
ATOM 2503 N N . ASN A 1 333 ? 15.205 6.291 5.935 1.00 67.12 333 ASN A N 1
ATOM 2504 C CA . ASN A 1 333 ? 14.287 6.729 4.871 1.00 67.12 333 ASN A CA 1
ATOM 2505 C C . ASN A 1 333 ? 14.994 7.468 3.723 1.00 67.12 333 ASN A C 1
ATOM 2507 O O . ASN A 1 333 ? 14.364 7.767 2.707 1.00 67.12 333 ASN A O 1
ATOM 2511 N N . ILE A 1 334 ? 16.277 7.792 3.896 1.00 70.12 334 ILE A N 1
ATOM 2512 C CA . ILE A 1 334 ? 17.075 8.557 2.938 1.00 70.12 334 ILE A CA 1
ATOM 2513 C C . ILE A 1 334 ? 17.867 7.571 2.099 1.00 70.12 334 ILE A C 1
ATOM 2515 O O . ILE A 1 334 ? 18.556 6.716 2.643 1.00 70.12 334 ILE A O 1
ATOM 2519 N N . CYS A 1 335 ? 17.788 7.715 0.785 1.00 71.06 335 CYS A N 1
ATOM 2520 C CA . CYS A 1 335 ? 18.619 6.946 -0.121 1.00 71.06 335 CYS A CA 1
ATOM 2521 C C . CYS A 1 335 ? 19.813 7.788 -0.573 1.00 71.06 335 CYS A C 1
ATOM 2523 O O . CYS A 1 335 ? 19.643 8.980 -0.830 1.00 71.06 335 CYS A O 1
ATOM 2525 N N . PRO A 1 336 ? 21.016 7.197 -0.666 1.00 62.84 336 PRO A N 1
ATOM 2526 C CA . PRO A 1 336 ? 22.235 7.932 -0.997 1.00 62.84 336 PRO A CA 1
ATOM 2527 C C . PRO A 1 336 ? 22.241 8.474 -2.436 1.00 62.84 336 PRO A C 1
ATOM 2529 O O . PRO A 1 336 ? 23.015 9.376 -2.744 1.00 62.84 336 PRO A O 1
ATOM 2532 N N . SER A 1 337 ? 21.370 7.961 -3.312 1.00 58.91 337 SER A N 1
ATOM 2533 C CA . SER A 1 337 ? 21.204 8.466 -4.674 1.00 58.91 337 SER A CA 1
ATOM 2534 C C . SER A 1 337 ? 20.121 9.551 -4.742 1.00 58.91 337 SER A C 1
ATOM 2536 O O . SER A 1 337 ? 18.987 9.346 -4.303 1.00 58.91 337 SER A O 1
ATOM 2538 N N . PHE A 1 338 ? 20.462 10.701 -5.335 1.00 49.22 338 PHE A N 1
ATOM 2539 C CA . PHE A 1 338 ? 19.600 11.884 -5.516 1.00 49.22 338 PHE A CA 1
ATOM 2540 C C . PHE A 1 338 ? 18.340 11.640 -6.374 1.00 49.22 338 PHE A C 1
ATOM 2542 O O . PHE A 1 338 ? 17.510 12.534 -6.529 1.00 49.22 338 PHE A O 1
ATOM 2549 N N . SER A 1 339 ? 18.170 10.449 -6.945 1.00 51.94 339 SER A N 1
ATOM 2550 C CA . SER A 1 339 ? 17.192 10.173 -7.998 1.00 51.94 339 SER A CA 1
ATOM 2551 C C . SER A 1 339 ? 15.766 9.854 -7.507 1.00 51.94 339 SER A C 1
ATOM 2553 O O . SER A 1 339 ? 14.834 9.804 -8.300 1.00 51.94 339 SER A O 1
ATOM 2555 N N . ILE A 1 340 ? 15.536 9.688 -6.202 1.00 50.69 340 ILE A N 1
ATOM 2556 C CA . ILE A 1 340 ? 14.364 8.947 -5.677 1.00 50.69 340 ILE A CA 1
ATOM 2557 C C . ILE A 1 340 ? 13.156 9.786 -5.264 1.00 50.69 340 ILE A C 1
ATOM 2559 O O . ILE A 1 340 ? 12.035 9.353 -5.542 1.00 50.69 340 ILE A O 1
ATOM 2563 N N . PRO A 1 341 ? 13.313 11.001 -4.700 1.00 52.06 341 PRO A N 1
ATOM 2564 C CA . PRO A 1 341 ? 12.172 11.901 -4.522 1.00 52.06 341 PRO A CA 1
ATOM 2565 C C . PRO A 1 341 ? 11.468 12.195 -5.853 1.00 52.06 341 PRO A C 1
ATOM 2567 O O . PRO A 1 341 ? 10.279 12.507 -5.876 1.00 52.06 341 PRO A O 1
ATOM 2570 N N . ILE A 1 342 ? 12.215 12.076 -6.956 1.00 61.97 342 ILE A N 1
ATOM 2571 C CA . ILE A 1 342 ? 11.721 12.248 -8.313 1.00 61.97 342 ILE A CA 1
ATOM 2572 C C . ILE A 1 342 ? 10.854 11.043 -8.696 1.00 61.97 342 ILE A C 1
ATOM 2574 O O . ILE A 1 342 ? 9.709 11.253 -9.083 1.00 61.97 342 ILE A O 1
ATOM 2578 N N . TYR A 1 343 ? 11.338 9.803 -8.506 1.00 69.94 343 TYR A N 1
ATOM 2579 C CA . TYR A 1 343 ? 10.654 8.575 -8.943 1.00 69.94 343 TYR A CA 1
ATOM 2580 C C . TYR A 1 343 ? 9.270 8.346 -8.324 1.00 69.94 343 TYR A C 1
ATOM 2582 O O . TYR A 1 343 ? 8.361 7.913 -9.035 1.00 69.94 343 TYR A O 1
ATOM 2590 N N . GLU A 1 344 ? 9.062 8.708 -7.054 1.00 71.12 344 GLU A N 1
ATOM 2591 C CA . GLU A 1 344 ? 7.761 8.548 -6.378 1.00 71.12 344 GLU A CA 1
ATOM 2592 C C . GLU A 1 344 ? 6.623 9.352 -7.031 1.00 71.12 344 GLU A C 1
ATOM 2594 O O . GLU A 1 344 ? 5.450 9.036 -6.830 1.00 71.12 344 GLU A O 1
ATOM 2599 N N . ARG A 1 345 ? 6.957 10.378 -7.822 1.00 73.12 345 ARG A N 1
ATOM 2600 C CA . ARG A 1 345 ? 5.998 11.233 -8.541 1.00 73.12 345 ARG A CA 1
ATOM 2601 C C . ARG A 1 345 ? 6.006 11.007 -10.053 1.00 73.12 345 ARG A C 1
ATOM 2603 O O . ARG A 1 345 ? 5.428 11.787 -10.806 1.00 73.12 345 ARG A O 1
ATOM 2610 N N . THR A 1 346 ? 6.697 9.969 -10.516 1.00 80.31 346 THR A N 1
ATOM 2611 C CA . THR A 1 346 ? 6.773 9.654 -11.945 1.00 80.31 346 THR A CA 1
ATOM 2612 C C . THR A 1 346 ? 5.628 8.762 -12.366 1.00 80.31 346 THR A C 1
ATOM 2614 O O . THR A 1 346 ? 5.095 7.989 -11.575 1.00 80.31 346 THR A O 1
ATOM 2617 N N . TYR A 1 347 ? 5.313 8.798 -13.658 1.00 84.75 347 TYR A N 1
ATOM 2618 C CA . TYR A 1 347 ? 4.366 7.858 -14.247 1.00 84.75 347 TYR A CA 1
ATOM 2619 C C . TYR A 1 347 ? 4.839 6.394 -14.164 1.00 84.75 347 TYR A C 1
ATOM 2621 O O . TYR A 1 347 ? 4.028 5.491 -14.335 1.00 84.75 347 TYR A O 1
ATOM 2629 N N . LEU A 1 348 ? 6.120 6.136 -13.867 1.00 88.06 348 LEU A N 1
ATOM 2630 C CA . LEU A 1 348 ? 6.609 4.776 -13.642 1.00 88.06 348 LEU A CA 1
ATOM 2631 C C . LEU A 1 348 ? 6.094 4.186 -12.322 1.00 88.06 348 LEU A C 1
ATOM 2633 O O . LEU A 1 348 ? 6.166 2.978 -12.137 1.00 88.06 348 LEU A O 1
ATOM 2637 N N . ASN A 1 349 ? 5.607 5.008 -11.386 1.00 89.56 349 ASN A N 1
ATOM 2638 C CA . ASN A 1 349 ? 5.234 4.539 -10.056 1.00 89.56 349 ASN A CA 1
ATOM 2639 C C . ASN A 1 349 ? 4.128 3.457 -10.136 1.00 89.56 349 ASN A C 1
ATOM 2641 O O . ASN A 1 349 ? 3.049 3.737 -10.669 1.00 89.56 349 ASN A O 1
ATOM 2645 N N . PRO A 1 350 ? 4.341 2.252 -9.562 1.00 90.56 350 PRO A N 1
ATOM 2646 C CA . PRO A 1 350 ? 3.349 1.177 -9.552 1.00 90.56 350 PRO A CA 1
ATOM 2647 C C . PRO A 1 350 ? 1.986 1.584 -8.988 1.00 90.56 350 PRO A C 1
ATOM 2649 O O . PRO A 1 350 ? 0.962 1.059 -9.411 1.00 90.56 350 PRO A O 1
ATOM 2652 N N . SER A 1 351 ? 1.948 2.540 -8.058 1.00 90.06 351 SER A N 1
ATOM 2653 C CA . SER A 1 351 ? 0.699 3.010 -7.448 1.00 90.06 351 SER A CA 1
ATOM 2654 C C . SER A 1 351 ? -0.227 3.780 -8.397 1.00 90.06 351 SER A C 1
ATOM 2656 O O . SER A 1 351 ? -1.354 4.086 -8.021 1.00 90.06 351 SER A O 1
ATOM 2658 N N . TYR A 1 352 ? 0.218 4.124 -9.608 1.00 87.31 352 TYR A N 1
ATOM 2659 C CA . TYR A 1 352 ? -0.629 4.800 -10.601 1.00 87.31 352 TYR A CA 1
ATOM 2660 C C . TYR A 1 352 ? -1.385 3.805 -11.493 1.00 87.31 352 TYR A C 1
ATOM 2662 O O . TYR A 1 352 ? -2.331 4.189 -12.189 1.00 87.31 352 TYR A O 1
ATOM 2670 N N . ASP A 1 353 ? -1.007 2.527 -11.414 1.00 87.44 353 ASP A N 1
ATOM 2671 C CA . ASP A 1 353 ? -1.707 1.428 -12.063 1.00 87.44 353 ASP A CA 1
ATOM 2672 C C . ASP A 1 353 ? -3.082 1.224 -11.398 1.00 87.44 353 ASP A C 1
ATOM 2674 O O . ASP A 1 353 ? -3.270 1.432 -10.190 1.00 87.44 353 ASP A O 1
ATOM 2678 N N . ALA A 1 354 ? -4.059 0.774 -12.185 1.00 86.50 354 ALA A N 1
ATOM 2679 C CA . ALA A 1 354 ? -5.418 0.507 -11.736 1.00 86.50 354 ALA A CA 1
ATOM 2680 C C . ALA A 1 354 ? -5.458 -0.493 -10.566 1.00 86.50 354 ALA A C 1
ATOM 2682 O O . ALA A 1 354 ? -6.339 -0.392 -9.710 1.00 86.50 354 ALA A O 1
ATOM 2683 N N . CYS A 1 355 ? -4.485 -1.409 -10.491 1.00 92.62 355 CYS A N 1
ATOM 2684 C CA . CYS A 1 355 ? -4.345 -2.364 -9.391 1.00 92.62 355 CYS A CA 1
ATOM 2685 C C . CYS A 1 355 ? -4.341 -1.692 -8.005 1.00 92.62 355 CYS A C 1
ATOM 2687 O O . CYS A 1 355 ? -5.052 -2.130 -7.097 1.00 92.62 355 CYS A O 1
ATOM 2689 N N . PHE A 1 356 ? -3.571 -0.613 -7.833 1.00 92.44 356 PHE A N 1
ATOM 2690 C CA . PHE A 1 356 ? -3.475 0.066 -6.544 1.00 92.44 356 PHE A CA 1
ATOM 2691 C C . PHE A 1 356 ? -4.776 0.800 -6.219 1.00 92.44 356 PHE A C 1
ATOM 2693 O O . PHE A 1 356 ? -5.449 0.489 -5.237 1.00 92.44 356 PHE A O 1
ATOM 2700 N N . GLY A 1 357 ? -5.152 1.768 -7.053 1.00 87.94 357 GLY A N 1
ATOM 2701 C CA . GLY A 1 357 ? -6.250 2.673 -6.731 1.00 87.94 357 GLY A CA 1
ATOM 2702 C C . GLY A 1 357 ? -7.637 2.032 -6.831 1.00 87.94 357 GLY A C 1
ATOM 2703 O O . GLY A 1 357 ? -8.464 2.242 -5.950 1.00 87.94 357 GLY A O 1
ATOM 2704 N N . ARG A 1 358 ? -7.918 1.220 -7.862 1.00 89.12 358 ARG A N 1
ATOM 2705 C CA . ARG A 1 358 ? -9.254 0.613 -8.027 1.00 89.12 358 ARG A CA 1
ATOM 2706 C C . ARG A 1 358 ? -9.431 -0.675 -7.243 1.00 89.12 358 ARG A C 1
ATOM 2708 O O . ARG A 1 358 ? -10.513 -0.887 -6.708 1.00 89.12 358 ARG A O 1
ATOM 2715 N N . THR A 1 359 ? -8.424 -1.540 -7.188 1.00 92.06 359 THR A N 1
ATOM 2716 C CA . THR A 1 359 ? -8.585 -2.848 -6.539 1.00 92.06 359 THR A CA 1
ATOM 2717 C C . THR A 1 359 ? -8.219 -2.759 -5.064 1.00 92.06 359 THR A C 1
ATOM 2719 O O . THR A 1 359 ? -9.062 -2.987 -4.198 1.00 92.06 359 THR A O 1
ATOM 2722 N N . LEU A 1 360 ? -6.978 -2.379 -4.760 1.00 93.69 360 LEU A N 1
ATOM 2723 C CA . LEU A 1 360 ? -6.458 -2.438 -3.397 1.00 93.69 360 LEU A CA 1
ATOM 2724 C C . LEU A 1 360 ? -7.063 -1.368 -2.477 1.00 93.69 360 LEU A C 1
ATOM 2726 O O . LEU A 1 360 ? -7.494 -1.685 -1.367 1.00 93.69 360 LEU A O 1
ATOM 2730 N N . MET A 1 361 ? -7.137 -0.113 -2.935 1.00 94.12 361 MET A N 1
ATOM 2731 C CA . MET A 1 361 ? -7.680 0.985 -2.124 1.00 94.12 361 MET A CA 1
ATOM 2732 C C . MET A 1 361 ? -9.192 0.881 -1.921 1.00 94.12 361 MET A C 1
ATOM 2734 O O . MET A 1 361 ? -9.669 1.283 -0.865 1.00 94.12 361 MET A O 1
ATOM 2738 N N . THR A 1 362 ? -9.940 0.265 -2.843 1.00 94.12 362 THR A N 1
ATOM 2739 C CA . THR A 1 362 ? -11.367 -0.045 -2.626 1.00 94.12 362 THR A CA 1
ATOM 2740 C C . THR A 1 362 ? -11.556 -1.008 -1.457 1.00 94.12 362 THR A C 1
ATOM 2742 O O . THR A 1 362 ? -12.413 -0.790 -0.602 1.00 94.12 362 THR A O 1
ATOM 2745 N N . VAL A 1 363 ? -10.720 -2.047 -1.357 1.00 93.69 363 VAL A N 1
ATOM 2746 C CA . VAL A 1 363 ? -10.780 -2.978 -0.221 1.00 93.69 363 VAL A CA 1
ATOM 2747 C C . VAL A 1 363 ? -10.378 -2.281 1.082 1.00 93.69 363 VAL A C 1
ATOM 2749 O O . VAL A 1 363 ? -11.075 -2.424 2.087 1.00 93.69 363 VAL A O 1
ATOM 2752 N N . ALA A 1 364 ? -9.309 -1.478 1.068 1.00 93.69 364 ALA A N 1
ATOM 2753 C CA . ALA A 1 364 ? -8.903 -0.686 2.233 1.00 93.69 364 ALA A CA 1
ATOM 2754 C C . ALA A 1 364 ? -10.021 0.269 2.696 1.00 93.69 364 ALA A C 1
ATOM 2756 O O . ALA A 1 364 ? -10.334 0.323 3.884 1.00 93.69 364 ALA A O 1
ATOM 2757 N N . HIS A 1 365 ? -10.687 0.941 1.756 1.00 94.62 365 HIS A N 1
ATOM 2758 C CA . HIS A 1 365 ? -11.820 1.823 2.021 1.00 94.62 365 HIS A CA 1
ATOM 2759 C C . HIS A 1 365 ? -13.003 1.086 2.666 1.00 94.62 365 HIS A C 1
ATOM 2761 O O . HIS A 1 365 ? -13.605 1.585 3.617 1.00 94.62 365 HIS A O 1
ATOM 2767 N N . HIS A 1 366 ? -13.317 -0.133 2.213 1.00 95.06 366 HIS A N 1
ATOM 2768 C CA . HIS A 1 366 ? -14.352 -0.951 2.848 1.00 95.06 366 HIS A CA 1
ATOM 2769 C C . HIS A 1 366 ? -14.010 -1.316 4.297 1.00 95.06 366 HIS A C 1
ATOM 2771 O O . HIS A 1 366 ? -14.899 -1.275 5.150 1.00 95.06 366 HIS A O 1
ATOM 2777 N N . TYR A 1 367 ? -12.743 -1.618 4.602 1.00 94.31 367 TYR A N 1
ATOM 2778 C CA . TYR A 1 367 ? -12.311 -1.827 5.986 1.00 94.31 367 TYR A CA 1
ATOM 2779 C C . TYR A 1 367 ? -12.442 -0.550 6.821 1.00 94.31 367 TYR A C 1
ATOM 2781 O O . TYR A 1 367 ? -12.984 -0.605 7.923 1.00 94.31 367 TYR A O 1
ATOM 2789 N N . GLU A 1 368 ? -12.019 0.604 6.304 1.00 93.94 368 GLU A N 1
ATOM 2790 C CA . GLU A 1 368 ? -12.148 1.893 6.999 1.00 93.94 368 GLU A CA 1
ATOM 2791 C C . GLU A 1 368 ? -13.613 2.243 7.302 1.00 93.94 368 GLU A C 1
ATOM 2793 O O . GLU A 1 368 ? -13.939 2.617 8.432 1.00 93.94 368 GLU A O 1
ATOM 2798 N N . LEU A 1 369 ? -14.519 2.037 6.339 1.00 96.00 369 LEU A N 1
ATOM 2799 C CA . LEU A 1 369 ? -15.962 2.196 6.535 1.00 96.00 369 LEU A CA 1
ATOM 2800 C C . LEU A 1 369 ? -16.512 1.222 7.580 1.00 96.00 369 LEU A C 1
ATOM 2802 O O . LEU A 1 369 ? -17.266 1.634 8.462 1.00 96.00 369 LEU A O 1
ATOM 2806 N N . ALA A 1 370 ? -16.135 -0.057 7.513 1.00 95.69 370 ALA A N 1
ATOM 2807 C CA . ALA A 1 370 ? -16.587 -1.061 8.472 1.00 95.69 370 ALA A CA 1
ATOM 2808 C C . ALA A 1 370 ? -16.141 -0.719 9.902 1.00 95.69 370 ALA A C 1
ATOM 2810 O O . ALA A 1 370 ? -16.933 -0.838 10.841 1.00 95.69 370 ALA A O 1
ATOM 2811 N N . ILE A 1 371 ? -14.905 -0.235 10.070 1.00 94.88 371 ILE A N 1
ATOM 2812 C CA . ILE A 1 371 ? -14.382 0.243 11.355 1.00 94.88 371 ILE A CA 1
ATOM 2813 C C . ILE A 1 371 ? -15.171 1.460 11.827 1.00 94.88 371 ILE A C 1
ATOM 2815 O O . ILE A 1 371 ? -15.607 1.472 12.974 1.00 94.88 371 ILE A O 1
ATOM 2819 N N . ALA A 1 372 ? -15.395 2.456 10.964 1.00 96.81 372 ALA A N 1
ATOM 2820 C CA . ALA A 1 372 ? -16.137 3.661 11.326 1.00 96.81 372 ALA A CA 1
ATOM 2821 C C . ALA A 1 372 ? -17.577 3.337 11.759 1.00 96.81 372 ALA A C 1
ATOM 2823 O O . ALA A 1 372 ? -18.029 3.791 12.809 1.00 96.81 372 ALA A O 1
ATOM 2824 N N . ILE A 1 373 ? -18.287 2.496 11.002 1.00 97.56 373 ILE A N 1
ATOM 2825 C CA . ILE A 1 373 ? -19.660 2.083 11.327 1.00 97.56 373 ILE A CA 1
ATOM 2826 C C . ILE A 1 373 ? -19.686 1.304 12.647 1.00 97.56 373 ILE A C 1
ATOM 2828 O O . ILE A 1 373 ? -20.490 1.610 13.529 1.00 97.56 373 ILE A O 1
ATOM 2832 N N . THR A 1 374 ? -18.790 0.327 12.812 1.00 96.75 374 THR A N 1
ATOM 2833 C CA . THR A 1 374 ? -18.758 -0.522 14.013 1.00 96.75 374 THR A CA 1
ATOM 2834 C C . THR A 1 374 ? -18.366 0.281 15.251 1.00 96.75 374 THR A C 1
ATOM 2836 O O . THR A 1 374 ? -19.035 0.188 16.278 1.00 96.75 374 THR A O 1
ATOM 2839 N N . ALA A 1 375 ? -17.336 1.126 15.155 1.00 96.69 375 ALA A N 1
ATOM 2840 C CA . ALA A 1 375 ? -16.925 2.008 16.242 1.00 96.69 375 ALA A CA 1
ATOM 2841 C C . ALA A 1 375 ? -18.035 3.007 16.598 1.00 96.69 375 ALA A C 1
ATOM 2843 O O . ALA A 1 375 ? -18.323 3.193 17.778 1.00 96.69 375 ALA A O 1
ATOM 2844 N N . GLY A 1 376 ? -18.712 3.591 15.604 1.00 97.75 376 GLY A N 1
ATOM 2845 C CA . GLY A 1 376 ? -19.853 4.484 15.818 1.00 97.75 376 GLY A CA 1
ATOM 2846 C C . GLY A 1 376 ? -21.018 3.800 16.537 1.00 97.75 376 GLY A C 1
ATOM 2847 O O . GLY A 1 376 ? -21.542 4.335 17.517 1.00 97.75 376 GLY A O 1
ATOM 2848 N N . ALA A 1 377 ? -21.381 2.586 16.113 1.00 98.12 377 ALA A N 1
ATOM 2849 C CA . ALA A 1 377 ? -22.418 1.788 16.764 1.00 98.12 377 ALA A CA 1
ATOM 2850 C C . ALA A 1 377 ? -22.042 1.429 18.212 1.00 98.12 377 ALA A C 1
ATOM 2852 O O . ALA A 1 377 ? -22.867 1.570 19.117 1.00 98.12 377 ALA A O 1
ATOM 2853 N N . LEU A 1 378 ? -20.789 1.024 18.452 1.00 97.62 378 LEU A N 1
ATOM 2854 C CA . LEU A 1 378 ? -20.288 0.731 19.795 1.00 97.62 378 LEU A CA 1
ATOM 2855 C C . LEU A 1 378 ? -20.311 1.972 20.688 1.00 97.62 378 LEU A C 1
ATOM 2857 O O . LEU A 1 378 ? -20.839 1.898 21.793 1.00 97.62 378 LEU A O 1
ATOM 2861 N N . VAL A 1 379 ? -19.817 3.120 20.215 1.00 97.94 379 VAL A N 1
ATOM 2862 C CA . VAL A 1 379 ? -19.863 4.386 20.967 1.00 97.94 379 VAL A CA 1
ATOM 2863 C C . VAL A 1 379 ? -21.301 4.724 21.361 1.00 97.94 379 VAL A C 1
ATOM 2865 O O . VAL A 1 379 ? -21.558 5.016 22.529 1.00 97.94 379 VAL A O 1
ATOM 2868 N N . PHE A 1 380 ? -22.252 4.618 20.429 1.00 98.19 380 PHE A N 1
ATOM 2869 C CA . PHE A 1 380 ? -23.663 4.884 20.706 1.00 98.19 380 PHE A CA 1
ATOM 2870 C C . PHE A 1 380 ? -24.240 3.940 21.774 1.00 98.19 380 PHE A C 1
ATOM 2872 O O . PHE A 1 380 ? -24.838 4.397 22.750 1.00 98.19 380 PHE A O 1
ATOM 2879 N N . ILE A 1 381 ? -24.014 2.628 21.642 1.00 97.69 381 ILE A N 1
ATOM 2880 C CA . ILE A 1 381 ? -24.487 1.624 22.609 1.00 97.69 381 ILE A CA 1
ATOM 2881 C C . ILE A 1 381 ? -23.867 1.859 23.992 1.00 97.69 381 ILE A C 1
ATOM 2883 O O . ILE A 1 381 ? -24.574 1.849 25.004 1.00 97.69 381 ILE A O 1
ATOM 2887 N N . LEU A 1 382 ? -22.556 2.100 24.051 1.00 97.19 382 LEU A N 1
ATOM 2888 C CA . LEU A 1 382 ? -21.840 2.341 25.300 1.00 97.19 382 LEU A CA 1
ATOM 2889 C C . LEU A 1 382 ? -22.333 3.621 25.993 1.00 97.19 382 LEU A C 1
ATOM 2891 O O . LEU A 1 382 ? -22.514 3.614 27.209 1.00 97.19 382 LEU A O 1
ATOM 2895 N N . LEU A 1 383 ? -22.633 4.689 25.244 1.00 97.81 383 LEU A N 1
ATOM 2896 C CA . LEU A 1 383 ? -23.223 5.918 25.787 1.00 97.81 383 LEU A CA 1
ATOM 2897 C C . LEU A 1 383 ? -24.616 5.683 26.387 1.00 97.81 383 LEU A C 1
ATOM 2899 O O . LEU A 1 383 ? -24.895 6.164 27.489 1.00 97.81 383 LEU A O 1
ATOM 2903 N N . LEU A 1 384 ? -25.474 4.906 25.716 1.00 97.88 384 LEU A N 1
ATOM 2904 C CA . LEU A 1 384 ? -26.790 4.537 26.250 1.00 97.88 384 LEU A CA 1
ATOM 2905 C C . LEU A 1 384 ? -26.668 3.731 27.552 1.00 97.88 384 LEU A C 1
ATOM 2907 O O . LEU A 1 384 ? -27.402 3.983 28.513 1.00 97.88 384 LEU A O 1
ATOM 2911 N N . LEU A 1 385 ? -25.718 2.793 27.616 1.00 96.56 385 LEU A N 1
ATOM 2912 C CA . LEU A 1 385 ? -25.446 2.013 28.825 1.00 96.56 385 LEU A CA 1
ATOM 2913 C C . LEU A 1 385 ? -24.867 2.876 29.952 1.00 96.56 385 LEU A C 1
ATOM 2915 O O . LEU A 1 385 ? -25.302 2.734 31.096 1.00 96.56 385 LEU A O 1
ATOM 2919 N N . CYS A 1 386 ? -23.966 3.812 29.642 1.00 95.88 386 CYS A N 1
ATOM 2920 C CA . CYS A 1 386 ? -23.467 4.810 30.590 1.00 95.88 386 CYS A CA 1
ATOM 2921 C C . CYS A 1 386 ? -24.614 5.634 31.183 1.00 95.88 386 CYS A C 1
ATOM 2923 O O . CYS A 1 386 ? -24.728 5.731 32.405 1.00 95.88 386 CYS A O 1
ATOM 2925 N N . ALA A 1 387 ? -25.502 6.175 30.341 1.00 97.06 387 ALA A N 1
ATOM 2926 C CA . ALA A 1 387 ? -26.662 6.942 30.787 1.00 97.06 387 ALA A CA 1
ATOM 2927 C C . ALA A 1 387 ? -27.591 6.096 31.673 1.00 97.06 387 ALA A C 1
ATOM 2929 O O . ALA A 1 387 ? -28.033 6.544 32.735 1.00 97.06 387 ALA A O 1
ATOM 2930 N N . ARG A 1 388 ? -27.840 4.837 31.288 1.00 95.81 388 ARG A N 1
ATOM 2931 C CA . ARG A 1 388 ? -28.671 3.916 32.071 1.00 95.81 388 ARG A CA 1
ATOM 2932 C C . ARG A 1 388 ? -28.059 3.605 33.438 1.00 95.81 388 ARG A C 1
ATOM 2934 O O . ARG A 1 388 ? -28.764 3.692 34.444 1.00 95.81 388 ARG A O 1
ATOM 2941 N N . LEU A 1 389 ? -26.773 3.259 33.493 1.00 94.31 389 LEU A N 1
ATOM 2942 C CA . LEU A 1 389 ? -26.068 2.971 34.746 1.00 94.31 389 LEU A CA 1
ATOM 2943 C C . LEU A 1 389 ? -25.949 4.206 35.636 1.00 94.31 389 LEU A C 1
ATOM 2945 O O . LEU A 1 389 ? -26.051 4.086 36.854 1.00 94.31 389 LEU A O 1
ATOM 2949 N N . TRP A 1 390 ? -25.793 5.391 35.047 1.00 95.88 390 TRP A N 1
ATOM 2950 C CA . TRP A 1 390 ? -25.784 6.650 35.784 1.00 95.88 390 TRP A CA 1
ATOM 2951 C C . TRP A 1 390 ? -27.101 6.880 36.534 1.00 95.88 390 TRP A C 1
ATOM 2953 O O . TRP A 1 390 ? -27.090 7.192 37.727 1.00 95.88 390 TRP A O 1
ATOM 2963 N N . VAL A 1 391 ? -28.242 6.659 35.869 1.00 96.44 391 VAL A N 1
ATOM 2964 C CA . VAL A 1 391 ? -29.571 6.753 36.498 1.00 96.44 391 VAL A CA 1
ATOM 2965 C C . VAL A 1 391 ? -29.726 5.720 37.616 1.00 96.44 391 VAL A C 1
ATOM 2967 O O . VAL A 1 391 ? -30.173 6.067 38.710 1.00 96.44 391 VAL A O 1
ATOM 2970 N N . LEU A 1 392 ? -29.316 4.467 37.383 1.00 93.06 392 LEU A N 1
ATOM 2971 C CA . LEU A 1 392 ? -29.378 3.413 38.403 1.00 93.06 392 LEU A CA 1
ATOM 2972 C C . LEU A 1 392 ? -28.530 3.757 39.633 1.00 93.06 392 LEU A C 1
ATOM 2974 O O . LEU A 1 392 ? -29.031 3.684 40.755 1.00 93.06 392 LEU A O 1
ATOM 2978 N N . ARG A 1 393 ? -27.297 4.229 39.421 1.00 93.75 393 ARG A N 1
ATOM 2979 C CA . ARG A 1 393 ? -26.398 4.685 40.488 1.00 93.75 393 ARG A CA 1
ATOM 2980 C C . ARG A 1 393 ? -27.010 5.833 41.290 1.00 93.75 393 ARG A C 1
ATOM 2982 O O . ARG A 1 393 ? -26.926 5.840 42.516 1.00 93.75 393 ARG A O 1
ATOM 2989 N N . ARG A 1 394 ? -27.636 6.810 40.623 1.00 94.19 394 ARG A N 1
ATOM 2990 C CA . ARG A 1 394 ? -28.298 7.940 41.296 1.00 94.19 394 ARG A CA 1
ATOM 2991 C C . ARG A 1 394 ? -29.469 7.468 42.160 1.00 94.19 394 ARG A C 1
ATOM 2993 O O . ARG A 1 394 ? -29.585 7.902 43.304 1.00 94.19 394 ARG A O 1
ATOM 3000 N N . ASN A 1 395 ? -30.290 6.557 41.641 1.00 93.12 395 ASN A N 1
ATOM 3001 C CA . ASN A 1 395 ? -31.424 5.987 42.371 1.00 93.12 395 ASN A CA 1
ATOM 3002 C C . ASN A 1 395 ? -30.975 5.146 43.571 1.00 93.12 395 ASN A C 1
ATOM 3004 O O . ASN A 1 395 ? -31.623 5.152 44.613 1.00 93.12 395 ASN A O 1
ATOM 3008 N N . GLU A 1 396 ? -29.871 4.413 43.443 1.00 91.56 396 GLU A N 1
ATOM 3009 C CA . GLU A 1 396 ? -29.262 3.683 44.553 1.00 91.56 396 GLU A CA 1
ATOM 3010 C C . GLU A 1 396 ? -28.762 4.637 45.642 1.00 91.56 396 GLU A C 1
ATOM 3012 O O . GLU A 1 396 ? -29.151 4.489 46.799 1.00 91.56 396 GLU A O 1
ATOM 3017 N N . LYS A 1 397 ? -28.006 5.678 45.267 1.00 92.06 397 LYS A N 1
ATOM 3018 C CA . LYS A 1 397 ? -27.525 6.695 46.212 1.00 92.06 397 LYS A CA 1
ATOM 3019 C C . LYS A 1 397 ? -28.679 7.386 46.946 1.00 92.06 397 LYS A C 1
ATOM 3021 O O . LYS A 1 397 ? -28.601 7.577 48.153 1.00 92.06 397 LYS A O 1
ATOM 3026 N N . PHE A 1 398 ? -29.760 7.714 46.235 1.00 93.69 398 PHE A N 1
ATOM 3027 C CA . PHE A 1 398 ? -30.959 8.302 46.834 1.00 93.69 398 PHE A CA 1
ATOM 3028 C C . PHE A 1 398 ? -31.660 7.340 47.805 1.00 93.69 398 PHE A C 1
ATOM 3030 O O . PHE A 1 398 ? -32.010 7.736 48.913 1.00 93.69 398 PHE A O 1
ATOM 3037 N N . ARG A 1 399 ? -31.823 6.060 47.434 1.00 91.81 399 ARG A N 1
ATOM 3038 C CA . ARG A 1 399 ? -32.410 5.044 48.328 1.00 91.81 399 ARG A CA 1
ATOM 3039 C C . ARG A 1 399 ? -31.573 4.828 49.586 1.00 91.81 399 ARG A C 1
ATOM 3041 O O . ARG A 1 399 ? -32.153 4.676 50.656 1.00 91.81 399 ARG A O 1
ATOM 3048 N N . ASN A 1 400 ? -30.247 4.820 49.468 1.00 91.69 400 ASN A N 1
ATOM 3049 C CA . ASN A 1 400 ? -29.356 4.669 50.618 1.00 91.69 400 ASN A CA 1
ATOM 3050 C C . ASN A 1 400 ? -29.450 5.888 51.545 1.00 91.69 400 ASN A C 1
ATOM 3052 O O . ASN A 1 400 ? -29.670 5.708 52.737 1.00 91.69 400 ASN A O 1
ATOM 3056 N N . ALA A 1 401 ? -29.441 7.105 50.991 1.00 91.81 401 ALA A N 1
ATOM 3057 C CA . ALA A 1 401 ? -29.643 8.329 51.767 1.00 91.81 401 ALA A CA 1
ATOM 3058 C C . ALA A 1 401 ? -30.999 8.349 52.503 1.00 91.81 401 ALA A C 1
ATOM 3060 O O . ALA A 1 401 ? -31.066 8.732 53.666 1.00 91.81 401 ALA A O 1
ATOM 3061 N N . MET A 1 402 ? -32.080 7.885 51.861 1.00 91.81 402 MET A N 1
ATOM 3062 C CA . MET A 1 402 ? -33.393 7.767 52.510 1.00 91.81 402 MET A CA 1
ATOM 3063 C C . MET A 1 402 ? -33.402 6.716 53.628 1.00 91.81 402 MET A C 1
ATOM 3065 O O . MET A 1 402 ? -34.004 6.954 54.669 1.00 91.81 402 MET A O 1
ATOM 3069 N N . ARG A 1 403 ? -32.733 5.565 53.454 1.00 89.94 403 ARG A N 1
ATOM 3070 C CA . ARG A 1 403 ? -32.606 4.567 54.534 1.00 89.94 403 ARG A CA 1
ATOM 3071 C C . ARG A 1 403 ? -31.830 5.122 55.722 1.00 89.94 403 ARG A C 1
ATOM 3073 O O . ARG A 1 403 ? -32.260 4.932 56.851 1.00 89.94 403 ARG A O 1
ATOM 3080 N N . GLU A 1 404 ? -30.723 5.814 55.470 1.00 90.25 404 GLU A N 1
ATOM 3081 C CA . GLU A 1 404 ? -29.916 6.448 56.517 1.00 90.25 404 GLU A CA 1
ATOM 3082 C C . GLU A 1 404 ? -30.719 7.519 57.272 1.00 90.25 404 GLU A C 1
ATOM 3084 O O . GLU A 1 404 ? -30.682 7.550 58.500 1.00 90.25 404 GLU A O 1
ATOM 3089 N N . ALA A 1 405 ? -31.523 8.324 56.566 1.00 88.25 405 ALA A N 1
ATOM 3090 C CA . ALA A 1 405 ? -32.403 9.319 57.180 1.00 88.25 405 ALA A CA 1
ATOM 3091 C C . ALA A 1 405 ? -33.517 8.694 58.044 1.00 88.25 405 ALA A C 1
ATOM 3093 O O . ALA A 1 405 ? -33.813 9.203 59.122 1.00 88.25 405 ALA A O 1
ATOM 3094 N N . VAL A 1 406 ? -34.118 7.579 57.606 1.00 86.94 406 VAL A N 1
ATOM 3095 C CA . VAL A 1 406 ? -35.165 6.868 58.369 1.00 86.94 406 VAL A CA 1
ATOM 3096 C C . VAL A 1 406 ? -34.613 6.242 59.654 1.00 86.94 406 VAL A C 1
ATOM 3098 O O . VAL A 1 406 ? -35.302 6.216 60.666 1.00 86.94 406 VAL A O 1
ATOM 3101 N N . VAL A 1 407 ? -33.367 5.764 59.657 1.00 79.19 407 VAL A N 1
ATOM 3102 C CA . VAL A 1 407 ? -32.746 5.180 60.862 1.00 79.19 407 VAL A CA 1
ATOM 3103 C C . VAL A 1 407 ? -32.447 6.242 61.933 1.00 79.19 407 VAL A C 1
ATOM 3105 O O . VAL A 1 407 ? -32.344 5.911 63.111 1.00 79.19 407 VAL A O 1
ATOM 3108 N N . GLN A 1 408 ? -32.347 7.520 61.556 1.00 71.75 408 GLN A N 1
ATOM 3109 C CA . GLN A 1 408 ? -32.021 8.618 62.471 1.00 71.75 408 GLN A CA 1
ATOM 3110 C C . GLN A 1 408 ? -33.232 9.315 63.105 1.00 71.75 408 GLN A C 1
ATOM 3112 O O . GLN A 1 408 ? -33.033 10.203 63.934 1.00 71.75 408 GLN A O 1
ATOM 3117 N N . THR A 1 409 ? -34.477 8.948 62.779 1.00 61.12 409 THR A N 1
ATOM 3118 C CA . THR A 1 409 ? -35.629 9.495 63.513 1.00 61.12 409 THR A CA 1
ATOM 3119 C C . THR A 1 409 ? -35.632 8.930 64.940 1.00 61.12 409 THR A C 1
ATOM 3121 O O . THR A 1 409 ? -35.785 7.715 65.086 1.00 61.12 409 THR A O 1
ATOM 3124 N N . PRO A 1 410 ? -35.447 9.757 65.990 1.00 63.19 410 PRO A N 1
ATOM 3125 C CA . PRO A 1 410 ? -35.401 9.273 67.363 1.00 63.19 410 PRO A CA 1
ATOM 3126 C C . PRO A 1 410 ? -36.726 8.594 67.704 1.00 63.19 410 PRO A C 1
ATOM 3128 O O . PRO A 1 410 ? -37.801 9.170 67.525 1.00 63.19 410 PRO A O 1
ATOM 3131 N N . VAL A 1 411 ? -36.649 7.359 68.198 1.00 60.91 411 VAL A N 1
ATOM 3132 C CA . VAL A 1 411 ? -37.794 6.704 68.827 1.00 60.91 411 VAL A CA 1
ATOM 3133 C C . VAL A 1 411 ? -38.104 7.523 70.075 1.00 60.91 411 VAL A C 1
ATOM 3135 O O . VAL A 1 411 ? -37.345 7.481 71.040 1.00 60.91 411 VAL A O 1
ATOM 3138 N N . ASN A 1 412 ? -39.181 8.312 70.038 1.00 58.97 412 ASN A N 1
ATOM 3139 C CA . ASN A 1 412 ? -39.735 8.942 71.231 1.00 58.97 412 ASN A CA 1
ATOM 3140 C C . ASN A 1 412 ? -40.172 7.820 72.180 1.00 58.97 412 ASN A C 1
ATOM 3142 O O . ASN A 1 412 ? -41.271 7.284 72.061 1.00 58.97 412 ASN A O 1
ATOM 3146 N N . THR A 1 413 ? -39.285 7.431 73.092 1.00 57.94 413 THR A N 1
ATOM 3147 C CA . THR A 1 413 ? -39.630 6.651 74.277 1.00 57.94 413 THR A CA 1
ATOM 3148 C C . THR A 1 413 ? -40.322 7.602 75.245 1.00 57.94 413 THR A C 1
ATOM 3150 O O . THR A 1 413 ? -39.659 8.261 76.047 1.00 57.94 413 THR A O 1
ATOM 3153 N N . ALA A 1 414 ? -41.635 7.742 75.075 1.00 56.03 414 ALA A N 1
ATOM 3154 C CA . ALA A 1 414 ? -42.528 8.315 76.074 1.00 56.03 414 ALA A CA 1
ATOM 3155 C C . ALA A 1 414 ? -43.027 7.208 77.006 1.00 56.03 414 ALA A C 1
ATOM 3157 O O . ALA A 1 414 ? -43.310 6.102 76.485 1.00 56.03 414 ALA A O 1
#

Secondary structure (DSSP, 8-state):
--PPPPP---------------PPPPPHHHHHHHHHHHHHHHHHHHHHHHHTSGGGGTS-S-HHHHHHHHHHHHHHHHHHHHHHHHTTT---HHHHHHHHHHHHHHHHHHHHHHHHHHHHHHHHHHHHHHHHHHHHHHHHHHHSGGGGGS-HHHHTTS--TTSPPPSS-TTGGGTS-HHHHHHHHHHHIIIIIHHHHHTSBHHHHTTSTTSSSSHHHHHHHHHHHTSSSEEETTEEE-TT-BHHHHHHHS-TT-------TT-HHHHHHHHHHHHHHHHHHHHHHHHTT---S-HHHHHHHHHHS---S--HHHHHHHHHHHHHHHHHHH--S--SSTTHHHHTTSTT-GGGSHIIIIIIHHHHHHHHHHHHHHHHHHHHHHHHHHHHHHHHHHHHHHHHHHHHHHHTS-----

Organism: Saprolegnia diclina (strain VS20) (NCBI:txid1156394)

Sequence (414 aa):
MHAGRRAFSLDTSARVESFPNTMPKPTRTTIAVAIAFVAVVAFGAIIAALAASMYAELVALPHDAMVVTNIFTTGFAALGLVHIVWTRGDPSHSTCLFFLFANVACCSVLLGYAVSAIPLTMRAIEAAPALTTYQHRMEAFFASGTSRQFNYSDSLSGYRSKVPSHPLSYSDSRQYPFKAARAFADAYCASEGHRFCSAFPLTQTILYPGMWPDPNATAEIARTLSTLPTTLFNVTVTATTTLDSFCAAVDPMNPVYNVSINDSVAIQRAAAIKRDLYDLCRGCATLSNITTKSNALQSWIHATCPMDVPKPTGAYCVATADCAEYKIKTGGNICPSFSIPIYERTYLNPSYDACFGRTLMTVAHHYELAIAITAGALVFILLLLCARLWVLRRNEKFRNAMREAVVQTPVNTA

Foldseek 3Di:
DDDDDDDDDDPPPPPPPPDPPPQDDADPLLVLLLVLLVLQLVLLVVLVVCCVAPCVQQQQFPSVLSPVLSCQSNVLSVVLNVQCVVVSRDHDLVSSLVSLVSNLVSLVVLLVRLVVRLQQLVVLLVCLVVLQVLLVQQQVLLVDPNCLVDFLLRLLVQPDPSRDHQPQDPVCVVRHSLSNLVLLLLLLLLQALLCLQQVAFCLQRCLDRLLARRNVVSVVVNVQVVDPQGADLNDGGHRNQGNQNVLVPHDLVDSPDPDDPPDPVSVVVVVRVSVSNVLQSVLSVLSPVQDHPHPNSSVCCCVPPHCPDDGLLSSLSSNCSQVSVVCVVPVDPDRPDPCPVSSSSDSSRPSSHCCNSPPVSVVSSVVSVVSNVSSVVSSVSSVVSSVVSVVVVVVVVVVVVVVVVVVPPDDPPD

Radius of gyration: 35.81 Å; chains: 1; bounding box: 82×53×142 Å

=== Feature glossary ===
Key to the feature types in this record:

— What the protein is —

Primary structure: the covalent order of the twenty standard amino acids along the backbone. Two proteins with the same sequence will (almost always) fold to the same structure; two with 30% identity often share a fold but not the details.

Database cross-references. InterPro integrates a dozen domain/family signature databases into unified entries with residue-range hits. GO terms attach function/process/location labels with evidence codes. CATH codes position the fold in a four-level structural taxonomy. Organism is the NCBI-taxonomy species name.

— Where its atoms are —

The mmCIF block holds the 3D Cartesian coordinates of each backbone atom (N, Cα, C, O) in ångströms. mmCIF is the PDB's canonical archive format — a tagged-loop text representation of the atomic model.

Six rendered views show the 3D structure from the faces of a cube — i.e. along ±x, ±y, ±z. Rendering representation is drawn randomly per protein from cartoon (secondary-structure ribbons), sticks (backbone bonds), or molecular surface; coloring is either N→C rainbow (blue at the N-terminus through red at the C-terminus) or one color per chain.

— Local backbone conformation —

DSSP 8-state secondary structure assigns each residue one of H (α-helix), G (3₁₀-helix), I (π-helix), E (extended β-strand), B (isolated β-bridge), T (hydrogen-bonded turn), S (bend), or '-' (coil). The assignment is computed from backbone hydrogen-bond geometry via the Kabsch–Sander algorithm.

P-SEA three-state annotation labels each residue as helix, strand, or coil based purely on the geometry of the Cα trace. It serves as a fallback when the full backbone (and thus DSSP) is unavailable.

The φ/ψ torsion pair specifies the backbone conformation at each residue. φ rotates about the N–Cα bond, ψ about the Cα–C bond. Steric clashes forbid most of the (φ, ψ) plane — the allowed regions (α-helix basin, β-sheet basin, left-handed helix) are the Ramachandran-allowed regions.

— Global shape and packing —

The geometric summary reports three shape descriptors. Rg (radius of gyration) measures how spread out the Cα atoms are about their centre of mass; compact globular proteins have small Rg, elongated or unfolded ones large. Cα contacts (<8 Å, |i−j|>4) count long-range residue pairs in spatial proximity — high for tightly packed folds, near zero for rods or random coil. The bounding-box extents give the protein's footprint along x, y, z in Å.

Accessible surface area quantifies burial. A residue with SASA near zero is packed into the hydrophobic core; one with SASA >100 Å² sits on the surface. Computed here via the Shrake–Rupley numerical algorithm with a 1.4 Å probe.

Plot images: a contact map (which residues are close in 3D, as an N×N binary image), a Ramachandran scatter (backbone torsion angles, revealing secondary-structure composition at a glance), and — for AlphaFold structures — a PAE heatmap (pairwise prediction confidence).

— Structural neighborhood —

The Foldseek 3Di string encodes local tertiary geometry as a 20-letter alphabet — one character per residue — derived from the relative positions of nearby Cα atoms. Unlike the amino-acid sequence, 3Di is a direct function of the 3D structure, so two proteins with the same fold have similar 3Di strings even at low sequence identity.

Nearest PDB neighbors are the top structural matches found by Foldseek when searching this structure against the entire Protein Data Bank. Each hit reports a TM-score (0 to 1; >0.5 almost always implies the same fold) and an E-value. These are *structural* homologs — they may share no detectable sequence similarity.

— Confidence and disorder —

For AlphaFold models, the B-factor field carries pLDDT — the model's own estimate of local accuracy on a 0–100 scale. Regions with pLDDT<50 should be treated as essentially unmodeled; they often correspond to intrinsically disordered segments.

B-factor (Debye–Waller factor) reflects atomic displacement in the crystal lattice. It is an experimental observable (units Å²), not a prediction; low values mean the atom is pinned down, high values mean it moves or is heterogeneous across the crystal.

Predicted aligned error is AlphaFold's pairwise confidence. Unlike pLDDT (per-residue), PAE is per-residue-pair and captures whether two parts of the structure are correctly placed relative to each other. Units are ångströms of expected positional error.